Protein AF-0000000080325031 (afdb_homodimer)

InterPro domains:
  IPR023210 NADP-dependent oxidoreductase domain [PF00248] (18-319)
  IPR036812 NAD(P)-dependent oxidoreductase domain superfamily [G3DSA:3.20.20.100] (4-337)
  IPR036812 NAD(P)-dependent oxidoreductase domain superfamily [SSF51430] (6-321)
  IPR050523 Aldo/Keto Reductase Detoxification and Biosynthesis [PTHR43364] (4-326)

Nearest PDB structures (foldseek):
  8jwn-assembly1_A  TM=8.992E-01  e=7.021E-33  Streptomyces xinghaiensis
  8jwm-assembly1_D  TM=9.028E-01  e=1.289E-32  Streptomyces xinghaiensis
  8jwn-assembly1_G  TM=9.027E-01  e=7.124E-31  Streptomyces xinghaiensis
  8jwl-assembly1_A  TM=9.119E-01  e=9.654E-31  Streptomyces xinghaiensis
  1lqa-assembly1_A  TM=8.564E-01  e=5.334E-29  Escherichia coli

Organism: NCBI:txid1503925

Structure (mmCIF, N/CA/C/O backbone):
data_AF-0000000080325031-model_v1
#
loop_
_entity.id
_entity.type
_entity.pdbx_description
1 polymer 'Aldo/keto reductase'
#
loop_
_atom_site.group_PDB
_atom_site.id
_atom_site.type_symbol
_atom_site.label_atom_id
_atom_site.label_alt_id
_atom_site.label_comp_id
_atom_site.label_asym_id
_atom_site.label_entity_id
_atom_site.label_seq_id
_atom_site.pdbx_PDB_ins_code
_atom_site.Cartn_x
_atom_site.Cartn_y
_atom_site.Cartn_z
_atom_site.occupancy
_atom_site.B_iso_or_equiv
_atom_site.auth_seq_id
_atom_site.auth_comp_id
_atom_site.auth_asym_id
_atom_site.auth_atom_id
_atom_site.pdbx_PDB_model_num
ATOM 1 N N . MET A 1 1 ? -10.805 -31.062 3.629 1 90.38 1 MET A N 1
ATOM 2 C CA . MET A 1 1 ? -10.984 -30.5 2.295 1 90.38 1 MET A CA 1
ATOM 3 C C . MET A 1 1 ? -10.227 -31.312 1.253 1 90.38 1 MET A C 1
ATOM 5 O O . MET A 1 1 ? -9.242 -31.969 1.577 1 90.38 1 MET A O 1
ATOM 9 N N . ASP A 1 2 ? -10.711 -31.375 0.021 1 94.31 2 ASP A N 1
ATOM 10 C CA . ASP A 1 2 ? -10.062 -32.062 -1.091 1 94.31 2 ASP A CA 1
ATOM 11 C C . ASP A 1 2 ? -9.898 -31.125 -2.291 1 94.31 2 ASP A C 1
ATOM 13 O O . ASP A 1 2 ? -10.367 -29.984 -2.266 1 94.31 2 ASP A O 1
ATOM 17 N N . LEU A 1 3 ? -9.188 -31.562 -3.279 1 97.25 3 LEU A N 1
ATOM 18 C CA . LEU A 1 3 ? -8.93 -30.781 -4.48 1 97.25 3 LEU A CA 1
ATOM 19 C C . LEU A 1 3 ? -10.227 -30.438 -5.195 1 97.25 3 LEU A C 1
ATOM 21 O O . LEU A 1 3 ? -10.281 -29.469 -5.961 1 97.25 3 LEU A O 1
ATOM 25 N N . THR A 1 4 ? -11.289 -31.203 -4.914 1 97.88 4 THR A N 1
ATOM 26 C CA . THR A 1 4 ? -12.539 -31.031 -5.648 1 97.88 4 THR A CA 1
ATOM 27 C C . THR A 1 4 ? -13.445 -30.016 -4.945 1 97.88 4 THR A C 1
ATOM 29 O O . THR A 1 4 ? -14.562 -29.75 -5.402 1 97.88 4 THR A O 1
ATOM 32 N N . ASN A 1 5 ? -12.977 -29.453 -3.883 1 97.88 5 ASN A N 1
ATOM 33 C CA . ASN A 1 5 ? -13.711 -28.359 -3.26 1 97.88 5 ASN A CA 1
ATOM 34 C C . ASN A 1 5 ? -13.469 -27.031 -3.98 1 97.88 5 ASN A C 1
ATOM 36 O O . ASN A 1 5 ? -12.883 -26.109 -3.414 1 97.88 5 ASN A O 1
ATOM 40 N N . TYR A 1 6 ? -13.953 -27.031 -5.184 1 98.12 6 TYR A N 1
ATOM 41 C CA . TYR A 1 6 ? -13.711 -25.922 -6.098 1 98.12 6 TYR A CA 1
ATOM 42 C C . TYR A 1 6 ? -14.266 -24.625 -5.531 1 98.12 6 TYR A C 1
ATOM 44 O O . TYR A 1 6 ? -15.273 -24.625 -4.82 1 98.12 6 TYR A O 1
ATOM 52 N N . ARG A 1 7 ? -13.602 -23.562 -5.852 1 97.94 7 ARG A N 1
ATOM 53 C CA . ARG A 1 7 ? -13.953 -22.219 -5.41 1 97.94 7 ARG A CA 1
ATOM 54 C C . ARG A 1 7 ? -14.008 -21.25 -6.59 1 97.94 7 ARG A C 1
ATOM 56 O O . ARG A 1 7 ? -13.227 -21.359 -7.535 1 97.94 7 ARG A O 1
ATOM 63 N N . THR A 1 8 ? -14.883 -20.297 -6.52 1 98.12 8 THR A N 1
ATOM 64 C CA . THR A 1 8 ? -14.945 -19.266 -7.551 1 98.12 8 THR A CA 1
ATOM 65 C C . THR A 1 8 ? -13.797 -18.266 -7.395 1 98.12 8 THR A C 1
ATOM 67 O O . THR A 1 8 ? -13.469 -17.859 -6.277 1 98.12 8 THR A O 1
ATOM 70 N N . LEU A 1 9 ? -13.211 -17.953 -8.492 1 98.5 9 LEU A N 1
ATOM 71 C CA . LEU A 1 9 ? -12.117 -16.984 -8.469 1 98.5 9 LEU A CA 1
ATOM 72 C C . LEU A 1 9 ? -12.656 -15.562 -8.453 1 98.5 9 LEU A C 1
ATOM 74 O O . LEU A 1 9 ? -13.188 -15.078 -9.461 1 98.5 9 LEU A O 1
ATOM 78 N N . GLY A 1 10 ? -12.438 -14.922 -7.352 1 97.5 10 GLY A N 1
ATOM 79 C CA . GLY A 1 10 ? -12.961 -13.57 -7.219 1 97.5 10 GLY A CA 1
ATOM 80 C C . GLY A 1 10 ? -14.43 -13.461 -7.598 1 97.5 10 GLY A C 1
ATOM 81 O O . GLY A 1 10 ? -15.242 -14.305 -7.211 1 97.5 10 GLY A O 1
ATOM 82 N N . ARG A 1 11 ? -14.805 -12.375 -8.289 1 94.62 11 ARG A N 1
ATOM 83 C CA . ARG A 1 11 ? -16.172 -12.141 -8.734 1 94.62 11 ARG A CA 1
ATOM 84 C C . ARG A 1 11 ? -16.375 -12.641 -10.164 1 94.62 11 ARG A C 1
ATOM 86 O O . ARG A 1 11 ? -16.875 -11.906 -11.016 1 94.62 11 ARG A O 1
ATOM 93 N N . SER A 1 12 ? -15.859 -13.82 -10.344 1 97.56 12 SER A N 1
ATOM 94 C CA . SER A 1 12 ? -16.047 -14.453 -11.648 1 97.56 12 SER A CA 1
ATOM 95 C C . SER A 1 12 ? -16.766 -15.789 -11.516 1 97.56 12 SER A C 1
ATOM 97 O O . SER A 1 12 ? -16.984 -16.266 -10.398 1 97.56 12 SER A O 1
ATOM 99 N N . GLY A 1 13 ? -17.141 -16.281 -12.609 1 97.75 13 GLY A N 1
ATOM 100 C CA . GLY A 1 13 ? -17.781 -17.594 -12.625 1 97.75 13 GLY A CA 1
ATOM 101 C C . GLY A 1 13 ? -16.797 -18.734 -12.773 1 97.75 13 GLY A C 1
ATOM 102 O O . GLY A 1 13 ? -17.203 -19.891 -12.891 1 97.75 13 GLY A O 1
ATOM 103 N N . LEU A 1 14 ? -15.477 -18.438 -12.781 1 98.56 14 LEU A N 1
ATOM 104 C CA . LEU A 1 14 ? -14.461 -19.469 -12.953 1 98.56 14 LEU A CA 1
ATOM 105 C C . LEU A 1 14 ? -14.258 -20.266 -11.664 1 98.56 14 LEU A C 1
ATOM 107 O O . LEU A 1 14 ? -14 -19.672 -10.609 1 98.56 14 LEU A O 1
ATOM 111 N N . LYS A 1 15 ? -14.391 -21.547 -11.68 1 98.56 15 LYS A N 1
ATOM 112 C CA . LYS A 1 15 ? -14.234 -22.422 -10.523 1 98.56 15 LYS A CA 1
ATOM 113 C C . LYS A 1 15 ? -12.898 -23.156 -10.57 1 98.56 15 LYS A C 1
ATOM 115 O O . LYS A 1 15 ? -12.586 -23.828 -11.555 1 98.56 15 LYS A O 1
ATOM 120 N N . ILE A 1 16 ? -12.125 -23.047 -9.477 1 98.69 16 ILE A N 1
ATOM 121 C CA . ILE A 1 16 ? -10.805 -23.656 -9.484 1 98.69 16 ILE A CA 1
ATOM 122 C C . ILE A 1 16 ? -10.578 -24.422 -8.18 1 98.69 16 ILE A C 1
ATOM 124 O O . ILE A 1 16 ? -11.25 -24.156 -7.176 1 98.69 16 ILE A O 1
ATOM 128 N N . SER A 1 17 ? -9.672 -25.344 -8.219 1 98.75 17 SER A N 1
ATOM 129 C CA . SER A 1 17 ? -9.273 -26.109 -7.043 1 98.75 17 SER A CA 1
ATOM 130 C C . SER A 1 17 ? -8.625 -25.219 -5.988 1 98.75 17 SER A C 1
ATOM 132 O O . SER A 1 17 ? -8.062 -24.172 -6.309 1 98.75 17 SER A O 1
ATOM 134 N N . PRO A 1 18 ? -8.688 -25.625 -4.73 1 98.56 18 PRO A N 1
ATOM 135 C CA . PRO A 1 18 ? -8.109 -24.812 -3.654 1 98.56 18 PRO A CA 1
ATOM 136 C C . PRO A 1 18 ? -6.582 -24.797 -3.691 1 98.56 18 PRO A C 1
ATOM 138 O O . PRO A 1 18 ? -5.957 -23.953 -3.041 1 98.56 18 PRO A O 1
ATOM 141 N N . LEU A 1 19 ? -6 -25.75 -4.375 1 98.81 19 LEU A N 1
ATOM 142 C CA . LEU A 1 19 ? -4.566 -25.734 -4.66 1 98.81 19 LEU A CA 1
ATOM 143 C C . LEU A 1 19 ? -4.312 -25.703 -6.16 1 98.81 19 LEU A C 1
ATOM 145 O O . LEU A 1 19 ? -4.859 -26.516 -6.906 1 98.81 19 LEU A O 1
ATOM 149 N N . THR A 1 20 ? -3.537 -24.734 -6.574 1 98.88 20 THR A N 1
ATOM 150 C CA . THR A 1 20 ? -3.129 -24.594 -7.965 1 98.88 20 THR A CA 1
ATOM 151 C C . THR A 1 20 ? -1.768 -25.25 -8.203 1 98.88 20 THR A C 1
ATOM 153 O O . THR A 1 20 ? -0.825 -25.016 -7.438 1 98.88 20 THR A O 1
ATOM 156 N N . LEU A 1 21 ? -1.686 -26.062 -9.219 1 98.81 21 LEU A N 1
ATOM 157 C CA . LEU A 1 21 ? -0.39 -26.625 -9.57 1 98.81 21 LEU A CA 1
ATOM 158 C C . LEU A 1 21 ? 0.468 -25.609 -10.312 1 98.81 21 LEU A C 1
ATOM 160 O O . LEU A 1 21 ? 0.204 -25.297 -11.477 1 98.81 21 LEU A O 1
ATOM 164 N N . GLY A 1 22 ? 1.479 -25.125 -9.602 1 98.62 22 GLY A N 1
ATOM 165 C CA . GLY A 1 22 ? 2.434 -24.219 -10.227 1 98.62 22 GLY A CA 1
ATOM 166 C C . GLY A 1 22 ? 3.484 -24.938 -11.047 1 98.62 22 GLY A C 1
ATOM 167 O O . GLY A 1 22 ? 4.055 -25.938 -10.609 1 98.62 22 GLY A O 1
ATOM 168 N N . ALA A 1 23 ? 3.811 -24.391 -12.195 1 98.62 23 ALA A N 1
ATOM 169 C CA . ALA A 1 23 ? 4.648 -25.109 -13.141 1 98.62 23 ALA A CA 1
ATOM 170 C C . ALA A 1 23 ? 6.02 -24.469 -13.281 1 98.62 23 ALA A C 1
ATOM 172 O O . ALA A 1 23 ? 6.711 -24.672 -14.281 1 98.62 23 ALA A O 1
ATOM 173 N N . MET A 1 24 ? 6.375 -23.641 -12.281 1 97.25 24 MET A N 1
ATOM 174 C CA . MET A 1 24 ? 7.703 -23.031 -12.32 1 97.25 24 MET A CA 1
ATOM 175 C C . MET A 1 24 ? 8.789 -24.109 -12.258 1 97.25 24 MET A C 1
ATOM 177 O O . MET A 1 24 ? 9.898 -23.906 -12.75 1 97.25 24 MET A O 1
ATOM 181 N N . THR A 1 25 ? 8.5 -25.266 -11.719 1 95.81 25 THR A N 1
ATOM 182 C CA . THR A 1 25 ? 9.477 -26.328 -11.484 1 95.81 25 THR A CA 1
ATOM 183 C C . THR A 1 25 ? 9.562 -27.25 -12.695 1 95.81 25 THR A C 1
ATOM 185 O O . THR A 1 25 ? 10.344 -28.203 -12.695 1 95.81 25 THR A O 1
ATOM 188 N N . PHE A 1 26 ? 8.742 -27.062 -13.719 1 98.25 26 PHE A N 1
ATOM 189 C CA . PHE A 1 26 ? 8.719 -27.938 -14.883 1 98.25 26 PHE A CA 1
ATOM 190 C C . PHE A 1 26 ? 9.844 -27.594 -15.852 1 98.25 26 PHE A C 1
ATOM 192 O O . PHE A 1 26 ? 9.914 -26.453 -16.344 1 98.25 26 PHE A O 1
ATOM 199 N N . GLY A 1 27 ? 10.641 -28.547 -16.156 1 96.88 27 GLY A N 1
ATOM 200 C CA . GLY A 1 27 ? 11.773 -28.359 -17.047 1 96.88 27 GLY A CA 1
ATOM 201 C C . GLY A 1 27 ? 13.094 -28.219 -16.328 1 96.88 27 GLY A C 1
ATOM 202 O O . GLY A 1 27 ? 13.133 -27.797 -15.164 1 96.88 27 GLY A O 1
ATOM 203 N N . GLU A 1 28 ? 14.188 -28.453 -16.938 1 94.25 28 GLU A N 1
ATOM 204 C CA . GLU A 1 28 ? 15.492 -28.531 -16.281 1 94.25 28 GLU A CA 1
ATOM 205 C C . GLU A 1 28 ? 16.391 -27.375 -16.719 1 94.25 28 GLU A C 1
ATOM 207 O O . GLU A 1 28 ? 17.562 -27.312 -16.328 1 94.25 28 GLU A O 1
ATOM 212 N N . ASP A 1 29 ? 15.867 -26.469 -17.438 1 91.44 29 ASP A N 1
ATOM 213 C CA . ASP A 1 29 ? 16.641 -25.422 -18.094 1 91.44 29 ASP A CA 1
ATOM 214 C C . ASP A 1 29 ? 17.328 -24.516 -17.078 1 91.44 29 ASP A C 1
ATOM 216 O O . ASP A 1 29 ? 18.359 -23.906 -17.391 1 91.44 29 ASP A O 1
ATOM 220 N N . TRP A 1 30 ? 16.844 -24.359 -15.867 1 92.06 30 TRP A N 1
ATOM 221 C CA . TRP A 1 30 ? 17.422 -23.484 -14.844 1 92.06 30 TRP A CA 1
ATOM 222 C C . TRP A 1 30 ? 18.344 -24.281 -13.922 1 92.06 30 TRP A C 1
ATOM 224 O O . TRP A 1 30 ? 18.844 -23.75 -12.922 1 92.06 30 TRP A O 1
ATOM 234 N N . GLY A 1 31 ? 18.547 -25.453 -14.195 1 89.88 31 GLY A N 1
ATOM 235 C CA . GLY A 1 31 ? 19.484 -26.281 -13.445 1 89.88 31 GLY A CA 1
ATOM 236 C C . GLY A 1 31 ? 18.844 -26.984 -12.266 1 89.88 31 GLY A C 1
ATOM 237 O O . GLY A 1 31 ? 19.516 -27.734 -11.547 1 89.88 31 GLY A O 1
ATOM 238 N N . TRP A 1 32 ? 17.641 -26.531 -12.148 1 86.06 32 TRP A N 1
ATOM 239 C CA . TRP A 1 32 ? 16.844 -27.172 -11.117 1 86.06 32 TRP A CA 1
ATOM 240 C C . TRP A 1 32 ? 15.406 -27.391 -11.602 1 86.06 32 TRP A C 1
ATOM 242 O O . TRP A 1 32 ? 14.977 -26.781 -12.578 1 86.06 32 TRP A O 1
ATOM 252 N N . GLY A 1 33 ? 14.75 -28.5 -11.469 1 92.06 33 GLY A N 1
ATOM 253 C CA . GLY A 1 33 ? 13.391 -28.797 -11.883 1 92.06 33 GLY A CA 1
ATOM 254 C C . GLY A 1 33 ? 13.188 -30.25 -12.273 1 92.06 33 GLY A C 1
ATOM 255 O O . GLY A 1 33 ? 14.109 -31.062 -12.172 1 92.06 33 GLY A O 1
ATOM 256 N N . SER A 1 34 ? 11.984 -30.391 -12.734 1 96.69 34 SER A N 1
ATOM 257 C CA . SER A 1 34 ? 11.602 -31.75 -13.109 1 96.69 34 SER A CA 1
ATOM 258 C C . SER A 1 34 ? 11.891 -32.031 -14.578 1 96.69 34 SER A C 1
ATOM 260 O O . SER A 1 34 ? 11.812 -31.109 -15.406 1 96.69 34 SER A O 1
ATOM 262 N N . THR A 1 35 ? 12.18 -33.25 -14.852 1 97.44 35 THR A N 1
ATOM 263 C CA . THR A 1 35 ? 12.195 -33.656 -16.25 1 97.44 35 THR A CA 1
ATOM 264 C C . THR A 1 35 ? 10.797 -33.625 -16.844 1 97.44 35 THR A C 1
ATOM 266 O O . THR A 1 35 ? 9.805 -33.656 -16.109 1 97.44 35 THR A O 1
ATOM 269 N N . PRO A 1 36 ? 10.727 -33.5 -18.234 1 97.81 36 PRO A N 1
ATOM 270 C CA . PRO A 1 36 ? 9.406 -33.531 -18.859 1 97.81 36 PRO A CA 1
ATOM 271 C C . PRO A 1 36 ? 8.578 -34.75 -18.422 1 97.81 36 PRO A C 1
ATOM 273 O O . PRO A 1 36 ? 7.383 -34.625 -18.156 1 97.81 36 PRO A O 1
ATOM 276 N N . ALA A 1 37 ? 9.242 -35.906 -18.344 1 97.81 37 ALA A N 1
ATOM 277 C CA . ALA A 1 37 ? 8.547 -37.125 -17.953 1 97.81 37 ALA A CA 1
ATOM 278 C C . ALA A 1 37 ? 8 -37 -16.531 1 97.81 37 ALA A C 1
ATOM 280 O O . ALA A 1 37 ? 6.863 -37.406 -16.266 1 97.81 37 ALA A O 1
ATOM 281 N N . GLU A 1 38 ? 8.781 -36.5 -15.641 1 97.94 38 GLU A N 1
ATOM 282 C CA . GLU A 1 38 ? 8.352 -36.312 -14.258 1 97.94 38 GLU A CA 1
ATOM 283 C C . GLU A 1 38 ? 7.23 -35.281 -14.172 1 97.94 38 GLU A C 1
ATOM 285 O O . GLU A 1 38 ? 6.266 -35.469 -13.422 1 97.94 38 GLU A O 1
ATOM 290 N N . ALA A 1 39 ? 7.367 -34.188 -14.867 1 98.5 39 ALA A N 1
ATOM 291 C CA . ALA A 1 39 ? 6.34 -33.156 -14.898 1 98.5 39 ALA A CA 1
ATOM 292 C C . ALA A 1 39 ? 5.004 -33.719 -15.375 1 98.5 39 ALA A C 1
ATOM 294 O O . ALA A 1 39 ? 3.953 -33.406 -14.812 1 98.5 39 ALA A O 1
ATOM 295 N N . GLU A 1 40 ? 5.074 -34.562 -16.406 1 98.12 40 GLU A N 1
ATOM 296 C CA . GLU A 1 40 ? 3.869 -35.219 -16.938 1 98.12 40 GLU A CA 1
ATOM 297 C C . GLU A 1 40 ? 3.215 -36.094 -15.891 1 98.12 40 GLU A C 1
ATOM 299 O O . GLU A 1 40 ? 1.99 -36.094 -15.742 1 98.12 40 GLU A O 1
ATOM 304 N N . ALA A 1 41 ? 4.051 -36.812 -15.195 1 98.31 41 ALA A N 1
ATOM 305 C CA . ALA A 1 41 ? 3.537 -37.688 -14.133 1 98.31 41 ALA A CA 1
ATOM 306 C C . ALA A 1 41 ? 2.869 -36.875 -13.031 1 98.31 41 ALA A C 1
ATOM 308 O O . ALA A 1 41 ? 1.818 -37.25 -12.516 1 98.31 41 ALA A O 1
ATOM 309 N N . ILE A 1 42 ? 3.447 -35.75 -12.688 1 98.56 42 ILE A N 1
ATOM 310 C CA . ILE A 1 42 ? 2.93 -34.844 -11.656 1 98.56 42 ILE A CA 1
ATOM 311 C C . ILE A 1 42 ? 1.587 -34.281 -12.102 1 98.56 42 ILE A C 1
ATOM 313 O O . ILE A 1 42 ? 0.619 -34.281 -11.344 1 98.56 42 ILE A O 1
ATOM 317 N N . MET A 1 43 ? 1.507 -33.812 -13.336 1 98.5 43 MET A N 1
ATOM 318 C CA . MET A 1 43 ? 0.254 -33.281 -13.859 1 98.5 43 MET A CA 1
ATOM 319 C C . MET A 1 43 ? -0.841 -34.344 -13.844 1 98.5 43 MET A C 1
ATOM 321 O O . MET A 1 43 ? -1.963 -34.062 -13.406 1 98.5 43 MET A O 1
ATOM 325 N N . SER A 1 44 ? -0.48 -35.562 -14.273 1 98.31 44 SER A N 1
ATOM 326 C CA . SER A 1 44 ? -1.456 -36.656 -14.305 1 98.31 44 SER A CA 1
ATOM 327 C C . SER A 1 44 ? -1.994 -36.969 -12.914 1 98.31 44 SER A C 1
ATOM 329 O O . SER A 1 44 ? -3.207 -37.062 -12.719 1 98.31 44 SER A O 1
ATOM 331 N N . ALA A 1 45 ? -1.07 -37.031 -11.984 1 98.31 45 ALA A N 1
ATOM 332 C CA . ALA A 1 45 ? -1.472 -37.344 -10.617 1 98.31 45 ALA A CA 1
ATOM 333 C C . ALA A 1 45 ? -2.379 -36.25 -10.055 1 98.31 45 ALA A C 1
ATOM 335 O O . ALA A 1 45 ? -3.389 -36.562 -9.414 1 98.31 45 ALA A O 1
ATOM 336 N N . TYR A 1 46 ? -2.012 -35.062 -10.227 1 98.44 46 TYR A N 1
ATOM 337 C CA . TYR A 1 46 ? -2.795 -33.906 -9.766 1 98.44 46 TYR A CA 1
ATOM 338 C C . TYR A 1 46 ? -4.199 -33.938 -10.359 1 98.44 46 TYR A C 1
ATOM 340 O O . TYR A 1 46 ? -5.188 -33.812 -9.633 1 98.44 46 TYR A O 1
ATOM 348 N N . ILE A 1 47 ? -4.352 -34.125 -11.664 1 98.12 47 ILE A N 1
ATOM 349 C CA . ILE A 1 47 ? -5.621 -34.094 -12.375 1 98.12 47 ILE A CA 1
ATOM 350 C C . ILE A 1 47 ? -6.469 -35.281 -11.977 1 98.12 47 ILE A C 1
ATOM 352 O O . ILE A 1 47 ? -7.68 -35.188 -11.797 1 98.12 47 ILE A O 1
ATOM 356 N N . GLU A 1 48 ? -5.82 -36.438 -11.836 1 97.06 48 GLU A N 1
ATOM 357 C CA . GLU A 1 48 ? -6.523 -37.656 -11.438 1 97.06 48 GLU A CA 1
ATOM 358 C C . GLU A 1 48 ? -7.18 -37.469 -10.07 1 97.06 48 GLU A C 1
ATOM 360 O O . GLU A 1 48 ? -8.219 -38.094 -9.797 1 97.06 48 GLU A O 1
ATOM 365 N N . GLN A 1 49 ? -6.613 -36.625 -9.305 1 97.19 49 GLN A N 1
ATOM 366 C CA . GLN A 1 49 ? -7.137 -36.406 -7.961 1 97.19 49 GLN A CA 1
ATOM 367 C C . GLN A 1 49 ? -8.164 -35.281 -7.953 1 97.19 49 GLN A C 1
ATOM 369 O O . GLN A 1 49 ? -8.648 -34.875 -6.891 1 97.19 49 GLN A O 1
ATOM 374 N N . GLY A 1 50 ? -8.438 -34.719 -9.078 1 97.38 50 GLY A N 1
ATOM 375 C CA . GLY A 1 50 ? -9.523 -33.781 -9.219 1 97.38 50 GLY A CA 1
ATOM 376 C C . GLY A 1 50 ? -9.039 -32.344 -9.398 1 97.38 50 GLY A C 1
ATOM 377 O O . GLY A 1 50 ? -9.852 -31.422 -9.57 1 97.38 50 GLY A O 1
ATOM 378 N N . GLY A 1 51 ? -7.676 -32.125 -9.305 1 98.31 51 GLY A N 1
ATOM 379 C CA . GLY A 1 51 ? -7.16 -30.781 -9.586 1 98.31 51 GLY A CA 1
ATOM 380 C C . GLY A 1 51 ? -7.496 -30.297 -10.984 1 98.31 51 GLY A C 1
ATOM 381 O O . GLY A 1 51 ? -7.465 -31.062 -11.938 1 98.31 51 GLY A O 1
ATOM 382 N N . ASN A 1 52 ? -7.777 -28.922 -11.086 1 98.56 52 ASN A N 1
ATOM 383 C CA . ASN A 1 52 ? -8.266 -28.516 -12.398 1 98.56 52 ASN A CA 1
ATOM 384 C C . ASN A 1 52 ? -7.57 -27.25 -12.883 1 98.56 52 ASN A C 1
ATOM 386 O O . ASN A 1 52 ? -7.957 -26.672 -13.906 1 98.56 52 ASN A O 1
ATOM 390 N N . ILE A 1 53 ? -6.531 -26.781 -12.188 1 98.81 53 ILE A N 1
ATOM 391 C CA . ILE A 1 53 ? -5.879 -25.547 -12.617 1 98.81 53 ILE A CA 1
ATOM 392 C C . ILE A 1 53 ? -4.363 -25.719 -12.57 1 98.81 53 ILE A C 1
ATOM 394 O O . ILE A 1 53 ? -3.812 -26.141 -11.555 1 98.81 53 ILE A O 1
ATOM 398 N N . ILE A 1 54 ? -3.705 -25.391 -13.672 1 98.81 54 ILE A N 1
ATOM 399 C CA . ILE A 1 54 ? -2.252 -25.359 -13.812 1 98.81 54 ILE A CA 1
ATOM 400 C C . ILE A 1 54 ? -1.8 -23.938 -14.148 1 98.81 54 ILE A C 1
ATOM 402 O O . ILE A 1 54 ? -2.344 -23.312 -15.062 1 98.81 54 ILE A O 1
ATOM 406 N N . ASP A 1 55 ? -0.851 -23.422 -13.375 1 98.94 55 ASP A N 1
ATOM 407 C CA . ASP A 1 55 ? -0.358 -22.062 -13.555 1 98.94 55 ASP A CA 1
ATOM 408 C C . ASP A 1 55 ? 1.094 -22.062 -14.031 1 98.94 55 ASP A C 1
ATOM 410 O O . ASP A 1 55 ? 1.966 -22.641 -13.375 1 98.94 55 ASP A O 1
ATOM 414 N N . THR A 1 56 ? 1.345 -21.484 -15.117 1 98.81 56 THR A N 1
ATOM 415 C CA . THR A 1 56 ? 2.686 -21.328 -15.672 1 98.81 56 THR A CA 1
ATOM 416 C C . THR A 1 56 ? 2.939 -19.875 -16.062 1 98.81 56 THR A C 1
ATOM 418 O O . THR A 1 56 ? 2.27 -18.969 -15.57 1 98.81 56 THR A O 1
ATOM 421 N N . ALA A 1 57 ? 4.027 -19.578 -16.734 1 98.81 57 ALA A N 1
ATOM 422 C CA . ALA A 1 57 ? 4.398 -18.266 -17.25 1 98.81 57 ALA A CA 1
ATOM 423 C C . ALA A 1 57 ? 5.305 -18.391 -18.469 1 98.81 57 ALA A C 1
ATOM 425 O O . ALA A 1 57 ? 5.996 -19.391 -18.641 1 98.81 57 ALA A O 1
ATOM 426 N N . ASN A 1 58 ? 5.309 -17.375 -19.25 1 98.5 58 ASN A N 1
ATOM 427 C CA . ASN A 1 58 ? 6.141 -17.406 -20.453 1 98.5 58 ASN A CA 1
ATOM 428 C C . ASN A 1 58 ? 7.609 -17.641 -20.109 1 98.5 58 ASN A C 1
ATOM 430 O O . ASN A 1 58 ? 8.32 -18.328 -20.844 1 98.5 58 ASN A O 1
ATOM 434 N N . VAL A 1 59 ? 8 -17.172 -18.922 1 98.06 59 VAL A N 1
ATOM 435 C CA . VAL A 1 59 ? 9.422 -17.141 -18.594 1 98.06 59 VAL A CA 1
ATOM 436 C C . VAL A 1 59 ? 9.828 -18.469 -17.953 1 98.06 59 VAL A C 1
ATOM 438 O O . VAL A 1 59 ? 11.016 -18.781 -17.875 1 98.06 59 VAL A O 1
ATOM 441 N N . TYR A 1 60 ? 8.898 -19.25 -17.391 1 98.25 60 TYR A N 1
ATOM 442 C CA . TYR A 1 60 ? 9.273 -20.453 -16.656 1 98.25 60 TYR A CA 1
ATOM 443 C C . TYR A 1 60 ? 10.07 -21.422 -17.516 1 98.25 60 TYR A C 1
ATOM 445 O O . TYR A 1 60 ? 9.578 -21.875 -18.547 1 98.25 60 TYR A O 1
ATOM 453 N N . THR A 1 61 ? 11.305 -21.641 -17.031 1 96.81 61 THR A N 1
ATOM 454 C CA . THR A 1 61 ? 12.297 -22.438 -17.734 1 96.81 61 THR A CA 1
ATOM 455 C C . THR A 1 61 ? 12.43 -21.984 -19.188 1 96.81 61 THR A C 1
ATOM 457 O O . THR A 1 61 ? 12.516 -22.812 -20.094 1 96.81 61 THR A O 1
ATOM 460 N N . LYS A 1 62 ? 12.336 -20.703 -19.391 1 96.5 62 LYS A N 1
ATOM 461 C CA . LYS A 1 62 ? 12.547 -20 -20.672 1 96.5 62 LYS A CA 1
ATOM 462 C C . LYS A 1 62 ? 11.539 -20.453 -21.719 1 96.5 62 LYS A C 1
ATOM 464 O O . LYS A 1 62 ? 11.898 -20.641 -22.891 1 96.5 62 LYS A O 1
ATOM 469 N N . GLY A 1 63 ? 10.367 -20.75 -21.312 1 97.5 63 GLY A N 1
ATOM 470 C CA . GLY A 1 63 ? 9.297 -21.172 -22.203 1 97.5 63 GLY A CA 1
ATOM 471 C C . GLY A 1 63 ? 9.07 -22.672 -22.203 1 97.5 63 GLY A C 1
ATOM 472 O O . GLY A 1 63 ? 8.039 -23.156 -22.688 1 97.5 63 GLY A O 1
ATOM 473 N N . HIS A 1 64 ? 9.945 -23.422 -21.641 1 98.06 64 HIS A N 1
ATOM 474 C CA . HIS A 1 64 ? 9.891 -24.875 -21.688 1 98.06 64 HIS A CA 1
ATOM 475 C C . HIS A 1 64 ? 8.727 -25.406 -20.859 1 98.06 64 HIS A C 1
ATOM 477 O O . HIS A 1 64 ? 8.102 -26.406 -21.219 1 98.06 64 HIS A O 1
ATOM 483 N N . SER A 1 65 ? 8.43 -24.766 -19.719 1 98.62 65 SER A N 1
ATOM 484 C CA . SER A 1 65 ? 7.297 -25.188 -18.906 1 98.62 65 SER A CA 1
ATOM 485 C C . SER A 1 65 ? 6 -25.188 -19.703 1 98.62 65 SER A C 1
ATOM 487 O O . SER A 1 65 ? 5.25 -26.172 -19.672 1 98.62 65 SER A O 1
ATOM 489 N N . GLU A 1 66 ? 5.762 -24.094 -20.453 1 98.75 66 GLU A N 1
ATOM 490 C CA . GLU A 1 66 ? 4.59 -24.047 -21.328 1 98.75 66 GLU A CA 1
ATOM 491 C C . GLU A 1 66 ? 4.609 -25.172 -22.344 1 98.75 66 GLU A C 1
ATOM 493 O O . GLU A 1 66 ? 3.586 -25.812 -22.578 1 98.75 66 GLU A O 1
ATOM 498 N N . LYS A 1 67 ? 5.773 -25.438 -22.938 1 98.5 67 LYS A N 1
ATOM 499 C CA . LYS A 1 67 ? 5.898 -26.484 -23.938 1 98.5 67 LYS A CA 1
ATOM 500 C C . LYS A 1 67 ? 5.609 -27.859 -23.344 1 98.5 67 LYS A C 1
ATOM 502 O O . LYS A 1 67 ? 4.926 -28.688 -23.953 1 98.5 67 LYS A O 1
ATOM 507 N N . ILE A 1 68 ? 6.109 -28.078 -22.141 1 98.56 68 ILE A N 1
ATOM 508 C CA . ILE A 1 68 ? 5.879 -29.328 -21.453 1 98.56 68 ILE A CA 1
ATOM 509 C C . ILE A 1 68 ? 4.383 -29.531 -21.234 1 98.56 68 ILE A C 1
ATOM 511 O O . ILE A 1 68 ? 3.854 -30.625 -21.469 1 98.56 68 ILE A O 1
ATOM 515 N N . ILE A 1 69 ? 3.697 -28.531 -20.797 1 98.69 69 ILE A N 1
ATOM 516 C CA . ILE A 1 69 ? 2.262 -28.594 -20.562 1 98.69 69 ILE A CA 1
ATOM 517 C C . ILE A 1 69 ? 1.528 -28.844 -21.875 1 98.69 69 ILE A C 1
ATOM 519 O O . ILE A 1 69 ? 0.642 -29.703 -21.938 1 98.69 69 ILE A O 1
ATOM 523 N N . GLY A 1 70 ? 1.9 -28.094 -22.969 1 98.44 70 GLY A N 1
ATOM 524 C CA . GLY A 1 70 ? 1.296 -28.297 -24.266 1 98.44 70 GLY A CA 1
ATOM 525 C C . GLY A 1 70 ? 1.464 -29.703 -24.797 1 98.44 70 GLY A C 1
ATOM 526 O O . GLY A 1 70 ? 0.509 -30.312 -25.281 1 98.44 70 GLY A O 1
ATOM 527 N N . ASP A 1 71 ? 2.697 -30.234 -24.703 1 98.06 71 ASP A N 1
ATOM 528 C CA . ASP A 1 71 ? 2.982 -31.609 -25.125 1 98.06 71 ASP A CA 1
ATOM 529 C C . ASP A 1 71 ? 2.125 -32.625 -24.344 1 98.06 71 ASP A C 1
ATOM 531 O O . ASP A 1 71 ? 1.585 -33.562 -24.938 1 98.06 71 ASP A O 1
ATOM 535 N N . TYR A 1 72 ? 2.012 -32.406 -23.094 1 97.94 72 TYR A N 1
ATOM 536 C CA . TYR A 1 72 ? 1.203 -33.281 -22.234 1 97.94 72 TYR A CA 1
ATOM 537 C C . TYR A 1 72 ? -0.252 -33.281 -22.688 1 97.94 72 TYR A C 1
ATOM 539 O O . TYR A 1 72 ? -0.873 -34.344 -22.781 1 97.94 72 TYR A O 1
ATOM 547 N N . LEU A 1 73 ? -0.792 -32.125 -22.969 1 96.44 73 LEU A N 1
ATOM 548 C CA . LEU A 1 73 ? -2.189 -31.984 -23.375 1 96.44 73 LEU A CA 1
ATOM 549 C C . LEU A 1 73 ? -2.441 -32.719 -24.703 1 96.44 73 LEU A C 1
ATOM 551 O O . LEU A 1 73 ? -3.502 -33.312 -24.891 1 96.44 73 LEU A O 1
ATOM 555 N N . THR A 1 74 ? -1.46 -32.688 -25.578 1 96 74 THR A N 1
ATOM 556 C CA . THR A 1 74 ? -1.616 -33.312 -26.875 1 96 74 THR A CA 1
ATOM 557 C C . THR A 1 74 ? -1.491 -34.812 -26.781 1 96 74 THR A C 1
ATOM 559 O O . THR A 1 74 ? -2.057 -35.562 -27.594 1 96 74 THR A O 1
ATOM 562 N N . LYS A 1 75 ? -0.82 -35.25 -25.766 1 95.44 75 LYS A N 1
ATOM 563 C CA . LYS A 1 75 ? -0.54 -36.656 -25.609 1 95.44 75 LYS A CA 1
ATOM 564 C C . LYS A 1 75 ? -1.674 -37.375 -24.859 1 95.44 75 LYS A C 1
ATOM 566 O O . LYS A 1 75 ? -1.753 -38.594 -24.859 1 95.44 75 LYS A O 1
ATOM 571 N N . THR A 1 76 ? -2.475 -36.594 -24.297 1 94.62 76 THR A N 1
ATOM 572 C CA . THR A 1 76 ? -3.516 -37.188 -23.469 1 94.62 76 THR A CA 1
ATOM 573 C C . THR A 1 76 ? -4.891 -36.969 -24.078 1 94.62 76 THR A C 1
ATOM 575 O O . THR A 1 76 ? -5.039 -36.188 -25.031 1 94.62 76 THR A O 1
ATOM 578 N N . ASP A 1 77 ? -5.906 -37.719 -23.562 1 93.12 77 ASP A N 1
ATOM 579 C CA . ASP A 1 77 ? -7.285 -37.562 -24.031 1 93.12 77 ASP A CA 1
ATOM 580 C C . ASP A 1 77 ? -8.055 -36.562 -23.188 1 93.12 77 ASP A C 1
ATOM 582 O O . ASP A 1 77 ? -9.289 -36.531 -23.219 1 93.12 77 ASP A O 1
ATOM 586 N N . LEU A 1 78 ? -7.293 -35.75 -22.5 1 93.25 78 LEU A N 1
ATOM 587 C CA . LEU A 1 78 ? -7.922 -34.719 -21.672 1 93.25 78 LEU A CA 1
ATOM 588 C C . LEU A 1 78 ? -8.617 -33.688 -22.547 1 93.25 78 LEU A C 1
ATOM 590 O O . LEU A 1 78 ? -8.055 -33.219 -23.547 1 93.25 78 LEU A O 1
ATOM 594 N N . ARG A 1 79 ? -9.844 -33.406 -22.172 1 94 79 ARG A N 1
ATOM 595 C CA . ARG A 1 79 ? -10.492 -32.281 -22.844 1 94 79 ARG A CA 1
ATOM 596 C C . ARG A 1 79 ? -9.859 -30.969 -22.438 1 94 79 ARG A C 1
ATOM 598 O O . ARG A 1 79 ? -9.688 -30.688 -21.25 1 94 79 ARG A O 1
ATOM 605 N N . ARG A 1 80 ? -9.602 -30.203 -23.391 1 94.81 80 ARG A N 1
ATOM 606 C CA . ARG A 1 80 ? -8.945 -28.922 -23.125 1 94.81 80 ARG A CA 1
ATOM 607 C C . ARG A 1 80 ? -9.773 -28.062 -22.188 1 94.81 80 ARG A C 1
ATOM 609 O O . ARG A 1 80 ? -9.219 -27.375 -21.328 1 94.81 80 ARG A O 1
ATOM 616 N N . ASP A 1 81 ? -11.094 -28.062 -22.297 1 94 81 ASP A N 1
ATOM 617 C CA . ASP A 1 81 ? -11.953 -27.156 -21.547 1 94 81 ASP A CA 1
ATOM 618 C C . ASP A 1 81 ? -12.219 -27.688 -20.141 1 94 81 ASP A C 1
ATOM 620 O O . ASP A 1 81 ? -12.844 -27.016 -19.312 1 94 81 ASP A O 1
ATOM 624 N N . GLN A 1 82 ? -11.703 -28.844 -19.875 1 95 82 GLN A N 1
ATOM 625 C CA . GLN A 1 82 ? -11.82 -29.375 -18.516 1 95 82 GLN A CA 1
ATOM 626 C C . GLN A 1 82 ? -10.766 -28.766 -17.594 1 95 82 GLN A C 1
ATOM 628 O O . GLN A 1 82 ? -10.938 -28.75 -16.375 1 95 82 GLN A O 1
ATOM 633 N N . LEU A 1 83 ? -9.695 -28.25 -18.172 1 96.94 83 LEU A N 1
ATOM 634 C CA . LEU A 1 83 ? -8.594 -27.688 -17.406 1 96.94 83 LEU A CA 1
ATOM 635 C C . LEU A 1 83 ? -8.617 -26.156 -17.453 1 96.94 83 LEU A C 1
ATOM 637 O O . LEU A 1 83 ? -8.93 -25.578 -18.5 1 96.94 83 LEU A O 1
ATOM 641 N N . VAL A 1 84 ? -8.398 -25.594 -16.312 1 98.69 84 VAL A N 1
ATOM 642 C CA . VAL A 1 84 ? -8.086 -24.172 -16.281 1 98.69 84 VAL A CA 1
ATOM 643 C C . VAL A 1 84 ? -6.59 -23.953 -16.5 1 98.69 84 VAL A C 1
ATOM 645 O O . VAL A 1 84 ? -5.773 -24.312 -15.648 1 98.69 84 VAL A O 1
ATOM 648 N N . LEU A 1 85 ? -6.254 -23.438 -17.641 1 98.69 85 LEU A N 1
ATOM 649 C CA . LEU A 1 85 ? -4.859 -23.188 -18 1 98.69 85 LEU A CA 1
ATOM 650 C C . LEU A 1 85 ? -4.52 -21.719 -17.812 1 98.69 85 LEU A C 1
ATOM 652 O O . LEU A 1 85 ? -5.176 -20.844 -18.406 1 98.69 85 LEU A O 1
ATOM 656 N N . SER A 1 86 ? -3.521 -21.469 -16.969 1 98.5 86 SER A N 1
ATOM 657 C CA . SER A 1 86 ? -3.111 -20.125 -16.547 1 98.5 86 SER A CA 1
ATOM 658 C C . SER A 1 86 ? -1.665 -19.844 -16.953 1 98.5 86 SER A C 1
ATOM 660 O O . SER A 1 86 ? -0.778 -20.656 -16.703 1 98.5 86 SER A O 1
ATOM 662 N N . THR A 1 87 ? -1.416 -18.734 -17.656 1 98.88 87 THR A N 1
ATOM 663 C CA . THR A 1 87 ? -0.056 -18.312 -17.969 1 98.88 87 THR A CA 1
ATOM 664 C C . THR A 1 87 ? 0.089 -16.797 -17.797 1 98.88 87 THR A C 1
ATOM 666 O O . THR A 1 87 ? -0.843 -16.125 -17.359 1 98.88 87 THR A O 1
ATOM 669 N N . LYS A 1 88 ? 1.337 -16.281 -17.984 1 98.81 88 LYS A N 1
ATOM 670 C CA . LYS A 1 88 ? 1.624 -14.891 -17.672 1 98.81 88 LYS A CA 1
ATOM 671 C C . LYS A 1 88 ? 2.488 -14.242 -18.75 1 98.81 88 LYS A C 1
ATOM 673 O O . LYS A 1 88 ? 3.256 -14.93 -19.422 1 98.81 88 LYS A O 1
ATOM 678 N N . PHE A 1 89 ? 2.303 -12.992 -18.781 1 98.62 89 PHE A N 1
ATOM 679 C CA . PHE A 1 89 ? 3.182 -12.195 -19.625 1 98.62 89 PHE A CA 1
ATOM 680 C C . PHE A 1 89 ? 3.953 -11.172 -18.797 1 98.62 89 PHE A C 1
ATOM 682 O O . PHE A 1 89 ? 3.691 -11.008 -17.609 1 98.62 89 PHE A O 1
ATOM 689 N N . PHE A 1 90 ? 4.922 -10.422 -19.422 1 98.5 90 PHE A N 1
ATOM 690 C CA . PHE A 1 90 ? 5.727 -9.344 -18.875 1 98.5 90 PHE A CA 1
ATOM 691 C C . PHE A 1 90 ? 7.207 -9.578 -19.125 1 98.5 90 PHE A C 1
ATOM 693 O O . PHE A 1 90 ? 7.926 -8.656 -19.531 1 98.5 90 PHE A O 1
ATOM 700 N N . CYS A 1 91 ? 7.672 -10.852 -18.844 1 98.19 91 CYS A N 1
ATOM 701 C CA . CYS A 1 91 ? 9.094 -11.148 -18.922 1 98.19 91 CYS A CA 1
ATOM 702 C C . CYS A 1 91 ? 9.555 -11.219 -20.375 1 98.19 91 CYS A C 1
ATOM 704 O O . CYS A 1 91 ? 8.898 -11.844 -21.203 1 98.19 91 CYS A O 1
ATOM 706 N N . ASN A 1 92 ? 10.68 -10.602 -20.594 1 97.12 92 ASN A N 1
ATOM 707 C CA . ASN A 1 92 ? 11.25 -10.453 -21.938 1 97.12 92 ASN A CA 1
ATOM 708 C C . ASN A 1 92 ? 12.109 -11.656 -22.312 1 97.12 92 ASN A C 1
ATOM 710 O O . ASN A 1 92 ? 13.219 -11.812 -21.797 1 97.12 92 ASN A O 1
ATOM 714 N N . LEU A 1 93 ? 11.664 -12.453 -23.25 1 97.19 93 LEU A N 1
ATOM 715 C CA . LEU A 1 93 ? 12.398 -13.648 -23.656 1 97.19 93 LEU A CA 1
ATOM 716 C C . 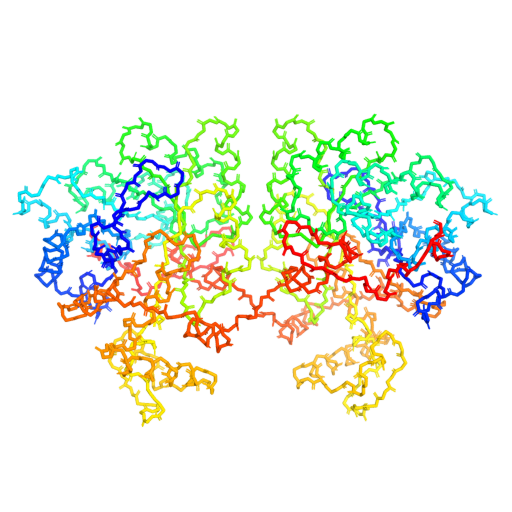LEU A 1 93 ? 13.352 -13.336 -24.797 1 97.19 93 LEU A C 1
ATOM 718 O O . LEU A 1 93 ? 14.031 -14.234 -25.312 1 97.19 93 LEU A O 1
ATOM 722 N N . TYR A 1 94 ? 13.383 -12.109 -25.25 1 95.44 94 TYR A N 1
ATOM 723 C CA . TYR A 1 94 ? 14.258 -11.648 -26.328 1 95.44 94 TYR A CA 1
ATOM 724 C C . TYR A 1 94 ? 15.164 -10.523 -25.844 1 95.44 94 TYR A C 1
ATOM 726 O O . TYR A 1 94 ? 14.945 -9.359 -26.188 1 95.44 94 TYR A O 1
ATOM 734 N N . PRO A 1 95 ? 16.25 -10.906 -25.203 1 92.81 95 PRO A N 1
ATOM 735 C CA . PRO A 1 95 ? 17.141 -9.898 -24.625 1 92.81 95 PRO A CA 1
ATOM 736 C C . PRO A 1 95 ? 17.578 -8.836 -25.625 1 92.81 95 PRO A C 1
ATOM 738 O O . PRO A 1 95 ? 17.891 -9.164 -26.781 1 92.81 95 PRO A O 1
ATOM 741 N N . GLY A 1 96 ? 17.516 -7.613 -25.172 1 91.31 96 GLY A N 1
ATOM 742 C CA . GLY A 1 96 ? 17.938 -6.488 -25.984 1 91.31 96 GLY A CA 1
ATOM 743 C C . GLY A 1 96 ? 16.797 -5.871 -26.781 1 91.31 96 GLY A C 1
ATOM 744 O O . GLY A 1 96 ? 16.922 -4.734 -27.25 1 91.31 96 GLY A O 1
ATOM 745 N N . ASP A 1 97 ? 15.742 -6.586 -27 1 94.81 97 ASP A N 1
ATOM 746 C CA . ASP A 1 97 ? 14.57 -6.051 -27.688 1 94.81 97 ASP A CA 1
ATOM 747 C C . ASP A 1 97 ? 13.656 -5.312 -26.703 1 94.81 97 ASP A C 1
ATOM 749 O O . ASP A 1 97 ? 12.969 -5.941 -25.891 1 94.81 97 ASP A O 1
ATOM 753 N N . PRO A 1 98 ? 13.578 -4.031 -26.734 1 94.75 98 PRO A N 1
ATOM 754 C CA . PRO A 1 98 ? 12.836 -3.262 -25.734 1 94.75 98 PRO A CA 1
ATOM 755 C C . PRO A 1 98 ? 11.328 -3.473 -25.812 1 94.75 98 PRO A C 1
ATOM 757 O O . PRO A 1 98 ? 10.594 -3.078 -24.906 1 94.75 98 PRO A O 1
ATOM 760 N N . ASN A 1 99 ? 10.891 -4.117 -26.906 1 96.75 99 ASN A N 1
ATOM 761 C CA . ASN A 1 99 ? 9.453 -4.258 -27.109 1 96.75 99 ASN A CA 1
ATOM 762 C C . ASN A 1 99 ? 8.992 -5.691 -26.859 1 96.75 99 ASN A C 1
ATOM 764 O O . ASN A 1 99 ? 7.832 -6.027 -27.109 1 96.75 99 ASN A O 1
ATOM 768 N N . ALA A 1 100 ? 9.828 -6.566 -26.359 1 96.56 100 ALA A N 1
ATOM 769 C CA . ALA A 1 100 ? 9.492 -7.98 -26.25 1 96.56 100 ALA A CA 1
ATOM 770 C C . ALA A 1 100 ? 9.039 -8.328 -24.844 1 96.56 100 ALA A C 1
ATOM 772 O O . ALA A 1 100 ? 8.625 -9.461 -24.562 1 96.56 100 ALA A O 1
ATOM 773 N N . GLY A 1 101 ? 9.125 -7.332 -23.953 1 97.19 101 GLY A N 1
ATOM 774 C CA . GLY A 1 101 ? 8.664 -7.5 -22.578 1 97.19 101 GLY A CA 1
ATOM 775 C C . GLY A 1 101 ? 7.805 -6.344 -22.094 1 97.19 101 GLY A C 1
ATOM 776 O O . GLY A 1 101 ? 7.543 -5.402 -22.844 1 97.19 101 GLY A O 1
ATOM 777 N N . GLY A 1 102 ? 7.344 -6.469 -20.922 1 97.56 102 GLY A N 1
ATOM 778 C CA . GLY A 1 102 ? 6.504 -5.434 -20.344 1 97.56 102 GLY A CA 1
ATOM 779 C C . GLY A 1 102 ? 5.027 -5.637 -20.609 1 97.56 102 GLY A C 1
ATOM 780 O O . GLY A 1 102 ? 4.582 -6.77 -20.828 1 97.56 102 GLY A O 1
ATOM 781 N N . SER A 1 103 ? 4.297 -4.535 -20.484 1 98.5 103 SER A N 1
ATOM 782 C CA . SER A 1 103 ? 2.842 -4.656 -20.516 1 98.5 103 SER A CA 1
ATOM 783 C C . SER A 1 103 ? 2.242 -3.758 -21.594 1 98.5 103 SER A C 1
ATOM 785 O O . SER A 1 103 ? 1.091 -3.33 -21.484 1 98.5 103 SER A O 1
ATOM 787 N N . SER A 1 104 ? 3.074 -3.395 -22.609 1 98.38 104 SER A N 1
ATOM 788 C CA . SER A 1 104 ? 2.539 -2.684 -23.766 1 98.38 104 SER A CA 1
ATOM 789 C C . SER A 1 104 ? 1.643 -3.586 -24.609 1 98.38 104 SER A C 1
ATOM 791 O O . SER A 1 104 ? 1.777 -4.812 -24.578 1 98.38 104 SER A O 1
ATOM 793 N N . ARG A 1 105 ? 0.788 -2.984 -25.359 1 98.62 105 ARG A N 1
ATOM 794 C CA . ARG A 1 105 ? -0.095 -3.73 -26.266 1 98.62 105 ARG A CA 1
ATOM 795 C C . ARG A 1 105 ? 0.703 -4.652 -27.172 1 98.62 105 ARG A C 1
ATOM 797 O O . ARG A 1 105 ? 0.353 -5.824 -27.344 1 98.62 105 ARG A O 1
ATOM 804 N N . LYS A 1 106 ? 1.775 -4.148 -27.703 1 98.44 106 LYS A N 1
ATOM 805 C CA . LYS A 1 106 ? 2.633 -4.922 -28.594 1 98.44 106 LYS A CA 1
ATOM 806 C C . LYS A 1 106 ? 3.199 -6.148 -27.875 1 98.44 106 LYS A C 1
ATOM 808 O O . LYS A 1 106 ? 3.117 -7.266 -28.406 1 98.44 106 LYS A O 1
ATOM 813 N N . ALA A 1 107 ? 3.736 -5.973 -26.734 1 98.38 107 ALA A N 1
ATOM 814 C CA . ALA A 1 107 ? 4.359 -7.055 -25.969 1 98.38 107 ALA A CA 1
ATOM 815 C C . ALA A 1 107 ? 3.318 -8.07 -25.516 1 98.38 107 ALA A C 1
ATOM 817 O O . ALA A 1 107 ? 3.557 -9.281 -25.578 1 98.38 107 ALA A O 1
ATOM 818 N N . ILE A 1 108 ? 2.176 -7.605 -25.062 1 98.81 108 ILE A N 1
ATOM 819 C CA . ILE A 1 108 ? 1.117 -8.469 -24.547 1 98.81 108 ILE A CA 1
ATOM 820 C C . ILE A 1 108 ? 0.664 -9.43 -25.641 1 98.81 108 ILE A C 1
ATOM 822 O O . ILE A 1 108 ? 0.589 -10.641 -25.422 1 98.81 108 ILE A O 1
ATOM 826 N N . ILE A 1 109 ? 0.406 -8.914 -26.828 1 98.56 109 ILE A N 1
ATOM 827 C CA . ILE A 1 109 ? -0.146 -9.703 -27.922 1 98.56 109 ILE A CA 1
ATOM 828 C C . ILE A 1 109 ? 0.899 -10.703 -28.422 1 98.56 109 ILE A C 1
ATOM 830 O O . ILE A 1 109 ? 0.606 -11.891 -28.578 1 98.56 109 ILE A O 1
ATOM 834 N N . SER A 1 110 ? 2.119 -10.242 -28.594 1 98.31 110 SER A N 1
ATOM 835 C CA . SER A 1 110 ? 3.18 -11.133 -29.062 1 98.31 110 SER A CA 1
ATOM 836 C C . SER A 1 110 ? 3.465 -12.234 -28.047 1 98.31 110 SER A C 1
ATOM 838 O O . SER A 1 110 ? 3.67 -13.391 -28.406 1 98.31 110 SER A O 1
ATOM 840 N N . SER A 1 111 ? 3.488 -11.883 -26.766 1 98.56 111 SER A N 1
ATOM 841 C CA . SER A 1 111 ? 3.715 -12.867 -25.719 1 98.56 111 SER A CA 1
ATOM 842 C C . SER A 1 111 ? 2.625 -13.938 -25.703 1 98.56 111 SER A C 1
ATOM 844 O O . SER A 1 111 ? 2.918 -15.125 -25.594 1 98.56 111 SER A O 1
ATOM 846 N N . LEU A 1 112 ? 1.385 -13.516 -25.891 1 98.88 112 LEU A N 1
ATOM 847 C CA . LEU A 1 112 ? 0.287 -14.477 -25.891 1 98.88 112 LEU A CA 1
ATOM 848 C C . LEU A 1 112 ? 0.406 -15.438 -27.062 1 98.88 112 LEU A C 1
ATOM 850 O O . LEU A 1 112 ? 0.236 -16.641 -26.906 1 98.88 112 LEU A O 1
ATOM 854 N N . GLU A 1 113 ? 0.669 -14.883 -28.266 1 98.56 113 GLU A N 1
ATOM 855 C CA . GLU A 1 113 ? 0.805 -15.727 -29.438 1 98.56 113 GLU A CA 1
ATOM 856 C C . GLU A 1 113 ? 1.887 -16.781 -29.25 1 98.56 113 GLU A C 1
ATOM 858 O O . GLU A 1 113 ? 1.691 -17.953 -29.594 1 98.56 113 GLU A O 1
ATOM 863 N N . ASN A 1 114 ? 2.969 -16.406 -28.672 1 98.56 114 ASN A N 1
ATOM 864 C CA . ASN A 1 114 ? 4.051 -17.344 -28.391 1 98.56 114 ASN A CA 1
ATOM 865 C C . ASN A 1 114 ? 3.639 -18.375 -27.344 1 98.56 114 ASN A C 1
ATOM 867 O O . ASN A 1 114 ? 3.961 -19.562 -27.469 1 98.56 114 ASN A O 1
ATOM 871 N N . SER A 1 115 ? 2.963 -17.906 -26.266 1 98.88 115 SER A N 1
ATOM 872 C CA . SER A 1 115 ? 2.492 -18.828 -25.234 1 98.88 115 SER A CA 1
ATOM 873 C C . SER A 1 115 ? 1.519 -19.859 -25.812 1 98.88 115 SER A C 1
ATOM 875 O O . SER A 1 115 ? 1.605 -21.047 -25.484 1 98.88 115 SER A O 1
ATOM 877 N N . LEU A 1 116 ? 0.562 -19.375 -26.656 1 98.81 116 LEU A N 1
ATOM 878 C CA . LEU A 1 116 ? -0.411 -20.281 -27.266 1 98.81 116 LEU A CA 1
ATOM 879 C C . LEU A 1 116 ? 0.283 -21.312 -28.141 1 98.81 116 LEU A C 1
ATOM 881 O O . LEU A 1 116 ? -0.112 -22.484 -28.156 1 98.81 116 LEU A O 1
ATOM 885 N N . ARG A 1 117 ? 1.286 -20.891 -28.859 1 98.56 117 ARG A N 1
ATOM 886 C CA . ARG A 1 117 ? 2.064 -21.812 -29.672 1 98.56 117 ARG A CA 1
ATOM 887 C C . ARG A 1 117 ? 2.73 -22.875 -28.797 1 98.56 117 ARG A C 1
ATOM 889 O O . ARG A 1 117 ? 2.635 -24.062 -29.094 1 98.56 117 ARG A O 1
ATOM 896 N N . ARG A 1 118 ? 3.404 -22.484 -27.734 1 98.56 118 ARG A N 1
ATOM 897 C CA . ARG A 1 118 ? 4.098 -23.422 -26.859 1 98.56 118 ARG A CA 1
ATOM 898 C C . ARG A 1 118 ? 3.111 -24.359 -26.156 1 98.56 118 ARG A C 1
ATOM 900 O O . ARG A 1 118 ? 3.365 -25.547 -26.031 1 98.56 118 ARG A O 1
ATOM 907 N N . LEU A 1 119 ? 1.979 -23.797 -25.734 1 98.69 119 LEU A N 1
ATOM 908 C CA . LEU A 1 119 ? 0.965 -24.531 -25 1 98.69 119 LEU A CA 1
ATOM 909 C C . LEU A 1 119 ? 0.141 -25.406 -25.938 1 98.69 119 LEU A C 1
ATOM 911 O O . LEU A 1 119 ? -0.595 -26.297 -25.484 1 98.69 119 LEU A O 1
ATOM 915 N N . GLN A 1 120 ? 0.249 -25.172 -27.25 1 98.12 120 GLN A N 1
ATOM 916 C CA . GLN A 1 120 ? -0.445 -25.938 -28.281 1 98.12 120 GLN A CA 1
ATOM 917 C C . GLN A 1 120 ? -1.956 -25.906 -28.062 1 98.12 120 GLN A C 1
ATOM 919 O O . GLN A 1 120 ? -2.613 -26.953 -28.078 1 98.12 120 GLN A O 1
ATOM 924 N N . THR A 1 121 ? -2.514 -24.719 -27.891 1 98 121 THR A N 1
ATOM 925 C CA . THR A 1 121 ? -3.938 -24.469 -27.719 1 98 121 THR A CA 1
ATOM 926 C C . THR A 1 121 ? -4.316 -23.109 -28.297 1 98 121 THR A C 1
ATOM 928 O O . THR A 1 121 ? -3.447 -22.281 -28.594 1 98 121 THR A O 1
ATOM 931 N N . ASP A 1 122 ? -5.621 -22.828 -28.5 1 97.62 122 ASP A N 1
ATOM 932 C CA . ASP A 1 122 ? -6.07 -21.625 -29.172 1 97.62 122 ASP A CA 1
ATOM 933 C C . ASP A 1 122 ? -6.461 -20.547 -28.172 1 97.62 122 ASP A C 1
ATOM 935 O O . ASP A 1 122 ? -6.695 -19.391 -28.531 1 97.62 122 ASP A O 1
ATOM 939 N N . TYR A 1 123 ? -6.551 -20.953 -26.891 1 98.56 123 TYR A N 1
ATOM 940 C CA . TYR A 1 123 ? -6.902 -19.984 -25.844 1 98.56 123 TYR A CA 1
ATOM 941 C C . TYR A 1 123 ? -6.301 -20.391 -24.5 1 98.56 123 TYR A C 1
ATOM 943 O O . TYR A 1 123 ? -5.879 -21.531 -24.328 1 98.56 123 TYR A O 1
ATOM 951 N N . VAL A 1 124 ? -6.199 -19.438 -23.625 1 98.81 124 VAL A N 1
ATOM 952 C CA . VAL A 1 124 ? -5.914 -19.703 -22.219 1 98.81 124 VAL A CA 1
ATOM 953 C C . VAL A 1 124 ? -7.074 -19.219 -21.359 1 98.81 124 VAL A C 1
ATOM 955 O O . VAL A 1 124 ? -7.828 -18.328 -21.75 1 98.81 124 VAL A O 1
ATOM 958 N N . ASP A 1 125 ? -7.219 -19.844 -20.188 1 98.88 125 ASP A N 1
ATOM 959 C CA . ASP A 1 125 ? -8.328 -19.516 -19.297 1 98.88 125 ASP A CA 1
ATOM 960 C C . ASP A 1 125 ? -8.016 -18.266 -18.484 1 98.88 125 ASP A C 1
ATOM 962 O O . ASP A 1 125 ? -8.898 -17.422 -18.266 1 98.88 125 ASP A O 1
ATOM 966 N N . VAL A 1 126 ? -6.805 -18.172 -17.984 1 98.94 126 VAL A N 1
ATOM 967 C CA . VAL A 1 126 ? -6.414 -16.984 -17.219 1 98.94 126 VAL A CA 1
ATOM 968 C C . VAL A 1 126 ? -5.082 -16.453 -17.734 1 98.94 126 VAL A C 1
ATOM 970 O O . VAL A 1 126 ? -4.105 -17.203 -17.859 1 98.94 126 VAL A O 1
ATOM 973 N N . TYR A 1 127 ? -5.055 -15.211 -18.125 1 98.94 127 TYR A N 1
ATOM 974 C CA . TYR A 1 127 ? -3.857 -14.523 -18.594 1 98.94 127 TYR A CA 1
ATOM 975 C C . TYR A 1 127 ? -3.441 -13.422 -17.641 1 98.94 127 TYR A C 1
ATOM 977 O O . TYR A 1 127 ? -4.195 -12.469 -17.406 1 98.94 127 TYR A O 1
ATOM 985 N N . TRP A 1 128 ? -2.219 -13.586 -17.062 1 98.88 128 TRP A N 1
ATOM 986 C CA . TRP A 1 128 ? -1.789 -12.75 -15.945 1 98.88 128 TRP A CA 1
ATOM 987 C C . TRP A 1 128 ? -0.807 -11.68 -16.422 1 98.88 128 TRP A C 1
ATOM 989 O O . TRP A 1 128 ? 0.134 -11.969 -17.156 1 98.88 128 TRP A O 1
ATOM 999 N N . MET A 1 129 ? -1.009 -10.414 -16 1 98.88 129 MET A N 1
ATOM 1000 C CA . MET A 1 129 ? 0.121 -9.492 -15.938 1 98.88 129 MET A CA 1
ATOM 1001 C C . MET A 1 129 ? 1.08 -9.883 -14.812 1 98.88 129 MET A C 1
ATOM 1003 O O . MET A 1 129 ? 0.735 -9.781 -13.633 1 98.88 129 MET A O 1
ATOM 1007 N N . HIS A 1 130 ? 2.264 -10.305 -15.164 1 98.81 130 HIS A N 1
ATOM 1008 C CA . HIS A 1 130 ? 3.197 -10.914 -14.219 1 98.81 130 HIS A CA 1
ATOM 1009 C C . HIS A 1 130 ? 3.746 -9.883 -13.242 1 98.81 130 HIS A C 1
ATOM 1011 O O . HIS A 1 130 ? 4.004 -10.195 -12.078 1 98.81 130 HIS A O 1
ATOM 1017 N N . ALA A 1 131 ? 3.922 -8.648 -13.719 1 98.5 131 ALA A N 1
ATOM 1018 C CA . ALA A 1 131 ? 4.434 -7.566 -12.875 1 98.5 131 ALA A CA 1
ATOM 1019 C C . ALA A 1 131 ? 4.039 -6.199 -13.438 1 98.5 131 ALA A C 1
ATOM 1021 O O . ALA A 1 131 ? 3.674 -6.086 -14.609 1 98.5 131 ALA A O 1
ATOM 1022 N N . PHE A 1 132 ? 4.23 -5.246 -12.57 1 97.75 132 PHE A N 1
ATOM 1023 C CA . PHE A 1 132 ? 3.902 -3.867 -12.914 1 97.75 132 PHE A CA 1
ATOM 1024 C C . PHE A 1 132 ? 4.953 -3.279 -13.852 1 97.75 132 PHE A C 1
ATOM 1026 O O . PHE A 1 132 ? 6.152 -3.457 -13.633 1 97.75 132 PHE A O 1
ATOM 1033 N N . ASP A 1 133 ? 4.488 -2.678 -14.961 1 96.38 133 ASP A N 1
ATOM 1034 C CA . ASP A 1 133 ? 5.316 -1.933 -15.906 1 96.38 133 ASP A CA 1
ATOM 1035 C C . ASP A 1 133 ? 5.086 -0.429 -15.773 1 96.38 133 ASP A C 1
ATOM 1037 O O . ASP A 1 133 ? 4.094 0.101 -16.281 1 96.38 133 ASP A O 1
ATOM 1041 N N . PRO A 1 134 ? 6.02 0.298 -15.141 1 93.94 134 PRO A N 1
ATOM 1042 C CA . PRO A 1 134 ? 5.785 1.722 -14.883 1 93.94 134 PRO A CA 1
ATOM 1043 C C . PRO A 1 134 ? 5.828 2.562 -16.156 1 93.94 134 PRO A C 1
ATOM 1045 O O . PRO A 1 134 ? 5.453 3.738 -16.141 1 93.94 134 PRO A O 1
ATOM 1048 N N . PHE A 1 135 ? 6.227 1.96 -17.25 1 94.81 135 PHE A N 1
ATOM 1049 C CA . PHE A 1 135 ? 6.434 2.744 -18.469 1 94.81 135 PHE A CA 1
ATOM 1050 C C . PHE A 1 135 ? 5.258 2.584 -19.422 1 94.81 135 PHE A C 1
ATOM 1052 O O . PHE A 1 135 ? 5.238 3.189 -20.5 1 94.81 135 PHE A O 1
ATOM 1059 N N . THR A 1 136 ? 4.316 1.797 -19.125 1 97.56 136 THR A N 1
ATOM 1060 C CA . THR A 1 136 ? 3.131 1.609 -19.953 1 97.56 136 THR A CA 1
ATOM 1061 C C . THR A 1 136 ? 1.888 2.139 -19.234 1 97.56 136 THR A C 1
ATOM 1063 O O . THR A 1 136 ? 1.572 1.711 -18.125 1 97.56 136 THR A O 1
ATOM 1066 N N . PRO A 1 137 ? 1.213 3.104 -19.891 1 97.81 137 PRO A N 1
ATOM 1067 C CA . PRO A 1 137 ? -0.048 3.521 -19.266 1 97.81 137 PRO A CA 1
ATOM 1068 C C . PRO A 1 137 ? -0.978 2.348 -18.969 1 97.81 137 PRO A C 1
ATOM 1070 O O . PRO A 1 137 ? -1.146 1.46 -19.812 1 97.81 137 PRO A O 1
ATOM 1073 N N . ILE A 1 138 ? -1.598 2.361 -17.797 1 98.38 138 ILE A N 1
ATOM 1074 C CA . ILE A 1 138 ? -2.406 1.226 -17.359 1 98.38 138 ILE A CA 1
ATOM 1075 C C . ILE A 1 138 ? -3.625 1.086 -18.266 1 98.38 138 ILE A C 1
ATOM 1077 O O . ILE A 1 138 ? -4.102 -0.025 -18.516 1 98.38 138 ILE A O 1
ATOM 1081 N N . GLU A 1 139 ? -4.094 2.17 -18.875 1 98.25 139 GLU A N 1
ATOM 1082 C CA . GLU A 1 139 ? -5.207 2.139 -19.812 1 98.25 139 GLU A CA 1
ATOM 1083 C C . GLU A 1 139 ? -4.867 1.308 -21.047 1 98.25 139 GLU A C 1
ATOM 1085 O O . GLU A 1 139 ? -5.719 0.579 -21.562 1 98.25 139 GLU A O 1
ATOM 1090 N N . GLU A 1 140 ? -3.627 1.454 -21.5 1 98.69 140 GLU A N 1
ATOM 1091 C CA . GLU A 1 140 ? -3.174 0.666 -22.641 1 98.69 140 GLU A CA 1
ATOM 1092 C C . GLU A 1 140 ? -3.174 -0.826 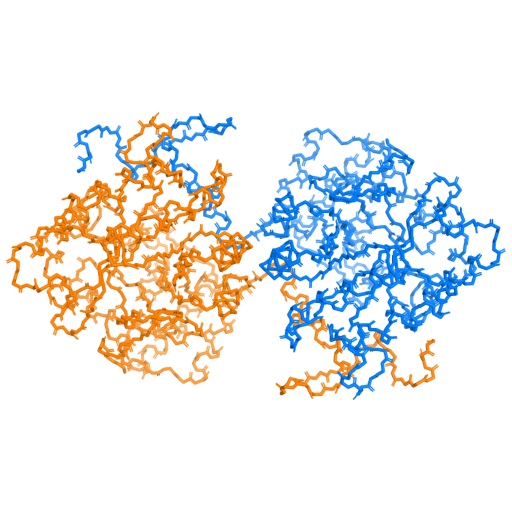-22.312 1 98.69 140 GLU A C 1
ATOM 1094 O O . GLU A 1 140 ? -3.674 -1.636 -23.094 1 98.69 140 GLU A O 1
ATOM 1099 N N . THR A 1 141 ? -2.664 -1.168 -21.172 1 98.88 141 THR A N 1
ATOM 1100 C CA . THR A 1 141 ? -2.594 -2.559 -20.734 1 98.88 141 THR A CA 1
ATOM 1101 C C . THR A 1 141 ? -3.992 -3.158 -20.609 1 98.88 141 THR A C 1
ATOM 1103 O O . THR A 1 141 ? -4.27 -4.219 -21.172 1 98.88 141 THR A O 1
ATOM 1106 N N . MET A 1 142 ? -4.883 -2.428 -19.969 1 98.88 142 MET A N 1
ATOM 1107 C CA . MET A 1 142 ? -6.227 -2.939 -19.703 1 98.88 142 MET A CA 1
ATOM 1108 C C . MET A 1 142 ? -7.023 -3.049 -21 1 98.88 142 MET A C 1
ATOM 1110 O O . MET A 1 142 ? -7.785 -4 -21.188 1 98.88 142 MET A O 1
ATOM 1114 N N . SER A 1 143 ? -6.832 -2.068 -21.875 1 98.75 143 SER A N 1
ATOM 1115 C CA . SER A 1 143 ? -7.52 -2.107 -23.172 1 98.75 143 SER A CA 1
ATOM 1116 C C . SER A 1 143 ? -7.066 -3.305 -24 1 98.75 143 SER A C 1
ATOM 1118 O O . SER A 1 143 ? -7.891 -3.996 -24.594 1 98.75 143 SER A O 1
ATOM 1120 N N . ALA A 1 144 ? -5.785 -3.578 -24 1 98.88 144 ALA A N 1
ATOM 1121 C CA . ALA A 1 144 ? -5.242 -4.715 -24.734 1 98.88 144 ALA A CA 1
ATOM 1122 C C . ALA A 1 144 ? -5.781 -6.031 -24.172 1 98.88 144 ALA A C 1
ATOM 1124 O O . ALA A 1 144 ? -6.18 -6.914 -24.938 1 98.88 144 ALA A O 1
ATOM 1125 N N . LEU A 1 145 ? -5.824 -6.152 -22.922 1 98.94 145 LEU A N 1
ATOM 1126 C CA . LEU A 1 145 ? -6.305 -7.367 -22.266 1 98.94 145 LEU A CA 1
ATOM 1127 C C . LEU A 1 145 ? -7.793 -7.574 -22.531 1 98.94 145 LEU A C 1
ATOM 1129 O O . LEU A 1 145 ? -8.234 -8.695 -22.781 1 98.94 145 LEU A O 1
ATOM 1133 N N . HIS A 1 146 ? -8.531 -6.473 -22.484 1 98.81 146 HIS A N 1
ATOM 1134 C CA . HIS A 1 146 ? -9.953 -6.547 -22.812 1 98.81 146 HIS A CA 1
ATOM 1135 C C . HIS A 1 146 ? -10.18 -7.059 -24.219 1 98.81 146 HIS A C 1
ATOM 1137 O O . HIS A 1 146 ? -11.047 -7.902 -24.453 1 98.81 146 HIS A O 1
ATOM 1143 N N . ASP A 1 147 ? -9.414 -6.531 -25.141 1 98.81 147 ASP A N 1
ATOM 1144 C CA . ASP A 1 147 ? -9.531 -6.945 -26.531 1 98.81 147 ASP A CA 1
ATOM 1145 C C . ASP A 1 147 ? -9.227 -8.43 -26.688 1 98.81 147 ASP A C 1
ATOM 1147 O O . ASP A 1 147 ? -9.844 -9.117 -27.516 1 98.81 147 ASP A O 1
ATOM 1151 N N . LEU A 1 148 ? -8.281 -8.93 -25.922 1 98.88 148 LEU A N 1
ATOM 1152 C CA . LEU A 1 148 ? -7.938 -10.344 -26 1 98.88 148 LEU A CA 1
ATOM 1153 C C . LEU A 1 148 ? -9.086 -11.211 -25.484 1 98.88 148 LEU A C 1
ATOM 1155 O O . LEU A 1 148 ? -9.312 -12.312 -25.984 1 98.88 148 LEU A O 1
ATOM 1159 N N . ILE A 1 149 ? -9.797 -10.766 -24.453 1 98.75 149 ILE A N 1
ATOM 1160 C CA . ILE A 1 149 ? -10.977 -11.469 -23.969 1 98.75 149 ILE A CA 1
ATOM 1161 C C . ILE A 1 149 ? -12.062 -11.469 -25.047 1 98.75 149 ILE A C 1
ATOM 1163 O O . ILE A 1 149 ? -12.641 -12.516 -25.344 1 98.75 149 ILE A O 1
ATOM 1167 N N . THR A 1 150 ? -12.273 -10.336 -25.703 1 98.38 150 THR A N 1
ATOM 1168 C CA . THR A 1 150 ? -13.328 -10.188 -26.688 1 98.38 150 THR A CA 1
ATOM 1169 C C . THR A 1 150 ? -13.016 -11.023 -27.938 1 98.38 150 THR A C 1
ATOM 1171 O O . THR A 1 150 ? -13.93 -11.539 -28.594 1 98.38 150 THR A O 1
ATOM 1174 N N . SER A 1 151 ? -11.75 -11.195 -28.188 1 98.19 151 SER A N 1
ATOM 1175 C CA . SER A 1 151 ? -11.344 -11.984 -29.344 1 98.19 151 SER A CA 1
ATOM 1176 C C . SER A 1 151 ? -11.492 -13.477 -29.078 1 98.19 151 SER A C 1
ATOM 1178 O O . SER A 1 151 ? -11.43 -14.281 -30.016 1 98.19 151 SER A O 1
ATOM 1180 N N . GLY A 1 152 ? -11.586 -13.875 -27.797 1 98.25 152 GLY A N 1
ATOM 1181 C CA . GLY A 1 152 ? -11.789 -15.273 -27.438 1 98.25 152 GLY A CA 1
ATOM 1182 C C . GLY A 1 152 ? -10.492 -16 -27.125 1 98.25 152 GLY A C 1
ATOM 1183 O O . GLY A 1 152 ? -10.516 -17.172 -26.75 1 98.25 152 GLY A O 1
ATOM 1184 N N . LYS A 1 153 ? -9.344 -15.344 -27.203 1 98.62 153 LYS A N 1
ATOM 1185 C CA . LYS A 1 153 ? -8.055 -15.984 -26.953 1 98.62 153 LYS A CA 1
ATOM 1186 C C . LYS A 1 153 ? -7.773 -16.109 -25.469 1 98.62 153 LYS A C 1
ATOM 1188 O O . LYS A 1 153 ? -6.914 -16.891 -25.062 1 98.62 153 LYS A O 1
ATOM 1193 N N . VAL A 1 154 ? -8.438 -15.312 -24.703 1 98.88 154 VAL A N 1
ATOM 1194 C CA . VAL A 1 154 ? -8.336 -15.312 -23.25 1 98.88 154 VAL A CA 1
ATOM 1195 C C . VAL A 1 154 ? -9.734 -15.328 -22.625 1 98.88 154 VAL A C 1
ATOM 1197 O O . VAL A 1 154 ? -10.633 -14.625 -23.094 1 98.88 154 VAL A O 1
ATOM 1200 N N . ARG A 1 155 ? -9.961 -16.109 -21.578 1 98.81 155 ARG A N 1
ATOM 1201 C CA . ARG A 1 155 ? -11.273 -16.141 -20.938 1 98.81 155 ARG A CA 1
ATOM 1202 C C . ARG A 1 155 ? -11.344 -15.133 -19.797 1 98.81 155 ARG A C 1
ATOM 1204 O O . ARG A 1 155 ? -12.32 -14.406 -19.656 1 98.81 155 ARG A O 1
ATOM 1211 N N . TYR A 1 156 ? -10.297 -15.094 -18.938 1 98.81 156 TYR A N 1
ATOM 1212 C CA . TYR A 1 156 ? -10.195 -14.195 -17.797 1 98.81 156 TYR A CA 1
ATOM 1213 C C . TYR A 1 156 ? -8.82 -13.555 -17.719 1 98.81 156 TYR A C 1
ATOM 1215 O O . TYR A 1 156 ? -7.836 -14.117 -18.203 1 98.81 156 TYR A O 1
ATOM 1223 N N . ILE A 1 157 ? -8.727 -12.375 -17.156 1 98.94 157 ILE A N 1
ATOM 1224 C CA . ILE A 1 157 ? -7.453 -11.703 -16.922 1 98.94 157 ILE A CA 1
ATOM 1225 C C . ILE A 1 157 ? -7.227 -11.539 -15.422 1 98.94 157 ILE A C 1
ATOM 1227 O O . ILE A 1 157 ? -8.18 -11.516 -14.648 1 98.94 157 ILE A O 1
ATOM 1231 N N . ALA A 1 158 ? -5.977 -11.484 -14.984 1 98.94 158 ALA A N 1
ATOM 1232 C CA . ALA A 1 158 ? -5.582 -11.359 -13.586 1 98.94 158 ALA A CA 1
ATOM 1233 C C . ALA A 1 158 ? -4.246 -10.633 -13.453 1 98.94 158 ALA A C 1
ATOM 1235 O O . ALA A 1 158 ? -3.629 -10.273 -14.461 1 98.94 158 ALA A O 1
ATOM 1236 N N . VAL A 1 159 ? -3.826 -10.32 -12.242 1 98.94 159 VAL A N 1
ATOM 1237 C CA . VAL A 1 159 ? -2.68 -9.438 -12.039 1 98.94 159 VAL A CA 1
ATOM 1238 C C . VAL A 1 159 ? -1.811 -9.969 -10.898 1 98.94 159 VAL A C 1
ATOM 1240 O O . VAL A 1 159 ? -2.318 -10.586 -9.961 1 98.94 159 VAL A O 1
ATOM 1243 N N . SER A 1 160 ? -0.485 -9.867 -11.086 1 98.69 160 SER A N 1
ATOM 1244 C CA . SER A 1 160 ? 0.497 -10.258 -10.078 1 98.69 160 SER A CA 1
ATOM 1245 C C . SER A 1 160 ? 1.487 -9.125 -9.805 1 98.69 160 SER A C 1
ATOM 1247 O O . SER A 1 160 ? 1.689 -8.258 -10.656 1 98.69 160 SER A O 1
ATOM 1249 N N . ASP A 1 161 ? 2.068 -9.055 -8.648 1 98.06 161 ASP A N 1
ATOM 1250 C CA . ASP A 1 161 ? 3.227 -8.234 -8.305 1 98.06 161 ASP A CA 1
ATOM 1251 C C . ASP A 1 161 ? 3.051 -6.797 -8.781 1 98.06 161 ASP A C 1
ATOM 1253 O O . ASP A 1 161 ? 3.881 -6.281 -9.531 1 98.06 161 ASP A O 1
ATOM 1257 N N . THR A 1 162 ? 2.004 -6.125 -8.359 1 98.75 162 THR A N 1
ATOM 1258 C CA . THR A 1 162 ? 1.614 -4.766 -8.711 1 98.75 162 THR A CA 1
ATOM 1259 C C . THR A 1 162 ? 1.169 -3.994 -7.473 1 98.75 162 THR A C 1
ATOM 1261 O O . THR A 1 162 ? 0.469 -4.535 -6.613 1 98.75 162 THR A O 1
ATOM 1264 N N . PRO A 1 163 ? 1.631 -2.715 -7.344 1 98.62 163 PRO A N 1
ATOM 1265 C CA . PRO A 1 163 ? 1.154 -1.932 -6.203 1 98.62 163 PRO A CA 1
ATOM 1266 C C . PRO A 1 163 ? -0.369 -1.902 -6.102 1 98.62 163 PRO A C 1
ATOM 1268 O O . PRO A 1 163 ? -1.058 -1.834 -7.121 1 98.62 163 PRO A O 1
ATOM 1271 N N . ALA A 1 164 ? -0.885 -1.896 -4.844 1 98.75 164 ALA A N 1
ATOM 1272 C CA . ALA A 1 164 ? -2.322 -1.981 -4.598 1 98.75 164 ALA A CA 1
ATOM 1273 C C . ALA A 1 164 ? -3.061 -0.818 -5.254 1 98.75 164 ALA A C 1
ATOM 1275 O O . ALA A 1 164 ? -4.137 -1.004 -5.832 1 98.75 164 ALA A O 1
ATOM 1276 N N . TRP A 1 165 ? -2.488 0.399 -5.207 1 98.75 165 TRP A N 1
ATOM 1277 C CA . TRP A 1 165 ? -3.158 1.579 -5.746 1 98.75 165 TRP A CA 1
ATOM 1278 C C . TRP A 1 165 ? -3.303 1.481 -7.258 1 98.75 165 TRP A C 1
ATOM 1280 O O . TRP A 1 165 ? -4.289 1.954 -7.828 1 98.75 165 TRP A O 1
ATOM 1290 N N . LYS A 1 166 ? -2.355 0.867 -7.953 1 98.81 166 LYS A N 1
ATOM 1291 C CA . LYS A 1 166 ? -2.436 0.732 -9.406 1 98.81 166 LYS A CA 1
ATOM 1292 C C . LYS A 1 166 ? -3.465 -0.322 -9.805 1 98.81 166 LYS A C 1
ATOM 1294 O O . LYS A 1 166 ? -4.152 -0.173 -10.812 1 98.81 166 LYS A O 1
ATOM 1299 N N . ILE A 1 167 ? -3.572 -1.379 -9.008 1 98.88 167 ILE A N 1
ATOM 1300 C CA . ILE A 1 167 ? -4.602 -2.381 -9.25 1 98.88 167 ILE A CA 1
ATOM 1301 C C . ILE A 1 167 ? -5.984 -1.758 -9.07 1 98.88 167 ILE A C 1
ATOM 1303 O O . ILE A 1 167 ? -6.879 -1.966 -9.891 1 98.88 167 ILE A O 1
ATOM 1307 N N . ALA A 1 168 ? -6.133 -0.97 -7.98 1 98.81 168 ALA A N 1
ATOM 1308 C CA . ALA A 1 168 ? -7.402 -0.275 -7.766 1 98.81 168 ALA A CA 1
ATOM 1309 C C . ALA A 1 168 ? -7.742 0.625 -8.953 1 98.81 168 ALA A C 1
ATOM 1311 O O . ALA A 1 168 ? -8.883 0.637 -9.422 1 98.81 168 ALA A O 1
ATOM 1312 N N . GLN A 1 169 ? -6.75 1.367 -9.422 1 98.5 169 GLN A N 1
ATOM 1313 C CA . GLN A 1 169 ? -6.934 2.199 -10.609 1 98.5 169 GLN A CA 1
ATOM 1314 C C . GLN A 1 169 ? -7.41 1.37 -11.797 1 98.5 169 GLN A C 1
ATOM 1316 O O . GLN A 1 169 ? -8.352 1.756 -12.492 1 98.5 169 GLN A O 1
ATOM 1321 N N . SER A 1 170 ? -6.781 0.213 -12.016 1 98.69 170 SER A N 1
ATOM 1322 C CA . SER A 1 170 ? -7.113 -0.664 -13.133 1 98.69 170 SER A CA 1
ATOM 1323 C C . SER A 1 170 ? -8.555 -1.147 -13.047 1 98.69 170 SER A C 1
ATOM 1325 O O . SER A 1 170 ? -9.281 -1.121 -14.039 1 98.69 170 SER A O 1
ATOM 1327 N N . GLN A 1 171 ? -8.961 -1.577 -11.844 1 98.62 171 GLN A N 1
ATOM 1328 C CA . GLN A 1 171 ? -10.305 -2.1 -11.625 1 98.62 171 GLN A CA 1
ATOM 1329 C C . GLN A 1 171 ? -11.359 -1.033 -11.898 1 98.62 171 GLN A C 1
ATOM 1331 O O . GLN A 1 171 ? -12.367 -1.307 -12.555 1 98.62 171 GLN A O 1
ATOM 1336 N N . LEU A 1 172 ? -11.109 0.172 -11.453 1 98.44 172 LEU A N 1
ATOM 1337 C CA . LEU A 1 172 ? -12.094 1.237 -11.609 1 98.44 172 LEU A CA 1
ATOM 1338 C C . LEU A 1 172 ? -12.18 1.688 -13.062 1 98.44 172 LEU A C 1
ATOM 1340 O O . LEU A 1 172 ? -13.273 1.918 -13.586 1 98.44 172 LEU A O 1
ATOM 1344 N N . ILE A 1 173 ? -11.047 1.797 -13.758 1 98.44 173 ILE A N 1
ATOM 1345 C CA . ILE A 1 173 ? -11.039 2.139 -15.18 1 98.44 173 ILE A CA 1
ATOM 1346 C C . ILE A 1 173 ? -11.852 1.111 -15.961 1 98.44 173 ILE A C 1
ATOM 1348 O O . ILE A 1 173 ? -12.711 1.475 -16.766 1 98.44 173 ILE A O 1
ATOM 1352 N N . ALA A 1 174 ? -11.562 -0.157 -15.688 1 98.5 174 ALA A N 1
ATOM 1353 C CA . ALA A 1 174 ? -12.266 -1.227 -16.391 1 98.5 174 ALA A CA 1
ATOM 1354 C C . ALA A 1 174 ? -13.773 -1.145 -16.141 1 98.5 174 ALA A C 1
ATOM 1356 O O . ALA A 1 174 ? -14.562 -1.199 -17.094 1 98.5 174 ALA A O 1
ATOM 1357 N N . ASN A 1 175 ? -14.195 -0.955 -14.891 1 97.44 175 ASN A N 1
ATOM 1358 C CA . ASN A 1 175 ? -15.602 -0.917 -14.516 1 97.44 175 ASN A CA 1
ATOM 1359 C C . ASN A 1 175 ? -16.328 0.26 -15.172 1 97.44 175 ASN A C 1
ATOM 1361 O O . ASN A 1 175 ? -17.391 0.092 -15.75 1 97.44 175 ASN A O 1
ATOM 1365 N N . PHE A 1 176 ? -15.742 1.419 -15.156 1 97.88 176 PHE A N 1
ATOM 1366 C CA . PHE A 1 176 ? -16.406 2.619 -15.648 1 97.88 176 PHE A CA 1
ATOM 1367 C C . PHE A 1 176 ? -16.422 2.641 -17.172 1 97.88 176 PHE A C 1
ATOM 1369 O O . PHE A 1 176 ? -17.312 3.227 -17.781 1 97.88 176 PHE A O 1
ATOM 1376 N N . ARG A 1 177 ? -15.5 1.908 -17.828 1 97.94 177 ARG A N 1
ATOM 1377 C CA . ARG A 1 177 ? -15.43 1.901 -19.281 1 97.94 177 ARG A CA 1
ATOM 1378 C C . ARG A 1 177 ? -16.141 0.687 -19.859 1 97.94 177 ARG A C 1
ATOM 1380 O O . ARG A 1 177 ? -16.25 0.541 -21.078 1 97.94 177 ARG A O 1
ATOM 1387 N N . GLY A 1 178 ? -16.578 -0.173 -18.969 1 98 178 GLY A N 1
ATOM 1388 C CA . GLY A 1 178 ? -17.219 -1.396 -19.422 1 98 178 GLY A CA 1
ATOM 1389 C C . GLY A 1 178 ? -16.25 -2.422 -19.953 1 98 178 GLY A C 1
ATOM 1390 O O . GLY A 1 178 ? -16.578 -3.174 -20.875 1 98 178 GLY A O 1
ATOM 1391 N N . TRP A 1 179 ? -14.945 -2.379 -19.531 1 98.5 179 TRP A N 1
ATOM 1392 C CA . TRP A 1 179 ? -13.93 -3.357 -19.906 1 98.5 179 TRP A CA 1
ATOM 1393 C C . TRP A 1 179 ? -13.898 -4.516 -18.922 1 98.5 179 TRP A C 1
ATOM 1395 O O . TRP A 1 179 ? -14.508 -4.441 -17.844 1 98.5 179 TRP A O 1
ATOM 1405 N N . SER A 1 180 ? -13.289 -5.605 -19.328 1 98.31 180 SER A N 1
ATOM 1406 C CA . SER A 1 180 ? -13.039 -6.711 -18.406 1 98.31 180 SER A CA 1
ATOM 1407 C C . SER A 1 180 ? -12.055 -6.312 -17.312 1 98.31 180 SER A C 1
ATOM 1409 O O . SER A 1 180 ? -11.062 -5.625 -17.594 1 98.31 180 SER A O 1
ATOM 1411 N N . ALA A 1 181 ? -12.359 -6.688 -16.047 1 98.31 181 ALA A N 1
ATOM 1412 C CA . ALA A 1 181 ? -11.492 -6.395 -14.914 1 98.31 181 ALA A CA 1
ATOM 1413 C C . ALA A 1 181 ? -10.727 -7.641 -14.477 1 98.31 181 ALA A C 1
ATOM 1415 O O . ALA A 1 181 ? -11.062 -8.758 -14.875 1 98.31 181 ALA A O 1
ATOM 1416 N N . PHE A 1 182 ? -9.648 -7.438 -13.719 1 98.88 182 PHE A N 1
ATOM 1417 C CA . PHE A 1 182 ? -8.891 -8.562 -13.18 1 98.88 182 PHE A CA 1
ATOM 1418 C C . PHE A 1 182 ? -9.766 -9.414 -12.266 1 98.88 182 PHE A C 1
ATOM 1420 O O . PHE A 1 182 ? -10.453 -8.891 -11.391 1 98.88 182 PHE A O 1
ATOM 1427 N N . ALA A 1 183 ? -9.656 -10.734 -12.398 1 98.69 183 ALA A N 1
ATOM 1428 C CA . ALA A 1 183 ? -10.43 -11.664 -11.578 1 98.69 183 ALA A CA 1
ATOM 1429 C C . ALA A 1 183 ? -9.609 -12.156 -10.383 1 98.69 183 ALA A C 1
ATOM 1431 O O . ALA A 1 183 ? -10.172 -12.586 -9.367 1 98.69 183 ALA A O 1
ATOM 1432 N N . GLY A 1 184 ? -8.305 -12.109 -10.531 1 98.81 184 GLY A N 1
ATOM 1433 C CA . GLY A 1 184 ? -7.453 -12.695 -9.508 1 98.81 184 GLY A CA 1
ATOM 1434 C C . GLY A 1 184 ? -6.215 -11.875 -9.219 1 98.81 184 GLY A C 1
ATOM 1435 O O . GLY A 1 184 ? -5.836 -11.008 -10.016 1 98.81 184 GLY A O 1
ATOM 1436 N N . LEU A 1 185 ? -5.613 -12.125 -8.055 1 98.94 185 LEU A N 1
ATOM 1437 C CA . LEU A 1 185 ? -4.391 -11.5 -7.578 1 98.94 185 LEU A CA 1
ATOM 1438 C C . LEU A 1 185 ? -3.4 -12.547 -7.078 1 98.94 185 LEU A C 1
ATOM 1440 O O . LEU A 1 185 ? -3.688 -13.273 -6.129 1 98.94 185 LEU A O 1
ATOM 1444 N N . GLN A 1 186 ? -2.25 -12.664 -7.766 1 98.94 186 GLN A N 1
ATOM 1445 C CA . GLN A 1 186 ? -1.165 -13.523 -7.297 1 98.94 186 GLN A CA 1
ATOM 1446 C C . GLN A 1 186 ? -0.125 -12.719 -6.523 1 98.94 186 GLN A C 1
ATOM 1448 O O . GLN A 1 186 ? 0.413 -11.734 -7.035 1 98.94 186 GLN A O 1
ATOM 1453 N N . ILE A 1 187 ? 0.145 -13.109 -5.285 1 98.62 187 ILE A N 1
ATOM 1454 C CA . ILE A 1 187 ? 1.084 -12.398 -4.426 1 98.62 187 ILE A CA 1
ATOM 1455 C C . ILE A 1 187 ? 1.934 -13.398 -3.646 1 98.62 187 ILE A C 1
ATOM 1457 O O . ILE A 1 187 ? 1.506 -14.531 -3.408 1 98.62 187 ILE A O 1
ATOM 1461 N N . GLU A 1 188 ? 3.184 -12.969 -3.314 1 98.44 188 GLU A N 1
ATOM 1462 C CA . GLU A 1 188 ? 3.918 -13.773 -2.344 1 98.44 188 GLU A CA 1
ATOM 1463 C C . GLU A 1 188 ? 3.252 -13.727 -0.972 1 98.44 188 GLU A C 1
ATOM 1465 O O . GLU A 1 188 ? 2.961 -12.648 -0.452 1 98.44 188 GLU A O 1
ATOM 1470 N N . TYR A 1 189 ? 2.916 -14.82 -0.376 1 98.56 189 TYR A N 1
ATOM 1471 C CA . TYR A 1 189 ? 2.244 -14.859 0.918 1 98.56 189 TYR A CA 1
ATOM 1472 C C . TYR A 1 189 ? 2.568 -16.141 1.662 1 98.56 189 TYR A C 1
ATOM 1474 O O . TYR A 1 189 ? 2.367 -17.25 1.134 1 98.56 189 TYR A O 1
ATOM 1482 N N . SER A 1 190 ? 3.158 -16.031 2.758 1 98.62 190 SER A N 1
ATOM 1483 C CA . SER A 1 190 ? 3.551 -17.109 3.66 1 98.62 190 SER A CA 1
ATOM 1484 C C . SER A 1 190 ? 3.689 -16.609 5.094 1 98.62 190 SER A C 1
ATOM 1486 O O . SER A 1 190 ? 3.582 -15.406 5.348 1 98.62 190 SER A O 1
ATOM 1488 N N . LEU A 1 191 ? 3.912 -17.594 5.988 1 98.75 191 LEU A N 1
ATOM 1489 C CA . LEU A 1 191 ? 4.156 -17.219 7.379 1 98.75 191 LEU A CA 1
ATOM 1490 C C . LEU A 1 191 ? 5.375 -16.312 7.496 1 98.75 191 LEU A C 1
ATOM 1492 O O . LEU A 1 191 ? 5.508 -15.57 8.469 1 98.75 191 LEU A O 1
ATOM 1496 N N . LEU A 1 192 ? 6.219 -16.297 6.453 1 98.12 192 LEU A N 1
ATOM 1497 C CA . LEU A 1 192 ? 7.438 -15.492 6.523 1 98.12 192 LEU A CA 1
ATOM 1498 C C . LEU A 1 192 ? 7.34 -14.266 5.621 1 98.12 192 LEU A C 1
ATOM 1500 O O . LEU A 1 192 ? 8.281 -13.477 5.527 1 98.12 192 LEU A O 1
ATOM 1504 N N . GLU A 1 193 ? 6.262 -14.094 4.91 1 98.12 193 GLU A N 1
ATOM 1505 C CA . GLU A 1 193 ? 5.961 -12.914 4.102 1 98.12 193 GLU A CA 1
ATOM 1506 C C . GLU A 1 193 ? 4.488 -12.531 4.211 1 98.12 193 GLU A C 1
ATOM 1508 O O . GLU A 1 193 ? 3.646 -13.055 3.477 1 98.12 193 GLU A O 1
ATOM 1513 N N . ARG A 1 194 ? 4.168 -11.586 5.094 1 98.19 194 ARG A N 1
ATOM 1514 C CA . ARG A 1 194 ? 2.783 -11.242 5.402 1 98.19 194 ARG A CA 1
ATOM 1515 C C . ARG A 1 194 ? 2.537 -9.75 5.215 1 98.19 194 ARG A C 1
ATOM 1517 O O . ARG A 1 194 ? 1.467 -9.25 5.562 1 98.19 194 ARG A O 1
ATOM 1524 N N . THR A 1 195 ? 3.543 -9.023 4.598 1 98.19 195 THR A N 1
ATOM 1525 C CA . THR A 1 195 ? 3.412 -7.574 4.461 1 98.19 195 THR A CA 1
ATOM 1526 C C . THR A 1 195 ? 2.258 -7.219 3.529 1 98.19 195 THR A C 1
ATOM 1528 O O . THR A 1 195 ? 1.717 -6.117 3.596 1 98.19 195 THR A O 1
ATOM 1531 N N . VAL A 1 196 ? 1.812 -8.164 2.713 1 98.38 196 VAL A N 1
ATOM 1532 C CA . VAL A 1 196 ? 0.719 -7.941 1.773 1 98.38 196 VAL A CA 1
ATOM 1533 C C . VAL A 1 196 ? -0.591 -7.762 2.537 1 98.38 196 VAL A C 1
ATOM 1535 O O . VAL A 1 196 ? -1.591 -7.312 1.972 1 98.38 196 VAL A O 1
ATOM 1538 N N . GLU A 1 197 ? -0.641 -8.086 3.807 1 98.12 197 GLU A N 1
ATOM 1539 C CA . GLU A 1 197 ? -1.824 -7.898 4.641 1 98.12 197 GLU A CA 1
ATOM 1540 C C . GLU A 1 197 ? -2.117 -6.418 4.859 1 98.12 197 GLU A C 1
ATOM 1542 O O . GLU A 1 197 ? -3.215 -6.055 5.285 1 98.12 197 GLU A O 1
ATOM 1547 N N . GLY A 1 198 ? -1.164 -5.551 4.52 1 97.19 198 GLY A N 1
ATOM 1548 C CA . GLY A 1 198 ? -1.332 -4.121 4.711 1 97.19 198 GLY A CA 1
ATOM 1549 C C . GLY A 1 198 ? -2.197 -3.473 3.646 1 97.19 198 GLY A C 1
ATOM 1550 O O . GLY A 1 198 ? -3.176 -2.791 3.963 1 97.19 198 GLY A O 1
ATOM 1551 N N . GLU A 1 199 ? -1.853 -3.689 2.367 1 97.81 199 GLU A N 1
ATOM 1552 C CA . GLU A 1 199 ? -2.514 -2.988 1.271 1 97.81 199 GLU A CA 1
ATOM 1553 C C . GLU A 1 199 ? -3.178 -3.969 0.309 1 97.81 199 GLU A C 1
ATOM 1555 O O . GLU A 1 199 ? -4.363 -3.838 0 1 97.81 199 GLU A O 1
ATOM 1560 N N . LEU A 1 200 ? -2.514 -5.023 -0.073 1 98.69 200 LEU A N 1
ATOM 1561 C CA . LEU A 1 200 ? -2.928 -5.84 -1.211 1 98.69 200 LEU A CA 1
ATOM 1562 C C . LEU A 1 200 ? -4.113 -6.727 -0.843 1 98.69 200 LEU A C 1
ATOM 1564 O O . LEU A 1 200 ? -5.082 -6.82 -1.601 1 98.69 200 LEU A O 1
ATOM 1568 N N . ILE A 1 201 ? -4.098 -7.363 0.316 1 98.56 201 ILE A N 1
ATOM 1569 C CA . ILE A 1 201 ? -5.16 -8.289 0.688 1 98.56 201 ILE A CA 1
ATOM 1570 C C . ILE A 1 201 ? -6.449 -7.516 0.958 1 98.56 201 ILE A C 1
ATOM 1572 O O . ILE A 1 201 ? -7.504 -7.844 0.413 1 98.56 201 ILE A O 1
ATOM 1576 N N . PRO A 1 202 ? -6.371 -6.367 1.788 1 97.94 202 PRO A N 1
ATOM 1577 C CA . PRO A 1 202 ? -7.609 -5.605 1.963 1 97.94 202 PRO A CA 1
ATOM 1578 C C . PRO A 1 202 ? -8.156 -5.055 0.647 1 97.94 202 PRO A C 1
ATOM 1580 O O . PRO A 1 202 ? -9.375 -5.059 0.429 1 97.94 202 PRO A O 1
ATOM 1583 N N . MET A 1 203 ? -7.309 -4.605 -0.231 1 98.5 203 MET A N 1
ATOM 1584 C CA . MET A 1 203 ? -7.719 -4.121 -1.547 1 98.5 203 MET A CA 1
ATOM 1585 C C . MET A 1 203 ? -8.422 -5.223 -2.336 1 98.5 203 MET A C 1
ATOM 1587 O O . MET A 1 203 ? -9.492 -5.004 -2.9 1 98.5 203 MET A O 1
ATOM 1591 N N . ALA A 1 204 ? -7.828 -6.418 -2.357 1 98.75 204 ALA A N 1
ATOM 1592 C CA . ALA A 1 204 ? -8.383 -7.543 -3.109 1 98.75 204 ALA A CA 1
ATOM 1593 C C . ALA A 1 204 ? -9.773 -7.914 -2.594 1 98.75 204 ALA A C 1
ATOM 1595 O O . ALA A 1 204 ? -10.688 -8.164 -3.383 1 98.75 204 ALA A O 1
ATOM 1596 N N . GLN A 1 205 ? -9.906 -7.938 -1.31 1 97.69 205 GLN A N 1
ATOM 1597 C CA . GLN A 1 205 ? -11.188 -8.273 -0.704 1 97.69 205 GLN A CA 1
ATOM 1598 C C . GLN A 1 205 ? -12.25 -7.219 -1.038 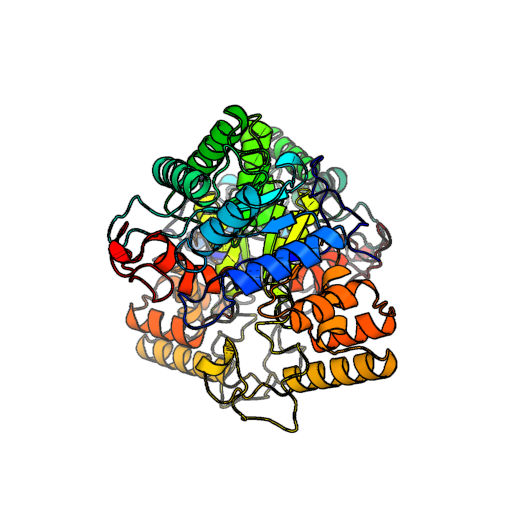1 97.69 205 GLN A C 1
ATOM 1600 O O . GLN A 1 205 ? -13.383 -7.559 -1.374 1 97.69 205 GLN A O 1
ATOM 1605 N N . ASP A 1 206 ? -11.867 -5.988 -0.981 1 97.44 206 ASP A N 1
ATOM 1606 C CA . ASP A 1 206 ? -12.797 -4.895 -1.247 1 97.44 206 ASP A CA 1
ATOM 1607 C C . ASP A 1 206 ? -13.234 -4.883 -2.711 1 97.44 206 ASP A C 1
ATOM 1609 O O . ASP A 1 206 ? -14.398 -4.637 -3.018 1 97.44 206 ASP A O 1
ATOM 1613 N N . LEU A 1 207 ? -12.281 -5.18 -3.604 1 97.81 207 LEU A N 1
ATOM 1614 C CA . LEU A 1 207 ? -12.539 -5.02 -5.031 1 97.81 207 LEU A CA 1
ATOM 1615 C C . LEU A 1 207 ? -12.953 -6.344 -5.66 1 97.81 207 LEU A C 1
ATOM 1617 O O . LEU A 1 207 ? -13.25 -6.402 -6.855 1 97.81 207 LEU A O 1
ATOM 1621 N N . GLY A 1 208 ? -12.953 -7.418 -4.891 1 97.5 208 GLY A N 1
ATOM 1622 C CA . GLY A 1 208 ? -13.516 -8.688 -5.328 1 97.5 208 GLY A CA 1
ATOM 1623 C C . GLY A 1 208 ? -12.547 -9.531 -6.125 1 97.5 208 GLY A C 1
ATOM 1624 O O . GLY A 1 208 ? -12.945 -10.242 -7.047 1 97.5 208 GLY A O 1
ATOM 1625 N N . LEU A 1 209 ? -11.25 -9.391 -5.914 1 98.75 209 LEU A N 1
ATOM 1626 C CA . LEU A 1 209 ? -10.258 -10.242 -6.562 1 98.75 209 LEU A CA 1
ATOM 1627 C C . LEU A 1 209 ? -10.008 -11.508 -5.754 1 98.75 209 LEU A C 1
ATOM 1629 O O . LEU A 1 209 ? -9.938 -11.461 -4.523 1 98.75 209 LEU A O 1
ATOM 1633 N N . GLY A 1 210 ? -9.953 -12.688 -6.398 1 98.75 210 GLY A N 1
ATOM 1634 C CA . GLY A 1 210 ? -9.492 -13.891 -5.727 1 98.75 210 GLY A CA 1
ATOM 1635 C C . GLY A 1 210 ? -7.996 -13.906 -5.477 1 98.75 210 GLY A C 1
ATOM 1636 O O . GLY A 1 210 ? -7.211 -13.555 -6.359 1 98.75 210 GLY A O 1
ATOM 1637 N N . ILE A 1 211 ? -7.594 -14.258 -4.32 1 98.88 211 ILE A N 1
ATOM 1638 C CA . ILE A 1 211 ? -6.18 -14.227 -3.957 1 98.88 211 ILE A CA 1
ATOM 1639 C C . ILE A 1 211 ? -5.562 -15.602 -4.172 1 98.88 211 ILE A C 1
ATOM 1641 O O . ILE A 1 211 ? -6.109 -16.609 -3.717 1 98.88 211 ILE A O 1
ATOM 1645 N N . MET A 1 212 ? -4.445 -15.633 -4.859 1 98.94 212 MET A N 1
ATOM 1646 C CA . MET A 1 212 ? -3.688 -16.859 -5.137 1 98.94 212 MET A CA 1
ATOM 1647 C C . MET A 1 212 ? -2.232 -16.703 -4.707 1 98.94 212 MET A C 1
ATOM 1649 O O . MET A 1 212 ? -1.396 -16.234 -5.484 1 98.94 212 MET A O 1
ATOM 1653 N N . PRO A 1 213 ? -1.895 -17.156 -3.508 1 98.88 213 PRO A N 1
ATOM 1654 C CA . PRO A 1 213 ? -0.538 -16.984 -2.98 1 98.88 213 PRO A CA 1
ATOM 1655 C C . PRO A 1 213 ? 0.489 -17.844 -3.719 1 98.88 213 PRO A C 1
ATOM 1657 O O . PRO A 1 213 ? 0.221 -19 -4.023 1 98.88 213 PRO A O 1
ATOM 1660 N N . TRP A 1 214 ? 1.636 -17.234 -4.043 1 98.44 214 TRP A N 1
ATOM 1661 C CA . TRP A 1 214 ? 2.793 -18.016 -4.484 1 98.44 214 TRP A CA 1
ATOM 1662 C C . TRP A 1 214 ? 3.895 -17.984 -3.43 1 98.44 214 TRP A C 1
ATOM 1664 O O . TRP A 1 214 ? 3.893 -17.141 -2.537 1 98.44 214 TRP A O 1
ATOM 1674 N N . SER A 1 215 ? 4.758 -19.016 -3.439 1 97.75 215 SER A N 1
ATOM 1675 C CA . SER A 1 215 ? 5.84 -19.234 -2.482 1 97.75 215 SER A CA 1
ATOM 1676 C C . SER A 1 215 ? 5.301 -19.359 -1.061 1 97.75 215 SER A C 1
ATOM 1678 O O . SER A 1 215 ? 5.805 -18.703 -0.146 1 97.75 215 SER A O 1
ATOM 1680 N N . PRO A 1 216 ? 4.316 -20.203 -0.906 1 98.25 216 PRO A N 1
ATOM 1681 C CA . PRO A 1 216 ? 3.707 -20.328 0.42 1 98.25 216 PRO A CA 1
ATOM 1682 C C . PRO A 1 216 ? 4.641 -20.984 1.438 1 98.25 216 PRO A C 1
ATOM 1684 O O . PRO A 1 216 ? 4.391 -20.922 2.645 1 98.25 216 PRO A O 1
ATOM 1687 N N . LEU A 1 217 ? 5.699 -21.625 0.995 1 97.06 217 LEU A N 1
ATOM 1688 C CA . LEU A 1 217 ? 6.668 -22.25 1.89 1 97.06 217 LEU A CA 1
ATOM 1689 C C . LEU A 1 217 ? 7.957 -21.438 1.945 1 97.06 217 LEU A C 1
ATOM 1691 O O . LEU A 1 217 ? 8.953 -21.891 2.523 1 97.06 217 LEU A O 1
ATOM 1695 N N . LYS A 1 218 ? 8.008 -20.328 1.384 1 96.31 218 LYS A N 1
ATOM 1696 C CA . LYS A 1 218 ? 9.141 -19.422 1.357 1 96.31 218 LYS A CA 1
ATOM 1697 C C . LYS A 1 218 ? 10.406 -20.109 0.877 1 96.31 218 LYS A C 1
ATOM 1699 O O . LYS A 1 218 ? 11.422 -20.125 1.578 1 96.31 218 LYS A O 1
ATOM 1704 N N . GLY A 1 219 ? 10.281 -20.688 -0.377 1 90.44 219 GLY A N 1
ATOM 1705 C CA . GLY A 1 219 ? 11.43 -21.344 -0.977 1 90.44 219 GLY A CA 1
ATOM 1706 C C . GLY A 1 219 ? 11.875 -22.578 -0.214 1 90.44 219 GLY A C 1
ATOM 1707 O O . GLY A 1 219 ? 13.062 -22.922 -0.233 1 90.44 219 GLY A O 1
ATOM 1708 N N . GLY A 1 220 ? 11.07 -23.078 0.604 1 91.69 220 GLY A N 1
ATOM 1709 C CA . GLY A 1 220 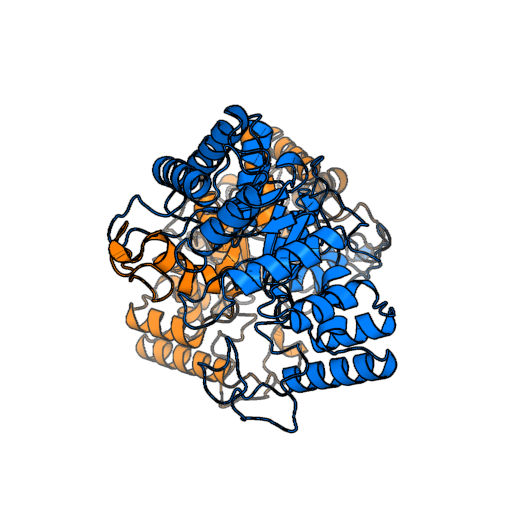? 11.383 -24.297 1.312 1 91.69 220 GLY A CA 1
ATOM 1710 C C . GLY A 1 220 ? 11.781 -24.078 2.76 1 91.69 220 GLY A C 1
ATOM 1711 O O . GLY A 1 220 ? 11.891 -25.031 3.537 1 91.69 220 GLY A O 1
ATOM 1712 N N . ILE A 1 221 ? 11.891 -22.828 3.201 1 93.38 221 ILE A N 1
ATOM 1713 C CA . ILE A 1 221 ? 12.297 -22.516 4.566 1 93.38 221 ILE A CA 1
ATOM 1714 C C . ILE A 1 221 ? 11.289 -23.094 5.555 1 93.38 221 ILE A C 1
ATOM 1716 O O . ILE A 1 221 ? 11.664 -23.547 6.641 1 93.38 221 ILE A O 1
ATOM 1720 N N . LEU A 1 222 ? 10 -23.203 5.16 1 96 222 LEU A N 1
ATOM 1721 C CA . LEU A 1 222 ? 8.93 -23.609 6.055 1 96 222 LEU A CA 1
ATOM 1722 C C . LEU A 1 222 ? 8.57 -25.078 5.828 1 96 222 LEU A C 1
ATOM 1724 O O . LEU A 1 222 ? 7.531 -25.547 6.297 1 96 222 LEU A O 1
ATOM 1728 N N . SER A 1 223 ? 9.438 -25.812 5.117 1 93.06 223 SER A N 1
ATOM 1729 C CA . SER A 1 223 ? 9.117 -27.172 4.684 1 93.06 223 SER A CA 1
ATOM 1730 C C . SER A 1 223 ? 9.406 -28.188 5.785 1 93.06 223 SER A C 1
ATOM 1732 O O . SER A 1 223 ? 8.969 -29.328 5.711 1 93.06 223 SER A O 1
ATOM 1734 N N . GLY A 1 224 ? 10.234 -27.797 6.793 1 92.25 224 GLY A N 1
ATOM 1735 C CA . GLY A 1 224 ? 10.711 -28.719 7.812 1 92.25 224 GLY A CA 1
ATOM 1736 C C . GLY A 1 224 ? 12.148 -29.141 7.605 1 92.25 224 GLY A C 1
ATOM 1737 O O . GLY A 1 224 ? 12.75 -29.766 8.484 1 92.25 224 GLY A O 1
ATOM 1738 N N . LYS A 1 225 ? 12.68 -28.703 6.477 1 88.38 225 LYS A N 1
ATOM 1739 C CA . LYS A 1 225 ? 14.047 -29.078 6.145 1 88.38 225 LYS A CA 1
ATOM 1740 C C . LYS A 1 225 ? 15.055 -28.281 6.965 1 88.38 225 LYS A C 1
ATOM 1742 O O . LYS A 1 225 ? 16.172 -28.734 7.211 1 88.38 225 LYS A O 1
ATOM 1747 N N . TYR A 1 226 ? 14.727 -27.125 7.371 1 88.38 226 TYR A N 1
ATOM 1748 C CA . TYR A 1 226 ? 15.602 -26.234 8.141 1 88.38 226 TYR A CA 1
ATOM 1749 C C . TYR A 1 226 ? 15.188 -26.219 9.609 1 88.38 226 TYR A C 1
ATOM 1751 O O . TYR A 1 226 ? 14.031 -25.969 9.938 1 88.38 226 TYR A O 1
ATOM 1759 N N . THR A 1 227 ? 16.125 -26.594 10.438 1 90.06 227 THR A N 1
ATOM 1760 C CA . THR A 1 227 ? 15.898 -26.609 11.883 1 90.06 227 THR A CA 1
ATOM 1761 C C . THR A 1 227 ? 17.078 -25.969 12.617 1 90.06 227 THR A C 1
ATOM 1763 O O . THR A 1 227 ? 18.109 -25.703 12.016 1 90.06 227 THR A O 1
ATOM 1766 N N . ARG A 1 228 ? 16.859 -25.766 13.969 1 88.25 228 ARG A N 1
ATOM 1767 C CA . ARG A 1 228 ? 17.953 -25.297 14.797 1 88.25 228 ARG A CA 1
ATOM 1768 C C . ARG A 1 228 ? 19.125 -26.266 14.781 1 88.25 228 ARG A C 1
ATOM 1770 O O . ARG A 1 228 ? 20.281 -25.859 14.82 1 88.25 228 ARG A O 1
ATOM 1777 N N . ALA A 1 229 ? 18.781 -27.453 14.633 1 87.69 229 ALA A N 1
ATOM 1778 C CA . ALA A 1 229 ? 19.781 -28.516 14.727 1 87.69 229 ALA A CA 1
ATOM 1779 C C . ALA A 1 229 ? 20.703 -28.516 13.508 1 87.69 229 ALA A C 1
ATOM 1781 O O . ALA A 1 229 ? 21.859 -28.922 13.602 1 87.69 229 ALA A O 1
ATOM 1782 N N . ASN A 1 230 ? 20.281 -28.109 12.406 1 83.94 230 ASN A N 1
ATOM 1783 C CA . ASN A 1 230 ? 21.109 -28.141 11.211 1 83.94 230 ASN A CA 1
ATOM 1784 C C . ASN A 1 230 ? 21.406 -26.734 10.695 1 83.94 230 ASN A C 1
ATOM 1786 O O . ASN A 1 230 ? 21.609 -26.547 9.492 1 83.94 230 ASN A O 1
ATOM 1790 N N . LYS A 1 231 ? 21.453 -25.906 11.664 1 79.69 231 LYS A N 1
ATOM 1791 C CA . LYS A 1 231 ? 21.75 -24.516 11.344 1 79.69 231 LYS A CA 1
ATOM 1792 C C . LYS A 1 231 ? 23.047 -24.406 10.547 1 79.69 231 LYS A C 1
ATOM 1794 O O . LYS A 1 231 ? 24.062 -25.016 10.906 1 79.69 231 LYS A O 1
ATOM 1799 N N . GLY A 1 232 ? 22.938 -23.75 9.414 1 74.12 232 GLY A N 1
ATOM 1800 C CA . GLY A 1 232 ? 24.141 -23.453 8.641 1 74.12 232 GLY A CA 1
ATOM 1801 C C . GLY A 1 232 ? 24.469 -24.516 7.621 1 74.12 232 GLY A C 1
ATOM 1802 O O . GLY A 1 232 ? 25.344 -24.344 6.777 1 74.12 232 GLY A O 1
ATOM 1803 N N . GLU A 1 233 ? 23.812 -25.625 7.707 1 73.69 233 GLU A N 1
ATOM 1804 C CA . GLU A 1 233 ? 24.078 -26.703 6.754 1 73.69 233 GLU A CA 1
ATOM 1805 C C . GLU A 1 233 ? 23.422 -26.406 5.406 1 73.69 233 GLU A C 1
ATOM 1807 O O . GLU A 1 233 ? 22.375 -25.766 5.348 1 73.69 233 GLU A O 1
ATOM 1812 N N . ILE A 1 234 ? 24.125 -26.672 4.34 1 65.81 234 ILE A N 1
ATOM 1813 C CA . ILE A 1 234 ? 23.625 -26.484 2.982 1 65.81 234 ILE A CA 1
ATOM 1814 C C . ILE A 1 234 ? 22.562 -27.531 2.678 1 65.81 234 ILE A C 1
ATOM 1816 O O . ILE A 1 234 ? 22.766 -28.734 2.875 1 65.81 234 ILE A O 1
ATOM 1820 N N . GLN A 1 235 ? 21.469 -27.062 2.539 1 63.72 235 GLN A N 1
ATOM 1821 C CA . GLN A 1 235 ? 20.391 -27.984 2.154 1 63.72 235 GLN A CA 1
ATOM 1822 C C . GLN A 1 235 ? 20.109 -27.906 0.656 1 63.72 235 GLN A C 1
ATOM 1824 O O . GLN A 1 235 ? 20.484 -26.922 0 1 63.72 235 GLN A O 1
ATOM 1829 N N . SER A 1 236 ? 19.656 -28.875 -0.068 1 56.72 236 SER A N 1
ATOM 1830 C CA . SER A 1 236 ? 19.391 -28.953 -1.5 1 56.72 236 SER A CA 1
ATOM 1831 C C . SER A 1 236 ? 18.203 -28.078 -1.878 1 56.72 236 SER A C 1
ATOM 1833 O O . SER A 1 236 ? 17.391 -27.703 -1.019 1 56.72 236 SER A O 1
ATOM 1835 N N . GLY A 1 237 ? 18.172 -27.438 -3.111 1 57.5 237 GLY A N 1
ATOM 1836 C CA . GLY A 1 237 ? 17 -26.766 -3.652 1 57.5 237 GLY A CA 1
ATOM 1837 C C . GLY A 1 237 ? 17.266 -25.312 -3.998 1 57.5 237 GLY A C 1
ATOM 1838 O O . GLY A 1 237 ? 18.406 -24.875 -4.094 1 57.5 237 GLY A O 1
ATOM 1839 N N . ARG A 1 238 ? 16.234 -24.562 -4.301 1 55.28 238 ARG A N 1
ATOM 1840 C CA . ARG A 1 238 ? 16.281 -23.188 -4.793 1 55.28 238 ARG A CA 1
ATOM 1841 C C . ARG A 1 238 ? 17.141 -22.312 -3.895 1 55.28 238 ARG A C 1
ATOM 1843 O O . ARG A 1 238 ? 17.812 -21.391 -4.375 1 55.28 238 ARG A O 1
ATOM 1850 N N . ASN A 1 239 ? 17.141 -22.562 -2.551 1 53.12 239 ASN A N 1
ATOM 1851 C CA . ASN A 1 239 ? 17.844 -21.734 -1.582 1 53.12 239 ASN A CA 1
ATOM 1852 C C . ASN A 1 239 ? 19.281 -22.203 -1.39 1 53.12 239 ASN A C 1
ATOM 1854 O O . ASN A 1 239 ? 20.047 -21.578 -0.638 1 53.12 239 ASN A O 1
ATOM 1858 N N . SER A 1 240 ? 19.641 -23.359 -1.894 1 52.66 240 SER A N 1
ATOM 1859 C CA . SER A 1 240 ? 20.969 -23.938 -1.749 1 52.66 240 SER A CA 1
ATOM 1860 C C . SER A 1 240 ? 22.031 -23.016 -2.352 1 52.66 240 SER A C 1
ATOM 1862 O O . SER A 1 240 ? 23.234 -23.172 -2.068 1 52.66 240 SER A O 1
ATOM 1864 N N . LEU A 1 241 ? 21.562 -22.281 -3.225 1 46.66 241 LEU A N 1
ATOM 1865 C CA . LEU A 1 241 ? 22.562 -21.484 -3.926 1 46.66 241 LEU A CA 1
ATOM 1866 C C . LEU A 1 241 ? 23.156 -20.422 -3.012 1 46.66 241 LEU A C 1
ATOM 1868 O O . LEU A 1 241 ? 24.219 -19.859 -3.301 1 46.66 241 LEU A O 1
ATOM 1872 N N . GLU A 1 242 ? 22.422 -20.016 -1.912 1 47.44 242 GLU A N 1
ATOM 1873 C CA . GLU A 1 242 ? 22.969 -18.891 -1.163 1 47.44 242 GLU A CA 1
ATOM 1874 C C . GLU A 1 242 ? 23.75 -19.375 0.062 1 47.44 242 GLU A C 1
ATOM 1876 O O . GLU A 1 242 ? 24.172 -18.562 0.89 1 47.44 242 GLU A O 1
ATOM 1881 N N . GLY A 1 243 ? 24.375 -20.531 0.034 1 49.88 243 GLY A N 1
ATOM 1882 C CA . GLY A 1 243 ? 25.188 -20.984 1.162 1 49.88 243 GLY A CA 1
ATOM 1883 C C . GLY A 1 243 ? 24.344 -21.344 2.379 1 49.88 243 GLY A C 1
ATOM 1884 O O . GLY A 1 243 ? 23.125 -21.297 2.33 1 49.88 243 GLY A O 1
ATOM 1885 N N . GLY A 1 244 ? 25 -21.844 3.438 1 57.19 244 GLY A N 1
ATOM 1886 C CA . GLY A 1 244 ? 24.375 -22.141 4.719 1 57.19 244 GLY A CA 1
ATOM 1887 C C . GLY A 1 244 ? 23.531 -20.984 5.25 1 57.19 244 GLY A C 1
ATOM 1888 O O . GLY A 1 244 ? 23.984 -19.844 5.297 1 57.19 244 GLY A O 1
ATOM 1889 N N . THR A 1 245 ? 22.203 -21.25 5.227 1 67.25 245 THR A N 1
ATOM 1890 C CA . THR A 1 245 ? 21.312 -20.125 5.566 1 67.25 245 THR A CA 1
ATOM 1891 C C . THR A 1 245 ? 21.094 -20.062 7.074 1 67.25 245 THR A C 1
ATOM 1893 O O . THR A 1 245 ? 20.719 -21.047 7.699 1 67.25 245 THR A O 1
ATOM 1896 N N . GLU A 1 246 ? 21.703 -19.156 7.797 1 82.44 246 GLU A N 1
ATOM 1897 C CA . GLU A 1 246 ? 21.344 -18.844 9.172 1 82.44 246 GLU A CA 1
ATOM 1898 C C . GLU A 1 246 ? 20.234 -17.781 9.227 1 82.44 246 GLU A C 1
ATOM 1900 O O . GLU A 1 246 ? 20.297 -16.781 8.516 1 82.44 246 GLU A O 1
ATOM 1905 N N . PHE A 1 247 ? 19.219 -18.359 10.023 1 91.12 247 PHE A N 1
ATOM 1906 C CA . PHE A 1 247 ? 18.062 -17.484 10.109 1 91.12 247 PHE A CA 1
ATOM 1907 C C . PHE A 1 247 ? 18.047 -16.703 11.414 1 91.12 247 PHE A C 1
ATOM 1909 O O . PHE A 1 247 ? 18.797 -17.047 12.344 1 91.12 247 PHE A O 1
ATOM 1916 N N . ALA A 1 248 ? 17.312 -15.625 11.5 1 91.06 248 ALA A N 1
ATOM 1917 C CA . ALA A 1 248 ? 17.062 -14.906 12.742 1 91.06 248 ALA A CA 1
ATOM 1918 C C . ALA A 1 248 ? 16.344 -15.789 13.758 1 91.06 248 ALA A C 1
ATOM 1920 O O . ALA A 1 248 ? 15.695 -16.766 13.383 1 91.06 248 ALA A O 1
ATOM 1921 N N . GLU A 1 249 ? 16.484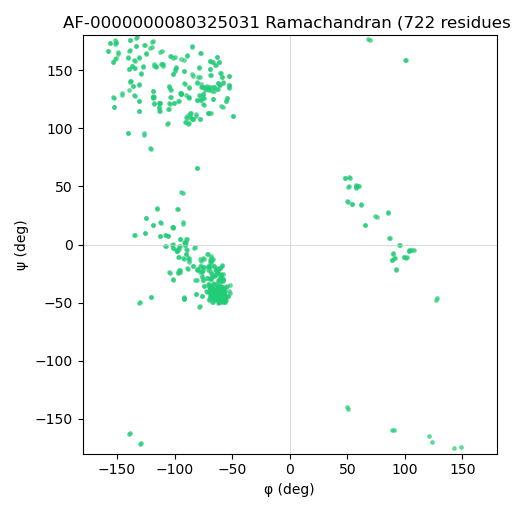 -15.43 14.992 1 94.56 249 GLU A N 1
ATOM 1922 C CA . GLU A 1 249 ? 15.883 -16.188 16.078 1 94.56 249 GLU A CA 1
ATOM 1923 C C . GLU A 1 249 ? 14.375 -16.312 15.914 1 94.56 249 GLU A C 1
ATOM 1925 O O . GLU A 1 249 ? 13.797 -17.359 16.172 1 94.56 249 GLU A O 1
ATOM 1930 N N . ALA A 1 250 ? 13.734 -15.312 15.484 1 94.94 250 ALA A N 1
ATOM 1931 C CA . ALA A 1 250 ? 12.289 -15.32 15.297 1 94.94 250 ALA A CA 1
ATOM 1932 C C . ALA A 1 250 ? 11.875 -16.375 14.281 1 94.94 250 ALA A C 1
ATOM 1934 O O . ALA A 1 250 ? 10.836 -17.031 14.445 1 94.94 250 ALA A O 1
ATOM 1935 N N . THR A 1 251 ? 12.648 -16.594 13.203 1 96.31 251 THR A N 1
ATOM 1936 C CA . THR A 1 251 ? 12.367 -17.594 12.188 1 96.31 251 THR A CA 1
ATOM 1937 C C . THR A 1 251 ? 12.484 -19 12.773 1 96.31 251 THR A C 1
ATOM 1939 O O . THR A 1 251 ? 11.641 -19.859 12.508 1 96.31 251 THR A O 1
ATOM 1942 N N . TYR A 1 252 ? 13.461 -19.172 13.633 1 95.88 252 TYR A N 1
ATOM 1943 C CA . TYR A 1 252 ? 13.617 -20.484 14.266 1 95.88 252 TYR A CA 1
ATOM 1944 C C . TYR A 1 252 ? 12.469 -20.766 15.219 1 95.88 252 TYR A C 1
ATOM 1946 O O . TYR A 1 252 ? 12.008 -21.906 15.32 1 95.88 252 TYR A O 1
ATOM 1954 N N . GLN A 1 253 ? 12.016 -19.719 15.914 1 97.62 253 GLN A N 1
ATOM 1955 C CA . GLN A 1 253 ? 10.867 -19.906 16.797 1 97.62 253 GLN A CA 1
ATOM 1956 C C . GLN A 1 253 ? 9.641 -20.344 15.992 1 97.62 253 GLN A C 1
ATOM 1958 O O . GLN A 1 253 ? 8.883 -21.219 16.438 1 97.62 253 GLN A O 1
ATOM 1963 N N . LEU A 1 254 ? 9.469 -19.812 14.844 1 98.19 254 LEU A N 1
ATOM 1964 C CA . LEU A 1 254 ? 8.359 -20.188 13.969 1 98.19 254 LEU A CA 1
ATOM 1965 C C . LEU A 1 254 ? 8.508 -21.609 13.469 1 98.19 254 LEU A C 1
ATOM 1967 O O . LEU A 1 254 ? 7.551 -22.391 13.492 1 98.19 254 LEU A O 1
ATOM 1971 N N . ILE A 1 255 ? 9.703 -21.938 13.062 1 97.06 255 ILE A N 1
ATOM 1972 C CA . ILE A 1 255 ? 10 -23.281 12.586 1 97.06 255 ILE A CA 1
ATOM 1973 C C . ILE A 1 255 ? 9.719 -24.297 13.695 1 97.06 255 ILE A C 1
ATOM 1975 O O . ILE A 1 255 ? 9.109 -25.344 13.445 1 97.06 255 ILE A O 1
ATOM 1979 N N . ASP A 1 256 ? 10.109 -23.953 14.93 1 97.62 256 ASP A N 1
ATOM 1980 C CA . ASP A 1 256 ? 9.852 -24.828 16.078 1 97.62 256 ASP A CA 1
ATOM 1981 C C . ASP A 1 256 ? 8.352 -25.016 16.297 1 97.62 256 ASP A C 1
ATOM 1983 O O . ASP A 1 256 ? 7.895 -26.125 16.562 1 97.62 256 ASP A O 1
ATOM 1987 N N . CYS A 1 257 ? 7.664 -23.953 16.188 1 98.38 257 CYS A N 1
ATOM 1988 C CA . CYS A 1 257 ? 6.215 -24.016 16.359 1 98.38 257 CYS A CA 1
ATOM 1989 C C . CYS A 1 257 ? 5.57 -24.875 15.289 1 98.38 257 CYS A C 1
ATOM 1991 O O . CYS A 1 257 ? 4.727 -25.719 15.594 1 98.38 257 CYS A O 1
ATOM 1993 N N . LEU A 1 258 ? 5.969 -24.734 14.062 1 98.44 258 LEU A N 1
ATOM 1994 C CA . LEU A 1 258 ? 5.465 -25.547 12.969 1 98.44 258 LEU A CA 1
ATOM 1995 C C . LEU A 1 258 ? 5.738 -27.031 13.219 1 98.44 258 LEU A C 1
ATOM 1997 O O . LEU A 1 258 ? 4.855 -27.875 13.023 1 98.44 258 LEU A O 1
ATOM 2001 N N . ALA A 1 259 ? 6.938 -27.328 13.672 1 97.81 259 ALA A N 1
ATOM 2002 C CA . ALA A 1 259 ? 7.324 -28.719 13.938 1 97.81 259 ALA A CA 1
ATOM 2003 C C . ALA A 1 259 ? 6.465 -29.328 15.039 1 97.81 259 ALA A C 1
ATOM 2005 O O . ALA A 1 259 ? 6.039 -30.484 14.938 1 97.81 259 ALA A O 1
ATOM 2006 N N . ARG A 1 260 ? 6.266 -28.547 16.047 1 98.12 260 ARG A N 1
ATOM 2007 C CA . ARG A 1 260 ? 5.449 -29.016 17.156 1 98.12 260 ARG A CA 1
ATOM 2008 C C . ARG A 1 260 ? 4.031 -29.328 16.703 1 98.12 260 ARG A C 1
ATOM 2010 O O . ARG A 1 260 ? 3.506 -30.406 16.984 1 98.12 260 ARG A O 1
ATOM 2017 N N . ILE A 1 261 ? 3.377 -28.406 15.977 1 98.44 261 ILE A N 1
ATOM 2018 C CA . ILE A 1 261 ? 2.016 -28.609 15.492 1 98.44 261 ILE A CA 1
ATOM 2019 C C . ILE A 1 261 ? 1.977 -29.812 14.555 1 98.44 261 ILE A C 1
ATOM 2021 O O . ILE A 1 261 ? 1.058 -30.641 14.625 1 98.44 261 ILE A O 1
ATOM 2025 N N . ALA A 1 262 ? 2.975 -29.922 13.664 1 98.06 262 ALA A N 1
ATOM 2026 C CA . ALA A 1 262 ? 3.057 -31.047 12.727 1 98.06 262 ALA A CA 1
ATOM 2027 C C . ALA A 1 262 ? 3.092 -32.375 13.461 1 98.06 262 ALA A C 1
ATOM 2029 O O . ALA A 1 262 ? 2.389 -33.312 13.086 1 98.06 262 ALA A O 1
ATOM 2030 N N . LYS A 1 263 ? 3.879 -32.438 14.5 1 97.69 263 LYS A N 1
ATOM 2031 C CA . LYS A 1 263 ? 3.982 -33.656 15.297 1 97.69 263 LYS A CA 1
ATOM 2032 C C . LYS A 1 263 ? 2.645 -34 15.945 1 97.69 263 LYS A C 1
ATOM 2034 O O . LYS A 1 263 ? 2.199 -35.156 15.883 1 97.69 263 LYS A O 1
ATOM 2039 N N . GLU A 1 264 ? 2.051 -33.062 16.469 1 97.62 264 GLU A N 1
ATOM 2040 C CA . GLU A 1 264 ? 0.774 -33.25 17.156 1 97.62 264 GLU A CA 1
ATOM 2041 C C . GLU A 1 264 ? -0.299 -33.75 16.188 1 97.62 264 GLU A C 1
ATOM 2043 O O . GLU A 1 264 ? -1.163 -34.531 16.547 1 97.62 264 GLU A O 1
ATOM 2048 N N . LYS A 1 265 ? -0.187 -33.344 14.984 1 96.88 265 LYS A N 1
ATOM 2049 C CA . LYS A 1 265 ? -1.214 -33.656 13.992 1 96.88 265 LYS A CA 1
ATOM 2050 C C . LYS A 1 265 ? -0.771 -34.812 13.086 1 96.88 265 LYS A C 1
ATOM 2052 O O . LYS A 1 265 ? -1.477 -35.188 12.141 1 96.88 265 LYS A O 1
ATOM 2057 N N . GLU A 1 266 ? 0.404 -35.312 13.344 1 96.38 266 GLU A N 1
ATOM 2058 C CA . GLU A 1 266 ? 0.968 -36.438 12.57 1 96.38 266 GLU A CA 1
ATOM 2059 C C . GLU A 1 266 ? 1.041 -36.094 11.086 1 96.38 266 GLU A C 1
ATOM 2061 O O . GLU A 1 266 ? 0.583 -36.844 10.242 1 96.38 266 GLU A O 1
ATOM 2066 N N . THR A 1 267 ? 1.559 -34.969 10.812 1 96.75 267 THR A N 1
ATOM 2067 C CA . THR A 1 267 ? 1.756 -34.469 9.453 1 96.75 267 THR A CA 1
ATOM 2068 C C . THR A 1 267 ? 3.111 -33.781 9.328 1 96.75 267 THR A C 1
ATOM 2070 O O . THR A 1 267 ? 4.027 -34.031 10.102 1 96.75 267 THR A O 1
ATOM 2073 N N . THR A 1 268 ? 3.328 -32.969 8.312 1 96.38 268 THR A N 1
ATOM 2074 C CA . THR A 1 268 ? 4.613 -32.344 8.086 1 96.38 268 THR A CA 1
ATOM 2075 C C . THR A 1 268 ? 4.516 -30.828 8.328 1 96.38 268 THR A C 1
ATOM 2077 O O . THR A 1 268 ? 3.434 -30.25 8.234 1 96.38 268 THR A O 1
ATOM 2080 N N . PRO A 1 269 ? 5.66 -30.203 8.664 1 97.06 269 PRO A N 1
ATOM 2081 C CA . PRO A 1 269 ? 5.652 -28.734 8.797 1 97.06 269 PRO A CA 1
ATOM 2082 C C . PRO A 1 269 ? 5.16 -28.031 7.531 1 97.06 269 PRO A C 1
ATOM 2084 O O . PRO A 1 269 ? 4.426 -27.047 7.613 1 97.06 269 PRO A O 1
ATOM 2087 N N . ALA A 1 270 ? 5.52 -28.578 6.418 1 97 270 ALA A N 1
ATOM 2088 C CA . ALA A 1 270 ? 5.07 -28.016 5.148 1 97 270 ALA A CA 1
ATOM 2089 C C . ALA A 1 270 ? 3.549 -28.016 5.055 1 97 270 ALA A C 1
ATOM 2091 O O . ALA A 1 270 ? 2.945 -27 4.668 1 97 270 ALA A O 1
ATOM 2092 N N . SER A 1 271 ? 2.961 -29.141 5.41 1 97.69 271 SER A N 1
ATOM 2093 C CA . SER A 1 271 ? 1.509 -29.25 5.348 1 97.69 271 SER A CA 1
ATOM 2094 C C . SER A 1 271 ? 0.835 -28.266 6.297 1 97.69 271 SER A C 1
ATOM 2096 O O . SER A 1 271 ? -0.194 -27.672 5.961 1 97.69 271 SER A O 1
ATOM 2098 N N . VAL A 1 272 ? 1.427 -28.047 7.461 1 98.38 272 VAL A N 1
ATOM 2099 C CA . VAL A 1 272 ? 0.884 -27.109 8.438 1 98.38 272 VAL A CA 1
ATOM 2100 C C . VAL A 1 272 ? 0.976 -25.688 7.895 1 98.38 272 VAL A C 1
ATOM 2102 O O . VAL A 1 272 ? 0.004 -24.922 7.949 1 98.38 272 VAL A O 1
ATOM 2105 N N . ALA A 1 273 ? 2.137 -25.328 7.348 1 98.56 273 ALA A N 1
ATOM 2106 C CA . ALA A 1 273 ? 2.33 -24 6.773 1 98.56 273 ALA A CA 1
ATOM 2107 C C . ALA A 1 273 ? 1.345 -23.75 5.637 1 98.56 273 ALA A C 1
ATOM 2109 O O . ALA A 1 273 ? 0.743 -22.672 5.559 1 98.56 273 ALA A O 1
ATOM 2110 N N . LEU A 1 274 ? 1.157 -24.703 4.816 1 98.62 274 LEU A N 1
ATOM 2111 C CA . LEU A 1 274 ? 0.234 -24.578 3.693 1 98.62 274 LEU A CA 1
ATOM 2112 C C . LEU A 1 274 ? -1.205 -24.453 4.184 1 98.62 274 LEU A C 1
ATOM 2114 O O . LEU A 1 274 ? -1.975 -23.641 3.662 1 98.62 274 LEU A O 1
ATOM 2118 N N . ALA A 1 275 ? -1.573 -25.25 5.141 1 98.56 275 ALA A N 1
ATOM 2119 C CA . ALA A 1 275 ? -2.924 -25.203 5.695 1 98.56 275 ALA A CA 1
ATOM 2120 C C . ALA A 1 275 ? -3.236 -23.812 6.234 1 98.56 275 ALA A C 1
ATOM 2122 O O . ALA A 1 275 ? -4.355 -23.312 6.082 1 98.56 275 ALA A O 1
ATOM 2123 N N . TRP A 1 276 ? -2.229 -23.234 6.879 1 98.75 276 TRP A N 1
ATOM 2124 C CA . TRP A 1 276 ? -2.398 -21.875 7.371 1 98.75 276 TRP A CA 1
ATOM 2125 C C . TRP A 1 276 ? -2.699 -20.906 6.227 1 98.75 276 TRP A C 1
ATOM 2127 O O . TRP A 1 276 ? -3.668 -20.156 6.281 1 98.75 276 TRP A O 1
ATOM 2137 N N . VAL A 1 277 ? -1.951 -20.969 5.156 1 98.75 277 VAL A N 1
ATOM 2138 C CA . VAL A 1 277 ? -2.119 -20.078 4.012 1 98.75 277 VAL A CA 1
ATOM 2139 C C . VAL A 1 277 ? -3.492 -20.297 3.385 1 98.75 277 VAL A C 1
ATOM 2141 O O . VAL A 1 277 ? -4.207 -19.328 3.092 1 98.75 277 VAL A O 1
ATOM 2144 N N . ILE A 1 278 ? -3.912 -21.547 3.227 1 98.12 278 ILE A N 1
ATOM 2145 C CA . ILE A 1 278 ? -5.168 -21.938 2.596 1 98.12 278 ILE A CA 1
ATOM 2146 C C . ILE A 1 278 ? -6.34 -21.344 3.379 1 98.12 278 ILE A C 1
ATOM 2148 O O . ILE A 1 278 ? -7.355 -20.969 2.793 1 98.12 278 ILE A O 1
ATOM 2152 N N . SER A 1 279 ? -6.137 -21.156 4.641 1 96.81 279 SER A N 1
ATOM 2153 C CA . SER A 1 279 ? -7.238 -20.766 5.512 1 96.81 279 SER A CA 1
ATOM 2154 C C . SER A 1 279 ? -7.375 -19.25 5.598 1 96.81 279 SER A C 1
ATOM 2156 O O . SER A 1 279 ? -8.336 -18.75 6.176 1 96.81 279 SER A O 1
ATOM 2158 N N . ARG A 1 280 ? -6.453 -18.547 5.059 1 97.06 280 ARG A N 1
ATOM 2159 C CA . ARG A 1 280 ? -6.449 -17.094 5.234 1 97.06 280 ARG A CA 1
ATOM 2160 C C . ARG A 1 280 ? -7.609 -16.453 4.477 1 97.06 280 ARG A C 1
ATOM 2162 O O . ARG A 1 280 ? -7.98 -16.906 3.395 1 97.06 280 ARG A O 1
ATOM 2169 N N . PRO A 1 281 ? -8.07 -15.312 5.02 1 93.31 281 PRO A N 1
ATOM 2170 C CA . PRO A 1 281 ? -9.195 -14.641 4.359 1 93.31 281 PRO A CA 1
ATOM 2171 C C . PRO A 1 281 ? -8.859 -14.172 2.947 1 93.31 281 PRO A C 1
ATOM 2173 O O . PRO A 1 281 ? -7.785 -13.617 2.717 1 93.31 281 PRO A O 1
ATOM 2176 N N . GLY A 1 282 ? -9.82 -14.484 2.051 1 95.62 282 GLY A N 1
ATOM 2177 C CA . GLY A 1 282 ? -9.68 -14 0.688 1 95.62 282 GLY A CA 1
ATOM 2178 C C . GLY A 1 282 ? -8.906 -14.953 -0.209 1 95.62 282 GLY A C 1
ATOM 2179 O O . GLY A 1 282 ? -8.953 -14.828 -1.435 1 95.62 282 GLY A O 1
ATOM 2180 N N . VAL A 1 283 ? -8.219 -15.961 0.379 1 98.38 283 VAL A N 1
ATOM 2181 C CA . VAL A 1 283 ? -7.434 -16.891 -0.415 1 98.38 283 VAL A CA 1
ATOM 2182 C C . VAL A 1 283 ? -8.359 -17.875 -1.123 1 98.38 283 VAL A C 1
ATOM 2184 O O . VAL A 1 283 ? -9.148 -18.578 -0.478 1 98.38 283 VAL A O 1
ATOM 2187 N N . THR A 1 284 ? -8.266 -17.859 -2.443 1 98.62 284 THR A N 1
ATOM 2188 C CA . THR A 1 284 ? -9.078 -18.75 -3.264 1 98.62 284 THR A CA 1
ATOM 2189 C C . THR A 1 284 ? -8.328 -20.047 -3.551 1 98.62 284 THR A C 1
ATOM 2191 O O . THR A 1 284 ? -8.883 -21.141 -3.412 1 98.62 284 THR A O 1
ATOM 2194 N N . SER A 1 285 ? -7.113 -19.922 -3.932 1 98.81 285 SER A N 1
ATOM 2195 C CA . SER A 1 285 ? -6.309 -21.062 -4.352 1 98.81 285 SER A CA 1
ATOM 2196 C C . SER A 1 285 ? -4.824 -20.812 -4.121 1 98.81 285 SER A C 1
ATOM 2198 O O . SER A 1 285 ? -4.281 -19.812 -4.586 1 98.81 285 SER A O 1
ATOM 2200 N N . THR A 1 286 ? -4.156 -21.688 -3.426 1 98.88 286 THR A N 1
ATOM 2201 C CA . THR A 1 286 ? -2.74 -21.531 -3.121 1 98.88 286 THR A CA 1
ATOM 2202 C C . THR A 1 286 ? -1.883 -22.266 -4.156 1 98.88 286 THR A C 1
ATOM 2204 O O . THR A 1 286 ? -2.139 -23.422 -4.48 1 98.88 286 THR A O 1
ATOM 2207 N N . LEU A 1 287 ? -0.866 -21.547 -4.723 1 98.75 287 LEU A N 1
ATOM 2208 C CA . LEU A 1 287 ? 0.045 -22.172 -5.68 1 98.75 287 LEU A CA 1
ATOM 2209 C C . LEU A 1 287 ? 1.032 -23.094 -4.977 1 98.75 287 LEU A C 1
ATOM 2211 O O . LEU A 1 287 ? 1.688 -22.688 -4.012 1 98.75 287 LEU A O 1
ATOM 2215 N N . ILE A 1 288 ? 1.051 -24.281 -5.445 1 98 288 ILE A N 1
ATOM 2216 C CA . ILE A 1 288 ? 2.025 -25.234 -4.926 1 98 288 ILE A CA 1
ATOM 2217 C C . ILE A 1 288 ? 2.947 -25.688 -6.055 1 98 288 ILE A C 1
ATOM 2219 O O . ILE A 1 288 ? 2.496 -25.938 -7.176 1 98 288 ILE A O 1
ATOM 2223 N N . GLY A 1 289 ? 4.223 -25.672 -5.793 1 95.44 289 GLY A N 1
ATOM 2224 C CA . GLY A 1 289 ? 5.207 -26.25 -6.695 1 95.44 289 GLY A CA 1
ATOM 2225 C C . GLY A 1 289 ? 5.695 -27.609 -6.258 1 95.44 289 GLY A C 1
ATOM 2226 O O . GLY A 1 289 ? 5.746 -27.906 -5.062 1 95.44 289 GLY A O 1
ATOM 2227 N N . ALA A 1 290 ? 6.008 -28.469 -7.203 1 95 290 ALA A N 1
ATOM 2228 C CA . ALA A 1 290 ? 6.539 -29.797 -6.918 1 95 290 ALA A CA 1
ATOM 2229 C C . ALA A 1 290 ? 7.539 -30.234 -7.984 1 95 290 ALA A C 1
ATOM 2231 O O . ALA A 1 290 ? 7.25 -30.156 -9.18 1 95 290 ALA A O 1
ATOM 2232 N N . ARG A 1 291 ? 8.641 -30.672 -7.516 1 94.06 291 ARG A N 1
ATOM 2233 C CA . ARG A 1 291 ? 9.641 -31.219 -8.43 1 94.06 291 ARG A CA 1
ATOM 2234 C C . ARG A 1 291 ? 9.531 -32.75 -8.492 1 94.06 291 ARG A C 1
ATOM 2236 O O . ARG A 1 291 ? 10.039 -33.344 -9.43 1 94.06 291 ARG A O 1
ATOM 2243 N N . THR A 1 292 ? 8.977 -33.25 -7.43 1 95 292 THR A N 1
ATOM 2244 C CA . THR A 1 292 ? 8.844 -34.719 -7.32 1 95 292 THR A CA 1
ATOM 2245 C C . THR A 1 292 ? 7.426 -35.094 -6.922 1 95 292 THR A C 1
ATOM 2247 O O . THR A 1 292 ? 6.676 -34.25 -6.402 1 95 292 THR A O 1
ATOM 2250 N N . MET A 1 293 ? 7.152 -36.406 -7.203 1 96.88 293 MET A N 1
ATOM 2251 C CA . MET A 1 293 ? 5.844 -36.938 -6.816 1 96.88 293 MET A CA 1
ATOM 2252 C C . MET A 1 293 ? 5.645 -36.844 -5.309 1 96.88 293 MET A C 1
ATOM 2254 O O . MET A 1 293 ? 4.543 -36.531 -4.84 1 96.88 293 MET A O 1
ATOM 2258 N N . ASP A 1 294 ? 6.684 -37.062 -4.578 1 94.69 294 ASP A N 1
ATOM 2259 C CA . ASP A 1 294 ? 6.617 -37 -3.121 1 94.69 294 ASP A CA 1
ATOM 2260 C C . ASP A 1 294 ? 6.238 -35.594 -2.654 1 94.69 294 ASP A C 1
ATOM 2262 O O . ASP A 1 294 ? 5.398 -35.438 -1.768 1 94.69 294 ASP A O 1
ATOM 2266 N N . GLN A 1 295 ? 6.855 -34.594 -3.232 1 94.06 295 GLN A N 1
ATOM 2267 C CA . GLN A 1 295 ? 6.531 -33.219 -2.895 1 94.06 295 GLN A CA 1
ATOM 2268 C C . GLN A 1 295 ? 5.074 -32.906 -3.215 1 94.06 295 GLN A C 1
ATOM 2270 O O . GLN A 1 295 ? 4.387 -32.25 -2.428 1 94.06 295 GLN A O 1
ATOM 2275 N N . LEU A 1 296 ? 4.602 -33.344 -4.402 1 97.25 296 LEU A N 1
ATOM 2276 C CA . LEU A 1 296 ? 3.201 -33.125 -4.754 1 97.25 296 LEU A CA 1
ATOM 2277 C C . LEU A 1 296 ? 2.279 -33.719 -3.689 1 97.25 296 LEU A C 1
ATOM 2279 O O . LEU A 1 296 ? 1.382 -33.031 -3.195 1 97.25 296 LEU A O 1
ATOM 2283 N N . ASN A 1 297 ? 2.584 -34.969 -3.342 1 95.31 297 ASN A N 1
ATOM 2284 C CA . ASN A 1 297 ? 1.738 -35.656 -2.371 1 95.31 297 ASN A CA 1
ATOM 2285 C C . ASN A 1 297 ? 1.752 -34.938 -1.017 1 95.31 297 ASN A C 1
ATOM 2287 O O . ASN A 1 297 ? 0.708 -34.781 -0.378 1 95.31 297 ASN A O 1
ATOM 2291 N N . GLN A 1 298 ? 2.85 -34.531 -0.646 1 92.25 298 GLN A N 1
ATOM 2292 C CA . GLN A 1 298 ? 2.975 -33.812 0.61 1 92.25 298 GLN A CA 1
ATOM 2293 C C . GLN A 1 298 ? 2.168 -32.5 0.575 1 92.25 298 GLN A C 1
ATOM 2295 O O . GLN A 1 298 ? 1.473 -32.188 1.536 1 92.25 298 GLN A O 1
ATOM 2300 N N . ASN A 1 299 ? 2.324 -31.781 -0.488 1 96.19 299 ASN A N 1
ATOM 2301 C CA . ASN A 1 299 ? 1.575 -30.531 -0.643 1 96.19 299 ASN A CA 1
ATOM 2302 C C . ASN A 1 299 ? 0.069 -30.781 -0.585 1 96.19 299 ASN A C 1
ATOM 2304 O O . ASN A 1 299 ? -0.657 -30.047 0.09 1 96.19 299 ASN A O 1
ATOM 2308 N N . LEU A 1 300 ? -0.381 -31.812 -1.235 1 97.5 300 LEU A N 1
ATOM 2309 C CA . LEU A 1 300 ? -1.81 -32.094 -1.314 1 97.5 300 LEU A CA 1
ATOM 2310 C C . LEU A 1 300 ? -2.359 -32.5 0.049 1 97.5 300 LEU A C 1
ATOM 2312 O O . LEU A 1 300 ? -3.523 -32.25 0.357 1 97.5 300 LEU A O 1
ATOM 2316 N N . ASN A 1 301 ? -1.498 -33.094 0.873 1 95.56 301 ASN A N 1
ATOM 2317 C CA . ASN A 1 301 ? -1.894 -33.531 2.215 1 95.56 301 ASN A CA 1
ATOM 2318 C C . ASN A 1 301 ? -2.307 -32.312 3.072 1 95.56 301 ASN A C 1
ATOM 2320 O O . ASN A 1 301 ? -3.031 -32.469 4.055 1 95.56 301 ASN A O 1
ATOM 2324 N N . ALA A 1 302 ? -1.867 -31.188 2.723 1 97.56 302 ALA A N 1
ATOM 2325 C CA . ALA A 1 302 ? -2.191 -29.969 3.459 1 97.56 302 ALA A CA 1
ATOM 2326 C C . ALA A 1 302 ? -3.701 -29.75 3.514 1 97.56 302 ALA A C 1
ATOM 2328 O O . ALA A 1 302 ? -4.215 -29.172 4.469 1 97.56 302 ALA A O 1
ATOM 2329 N N . LEU A 1 303 ? -4.457 -30.172 2.523 1 97.75 303 LEU A N 1
ATOM 2330 C CA . LEU A 1 303 ? -5.898 -29.953 2.422 1 97.75 303 LEU A CA 1
ATOM 2331 C C . LEU A 1 303 ? -6.637 -30.688 3.541 1 97.75 303 LEU A C 1
ATOM 2333 O O . LEU A 1 303 ? -7.73 -30.281 3.938 1 97.75 303 LEU A O 1
ATOM 2337 N N . ALA A 1 304 ? -5.988 -31.688 4.082 1 96.56 304 ALA A N 1
ATOM 2338 C CA . ALA A 1 304 ? -6.629 -32.5 5.117 1 96.56 304 ALA A CA 1
ATOM 2339 C C . ALA A 1 304 ? -6.312 -31.953 6.508 1 96.56 304 ALA A C 1
ATOM 2341 O O . ALA A 1 304 ? -6.922 -32.375 7.496 1 96.56 304 ALA A O 1
ATOM 2342 N N . VAL A 1 305 ? -5.375 -31.062 6.578 1 97.56 305 VAL A N 1
ATOM 2343 C CA . VAL A 1 305 ? -4.934 -30.531 7.867 1 97.56 305 VAL A CA 1
ATOM 2344 C C . VAL A 1 305 ? -5.941 -29.5 8.375 1 97.56 305 VAL A C 1
ATOM 2346 O O . VAL A 1 305 ? -6.285 -28.547 7.664 1 97.56 305 VAL A O 1
ATOM 2349 N N . GLN A 1 306 ? -6.395 -29.656 9.57 1 96.56 306 GLN A N 1
ATOM 2350 C CA . GLN A 1 306 ? -7.27 -28.703 10.234 1 96.56 306 GLN A CA 1
ATOM 2351 C C . GLN A 1 306 ? -6.562 -28.031 11.414 1 96.56 306 GLN A C 1
ATOM 2353 O O . GLN A 1 306 ? -6.223 -28.703 12.391 1 96.56 306 GLN A O 1
ATOM 2358 N N . LEU A 1 307 ? -6.375 -26.781 11.289 1 98 307 LEU A N 1
ATOM 2359 C CA . LEU A 1 307 ? -5.742 -26.031 12.367 1 98 307 LEU A CA 1
ATOM 2360 C C . LEU A 1 307 ? -6.785 -25.484 13.328 1 98 307 LEU A C 1
ATOM 2362 O O . LEU A 1 307 ? -7.84 -25 12.898 1 98 307 LEU A O 1
ATOM 2366 N N . THR A 1 308 ? -6.508 -25.562 14.602 1 98.12 308 THR A N 1
ATOM 2367 C CA . THR A 1 308 ? -7.383 -24.953 15.609 1 98.12 308 THR A CA 1
ATOM 2368 C C . THR A 1 308 ? -7.176 -23.453 15.672 1 98.12 308 THR A C 1
ATOM 2370 O O . THR A 1 308 ? -6.176 -22.938 15.172 1 98.12 308 THR A O 1
ATOM 2373 N N . ALA A 1 309 ? -8.125 -22.812 16.312 1 97.75 309 ALA A N 1
ATOM 2374 C CA . ALA A 1 309 ? -8.016 -21.359 16.484 1 97.75 309 ALA A CA 1
ATOM 2375 C C . ALA A 1 309 ? -6.762 -21 17.281 1 97.75 309 ALA A C 1
ATOM 2377 O O . ALA A 1 309 ? -6.102 -20 16.969 1 97.75 309 ALA A O 1
ATOM 2378 N N . ASP A 1 310 ? -6.418 -21.812 18.219 1 98.12 310 ASP A N 1
ATOM 2379 C CA . ASP A 1 310 ? -5.246 -21.562 19.047 1 98.12 310 ASP A CA 1
ATOM 2380 C C . ASP A 1 310 ? -3.955 -21.734 18.25 1 98.12 310 ASP A C 1
ATOM 2382 O O . ASP A 1 310 ? -3.008 -20.953 18.422 1 98.12 310 ASP A O 1
ATOM 2386 N N . GLU A 1 311 ? -3.938 -22.766 17.422 1 98.44 311 GLU A N 1
ATOM 2387 C CA . GLU A 1 311 ? -2.771 -22.984 16.578 1 98.44 311 GLU A CA 1
ATOM 2388 C C . GLU A 1 311 ? -2.572 -21.828 15.609 1 98.44 311 GLU A C 1
ATOM 2390 O O . GLU A 1 311 ? -1.457 -21.328 15.453 1 98.44 311 GLU A O 1
ATOM 2395 N N . ILE A 1 312 ? -3.646 -21.391 15.031 1 98.44 312 ILE A N 1
ATOM 2396 C CA . ILE A 1 312 ? -3.598 -20.266 14.109 1 98.44 312 ILE A CA 1
ATOM 2397 C C . ILE A 1 312 ? -3.115 -19.016 14.844 1 98.44 312 ILE A C 1
ATOM 2399 O O . ILE A 1 312 ? -2.246 -18.297 14.352 1 98.44 312 ILE A O 1
ATOM 2403 N N . ALA A 1 313 ? -3.607 -18.812 16.031 1 98.19 313 ALA A N 1
ATOM 2404 C CA . ALA A 1 313 ? -3.227 -17.656 16.812 1 98.19 313 ALA A CA 1
ATOM 2405 C C . ALA A 1 313 ? -1.737 -17.672 17.156 1 98.19 313 ALA A C 1
ATOM 2407 O O . ALA A 1 313 ? -1.069 -16.641 17.109 1 98.19 313 ALA A O 1
ATOM 2408 N N . SER A 1 314 ? -1.23 -18.828 17.469 1 98.25 314 SER A N 1
ATOM 2409 C CA . SER A 1 314 ? 0.186 -18.969 17.797 1 98.25 314 SER A CA 1
ATOM 2410 C C . SER A 1 314 ? 1.058 -18.672 16.578 1 98.25 314 SER A C 1
ATOM 2412 O O . SER A 1 314 ? 2.047 -17.938 16.688 1 98.25 314 SER A O 1
ATOM 2414 N N . LEU A 1 315 ? 0.65 -19.203 15.422 1 98.75 315 LEU A N 1
ATOM 2415 C CA . LEU A 1 315 ? 1.385 -18.953 14.188 1 98.75 315 LEU A CA 1
ATOM 2416 C C . LEU A 1 315 ? 1.306 -17.469 13.797 1 98.75 315 LEU A C 1
ATOM 2418 O O . LEU A 1 315 ? 2.305 -16.875 13.383 1 98.75 315 LEU A O 1
ATOM 2422 N N . ASP A 1 316 ? 0.115 -16.906 14.016 1 98.38 316 ASP A N 1
ATOM 2423 C CA . ASP A 1 316 ? -0.079 -15.492 13.719 1 98.38 316 ASP A CA 1
ATOM 2424 C C . ASP A 1 316 ? 0.832 -14.617 14.578 1 98.38 316 ASP A C 1
ATOM 2426 O O . ASP A 1 316 ? 1.458 -13.688 14.078 1 98.38 316 ASP A O 1
ATOM 2430 N N . LYS A 1 317 ? 0.926 -14.898 15.812 1 98.31 317 LYS A N 1
ATOM 2431 C CA . LYS A 1 317 ? 1.717 -14.102 16.75 1 98.31 317 LYS A CA 1
ATOM 2432 C C . LYS A 1 317 ? 3.205 -14.18 16.422 1 98.31 317 LYS A C 1
ATOM 2434 O O . LYS A 1 317 ? 3.891 -13.164 16.375 1 98.31 317 LYS A O 1
ATOM 2439 N N . LEU A 1 318 ? 3.699 -15.352 16.078 1 98.31 318 LEU A N 1
ATOM 2440 C CA . LEU A 1 318 ? 5.117 -15.586 15.836 1 98.31 318 LEU A CA 1
ATOM 2441 C C . LEU A 1 318 ? 5.543 -14.992 14.492 1 98.31 318 LEU A C 1
ATOM 2443 O O . LEU A 1 318 ? 6.734 -14.805 14.242 1 98.31 318 LEU A O 1
ATOM 2447 N N . SER A 1 319 ? 4.555 -14.734 13.594 1 98.38 319 SER A N 1
ATOM 2448 C CA . SER A 1 319 ? 4.875 -14.289 12.242 1 98.38 319 SER A CA 1
ATOM 2449 C C . SER A 1 319 ? 4.293 -12.906 11.969 1 98.38 319 SER A C 1
ATOM 2451 O O . SER A 1 319 ? 4.156 -12.508 10.805 1 98.38 319 SER A O 1
ATOM 2453 N N . GLU A 1 320 ? 3.912 -12.188 12.992 1 97.38 320 GLU A N 1
ATOM 2454 C CA . GLU A 1 320 ? 3.283 -10.883 12.812 1 97.38 320 GLU A CA 1
ATOM 2455 C C . GLU A 1 320 ? 4.164 -9.953 11.977 1 97.38 320 GLU A C 1
ATOM 2457 O O . GLU A 1 320 ? 5.332 -9.734 12.312 1 97.38 320 GLU A O 1
ATOM 2462 N N . PRO A 1 321 ? 3.639 -9.43 10.859 1 96.56 321 PRO A N 1
ATOM 2463 C CA . PRO A 1 321 ? 4.457 -8.57 10 1 96.56 321 PRO A CA 1
ATOM 2464 C C . PRO A 1 321 ? 4.586 -7.145 10.539 1 96.56 321 PRO A C 1
ATOM 2466 O O . PRO A 1 321 ? 3.721 -6.684 11.289 1 96.56 321 PRO A O 1
ATOM 2469 N N . VAL A 1 322 ? 5.664 -6.504 10.211 1 95 322 VAL A N 1
ATOM 2470 C CA . VAL A 1 322 ? 5.766 -5.059 10.383 1 95 322 VAL A CA 1
ATOM 2471 C C . VAL A 1 322 ? 5.195 -4.348 9.164 1 95 322 VAL A C 1
ATOM 2473 O O . VAL A 1 322 ? 5.75 -4.441 8.062 1 95 322 VAL A O 1
ATOM 2476 N N . LEU A 1 323 ? 4.09 -3.66 9.391 1 96.94 323 LEU A N 1
ATOM 2477 C CA . LEU A 1 323 ? 3.402 -2.99 8.289 1 96.94 323 LEU A CA 1
ATOM 2478 C C . LEU A 1 323 ? 3.766 -1.51 8.242 1 96.94 323 LEU A C 1
ATOM 2480 O O . LEU A 1 323 ? 4.113 -0.919 9.273 1 96.94 323 LEU A O 1
ATOM 2484 N N . GLY A 1 324 ? 3.711 -0.914 7.074 1 96.06 324 GLY A N 1
ATOM 2485 C CA . GLY A 1 324 ? 4.047 0.49 6.902 1 96.06 324 GLY A CA 1
ATOM 2486 C C . GLY A 1 324 ? 2.883 1.421 7.184 1 96.06 324 GLY A C 1
ATOM 2487 O O . GLY A 1 324 ? 1.739 0.976 7.297 1 96.06 324 GLY A O 1
ATOM 2488 N N . PHE A 1 325 ? 3.234 2.719 7.238 1 97.12 325 PHE A N 1
ATOM 2489 C CA . PHE A 1 325 ? 2.205 3.748 7.336 1 97.12 325 PHE A CA 1
ATOM 2490 C C . PHE A 1 325 ? 1.296 3.723 6.113 1 97.12 325 PHE A C 1
ATOM 2492 O O . PHE A 1 325 ? 1.762 3.518 4.988 1 97.12 325 PHE A O 1
ATOM 2499 N N . PRO A 1 326 ? -0.05 3.902 6.406 1 97.69 326 PRO A N 1
ATOM 2500 C CA . PRO A 1 326 ? -0.727 4.32 7.633 1 97.69 326 PRO A CA 1
ATOM 2501 C C . PRO A 1 326 ? -1.338 3.152 8.398 1 97.69 326 PRO A C 1
ATOM 2503 O O . PRO A 1 326 ? -2.115 3.361 9.336 1 97.69 326 PRO A O 1
ATOM 2506 N N . ILE A 1 327 ? -0.98 1.908 8.109 1 97.12 327 ILE A N 1
ATOM 2507 C CA . ILE A 1 327 ? -1.744 0.75 8.555 1 97.12 327 ILE A CA 1
ATOM 2508 C C . ILE A 1 327 ? -1.653 0.631 10.078 1 97.12 327 ILE A C 1
ATOM 2510 O O . ILE A 1 327 ? -2.674 0.529 10.758 1 97.12 327 ILE A O 1
ATOM 2514 N N . PRO A 1 328 ? -0.446 0.69 10.68 1 94.75 328 PRO A N 1
ATOM 2515 C CA . PRO A 1 328 ? -0.398 0.616 12.141 1 94.75 328 PRO A CA 1
ATOM 2516 C C . PRO A 1 328 ? -1.189 1.734 12.812 1 94.75 328 PRO A C 1
ATOM 2518 O O . PRO A 1 328 ? -1.827 1.509 13.844 1 94.75 328 PRO A O 1
ATOM 2521 N N . PHE A 1 329 ? -1.155 2.945 12.203 1 94.56 329 PHE A N 1
ATOM 2522 C CA . PHE A 1 329 ? -1.889 4.098 12.719 1 94.56 329 PHE A CA 1
ATOM 2523 C C . PHE A 1 329 ? -3.389 3.83 12.711 1 94.56 329 PHE A C 1
ATOM 2525 O O . PHE A 1 329 ? -4.078 4.105 13.695 1 94.56 329 PHE A O 1
ATOM 2532 N N . LEU A 1 330 ? -3.891 3.258 11.68 1 95.12 330 LEU A N 1
ATOM 2533 C CA . LEU A 1 330 ? -5.312 2.98 11.516 1 95.12 330 LEU A CA 1
ATOM 2534 C C . LEU A 1 330 ? -5.777 1.917 12.5 1 95.12 330 LEU A C 1
ATOM 2536 O O . LEU A 1 330 ? -6.859 2.031 13.086 1 95.12 330 LEU A O 1
ATOM 2540 N N . ARG A 1 331 ? -4.977 0.919 12.711 1 88.44 331 ARG A N 1
ATOM 2541 C CA . ARG A 1 331 ? -5.34 -0.216 13.547 1 88.44 331 ARG A CA 1
ATOM 2542 C C . ARG A 1 331 ? -5.273 0.153 15.031 1 88.44 331 ARG A C 1
ATOM 2544 O O . ARG A 1 331 ? -6.102 -0.297 15.82 1 88.44 331 ARG A O 1
ATOM 2551 N N . ASN A 1 332 ? -4.406 1.046 15.398 1 86.69 332 ASN A N 1
ATOM 2552 C CA . ASN A 1 332 ? -4.125 1.28 16.812 1 86.69 332 ASN A CA 1
ATOM 2553 C C . ASN A 1 332 ? -4.77 2.57 17.297 1 86.69 332 ASN A C 1
ATOM 2555 O O . ASN A 1 332 ? -5.066 2.705 18.484 1 86.69 332 ASN A O 1
ATOM 2559 N N . ARG A 1 333 ? -5.035 3.502 16.359 1 87.38 333 ARG A N 1
ATOM 2560 C CA . ARG A 1 333 ? -5.387 4.828 16.859 1 87.38 333 ARG A CA 1
ATOM 2561 C C . ARG A 1 333 ? -6.66 5.344 16.188 1 87.38 333 ARG A C 1
ATOM 2563 O O . ARG A 1 333 ? -7.637 5.668 16.875 1 87.38 333 ARG A O 1
ATOM 2570 N N . ALA A 1 334 ? -6.699 5.301 14.977 1 92.75 334 ALA A N 1
ATOM 2571 C CA . ALA A 1 334 ? -7.746 6 14.234 1 92.75 334 ALA A CA 1
ATOM 2572 C C . ALA A 1 334 ? -9.125 5.465 14.602 1 92.75 334 ALA A C 1
ATOM 2574 O O . ALA A 1 334 ? -10.078 6.238 14.75 1 92.75 334 ALA A O 1
ATOM 2575 N N . ALA A 1 335 ? -9.266 4.207 14.812 1 90.81 335 ALA A N 1
ATOM 2576 C CA . ALA A 1 335 ? -10.562 3.615 15.133 1 90.81 335 ALA A CA 1
ATOM 2577 C C . ALA A 1 335 ? -11.109 4.164 16.453 1 90.81 335 ALA A C 1
ATOM 2579 O O . ALA A 1 335 ? -12.297 4.492 16.547 1 90.81 335 ALA A O 1
ATOM 2580 N N . HIS A 1 336 ? -10.25 4.305 17.422 1 95.44 336 HIS A N 1
ATOM 2581 C CA . HIS A 1 336 ? -10.664 4.84 18.719 1 95.44 336 HIS A CA 1
ATOM 2582 C C . HIS A 1 336 ? -11.023 6.316 18.609 1 95.44 336 HIS A C 1
ATOM 2584 O O . HIS A 1 336 ? -11.961 6.777 19.266 1 95.44 336 HIS A O 1
ATOM 2590 N N . MET A 1 337 ? -10.297 7.035 17.781 1 96.25 337 MET A N 1
ATOM 2591 C CA . MET A 1 337 ? -10.531 8.469 17.609 1 96.25 337 MET A CA 1
ATOM 2592 C C . MET A 1 337 ? -11.859 8.719 16.906 1 96.25 337 MET A C 1
ATOM 2594 O O . MET A 1 337 ? -12.555 9.695 17.203 1 96.25 337 MET A O 1
ATOM 2598 N N . GLY A 1 338 ? -12.211 7.855 15.93 1 96.56 338 GLY A N 1
ATOM 2599 C CA . GLY A 1 338 ? -13.43 8.016 15.156 1 96.56 338 GLY A CA 1
ATOM 2600 C C . GLY A 1 338 ? -14.672 7.516 15.875 1 96.56 338 GLY A C 1
ATOM 2601 O O . GLY A 1 338 ? -15.75 8.086 15.727 1 96.56 338 GLY A O 1
ATOM 2602 N N . GLN A 1 339 ? -14.531 6.488 16.75 1 95.12 339 GLN A N 1
ATOM 2603 C CA . GLN A 1 339 ? -15.672 5.855 17.391 1 95.12 339 GLN A CA 1
ATOM 2604 C C . GLN A 1 339 ? -15.852 6.352 18.828 1 95.12 339 GLN A C 1
ATOM 2606 O O . GLN A 1 339 ? -16.953 6.348 19.359 1 95.12 339 GLN A O 1
ATOM 2611 N N . ALA A 1 340 ? -14.758 6.699 19.438 1 95.69 340 ALA A N 1
ATOM 2612 C CA . ALA A 1 340 ? -14.727 7.367 20.734 1 95.69 340 ALA A CA 1
ATOM 2613 C C . ALA A 1 340 ? -15.578 6.625 21.75 1 95.69 340 ALA A C 1
ATOM 2615 O O . ALA A 1 340 ? -16.438 7.219 22.406 1 95.69 340 ALA A O 1
ATOM 2616 N N . GLY A 1 341 ? -15.414 5.332 21.891 1 94 341 GLY A N 1
ATOM 2617 C CA . GLY A 1 341 ? -16.062 4.562 22.938 1 94 341 GLY A CA 1
ATOM 2618 C C . GLY A 1 341 ? -17.312 3.838 22.453 1 94 341 GLY A C 1
ATOM 2619 O O . GLY A 1 341 ? -17.844 2.973 23.141 1 94 341 GLY A O 1
ATOM 2620 N N . ALA A 1 342 ? -17.781 4.129 21.281 1 94.19 342 ALA A N 1
ATOM 2621 C CA . ALA A 1 342 ? -18.938 3.436 20.719 1 94.19 342 ALA A CA 1
ATOM 2622 C C . ALA A 1 342 ? -18.547 2.07 20.172 1 94.19 342 ALA A C 1
ATOM 2624 O O . ALA A 1 342 ? -17.406 1.876 19.734 1 94.19 342 ALA A O 1
ATOM 2625 N N . ASN A 1 343 ? -19.422 1.108 20.312 1 93.75 343 ASN A N 1
ATOM 2626 C CA . ASN A 1 343 ? -19.297 -0.169 19.609 1 93.75 343 ASN A CA 1
ATOM 2627 C C . ASN A 1 343 ? -20 -0.137 18.266 1 93.75 343 ASN A C 1
ATOM 2629 O O . ASN A 1 343 ? -21.234 -0.02 18.188 1 93.75 343 ASN A O 1
ATOM 2633 N N . VAL A 1 344 ? -19.219 -0.154 17.25 1 92.94 344 VAL A N 1
ATOM 2634 C CA . VAL A 1 344 ? -19.766 -0.05 15.891 1 92.94 344 VAL A CA 1
ATOM 2635 C C . VAL A 1 344 ? -19.438 -1.319 15.109 1 92.94 344 VAL A C 1
ATOM 2637 O O . VAL A 1 344 ? -18.266 -1.674 14.945 1 92.94 344 VAL A O 1
ATOM 2640 N N . ASN A 1 345 ? -20.422 -2.016 14.609 1 93.69 345 ASN A N 1
ATOM 2641 C CA . ASN A 1 345 ? -20.281 -3.236 13.82 1 93.69 345 ASN A CA 1
ATOM 2642 C C . ASN A 1 345 ? -19.438 -4.277 14.547 1 93.69 345 ASN A C 1
ATOM 2644 O O . ASN A 1 345 ? -18.594 -4.941 13.93 1 93.69 345 ASN A O 1
ATOM 2648 N N . GLY A 1 346 ? -19.547 -4.32 15.797 1 92.06 346 GLY A N 1
ATOM 2649 C CA . GLY A 1 346 ? -18.859 -5.324 16.609 1 92.06 346 GLY A CA 1
ATOM 2650 C C . GLY A 1 346 ? -17.453 -4.914 17 1 92.06 346 GLY A C 1
ATOM 2651 O O . GLY A 1 346 ? -16.734 -5.691 17.625 1 92.06 346 GLY A O 1
ATOM 2652 N N . ILE A 1 347 ? -17.109 -3.752 16.688 1 91.69 347 ILE A N 1
ATOM 2653 C CA . ILE A 1 347 ? -15.773 -3.262 17.047 1 91.69 347 ILE A CA 1
ATOM 2654 C C . ILE A 1 347 ? -15.883 -2.283 18.219 1 91.69 347 ILE A C 1
ATOM 2656 O O . ILE A 1 347 ? -16.453 -1.199 18.078 1 91.69 347 ILE A O 1
ATOM 2660 N N . THR A 1 348 ? -15.281 -2.705 19.266 1 93.75 348 THR A N 1
ATOM 2661 C CA . THR A 1 348 ? -15.305 -1.885 20.484 1 93.75 348 THR A CA 1
ATOM 2662 C C . THR A 1 348 ? -14.188 -0.844 20.438 1 93.75 348 THR A C 1
ATOM 2664 O O . THR A 1 348 ? -13.125 -1.08 19.859 1 93.75 348 THR A O 1
ATOM 2667 N N . SER A 1 349 ? -14.484 0.286 21.016 1 95 349 SER A N 1
ATOM 2668 C CA . SER A 1 349 ? -13.508 1.363 21.109 1 95 349 SER A CA 1
ATOM 2669 C C . SER A 1 349 ? -13.57 2.057 22.453 1 95 349 SER A C 1
ATOM 2671 O O . SER A 1 349 ? -14.469 1.784 23.266 1 95 349 SER A O 1
ATOM 2673 N N . PHE A 1 350 ? -12.609 2.816 22.734 1 94.81 350 PHE A N 1
ATOM 2674 C CA . PHE A 1 350 ? -12.594 3.697 23.891 1 94.81 350 PHE A CA 1
ATOM 2675 C C . PHE A 1 350 ? -12.328 5.141 23.484 1 94.81 350 PHE A C 1
ATOM 2677 O O . PHE A 1 350 ? -11.977 5.402 22.328 1 94.81 350 PHE A O 1
ATOM 2684 N N . ALA A 1 351 ? -12.609 6.051 24.375 1 94.75 351 ALA A N 1
ATOM 2685 C CA . ALA A 1 351 ? -12.297 7.457 24.141 1 94.75 351 ALA A CA 1
ATOM 2686 C C . ALA A 1 351 ? -10.898 7.805 24.641 1 94.75 351 ALA A C 1
ATOM 2688 O O . ALA A 1 351 ? -10.68 7.961 25.844 1 94.75 351 ALA A O 1
ATOM 2689 N N . PRO A 1 352 ? -9.969 7.965 23.719 1 94.75 352 PRO A N 1
ATOM 2690 C CA . PRO A 1 352 ? -8.633 8.336 24.188 1 94.75 352 PRO A CA 1
ATOM 2691 C C . PRO A 1 352 ? -8.602 9.695 24.875 1 94.75 352 PRO A C 1
ATOM 2693 O O . PRO A 1 352 ? -9.484 10.523 24.641 1 94.75 352 PRO A O 1
ATOM 2696 N N . PRO A 1 353 ? -7.539 9.914 25.641 1 91.56 353 PRO A N 1
ATOM 2697 C CA . PRO A 1 353 ? -7.453 11.164 26.391 1 91.56 353 PRO A CA 1
ATOM 2698 C C . PRO A 1 353 ? -7.406 12.398 25.5 1 91.56 353 PRO A C 1
ATOM 2700 O O . PRO A 1 353 ? -7.727 13.5 25.938 1 91.56 353 PRO A O 1
ATOM 2703 N N . LEU A 1 354 ? -7.055 12.273 24.297 1 93 354 LEU A N 1
ATOM 2704 C CA . LEU A 1 354 ? -6.973 13.383 23.359 1 93 354 LEU A CA 1
ATOM 2705 C C . LEU A 1 354 ? -8.359 13.883 22.984 1 93 354 LEU A C 1
ATOM 2707 O O . LEU A 1 354 ? -8.508 14.992 22.469 1 93 354 LEU A O 1
ATOM 2711 N N . LEU A 1 355 ? -9.367 13.055 23.203 1 95.75 355 LEU A N 1
ATOM 2712 C CA . LEU A 1 355 ? -10.75 13.422 22.938 1 95.75 355 LEU A CA 1
ATOM 2713 C C . LEU A 1 355 ? -11.414 14.008 24.172 1 95.75 355 LEU A C 1
ATOM 2715 O O . LEU A 1 355 ? -10.938 13.805 25.297 1 95.75 355 LEU A O 1
ATOM 2719 N N . PRO A 1 356 ? -12.531 14.789 23.922 1 95.44 356 PRO A N 1
ATOM 2720 C CA . PRO A 1 356 ? -13.32 15.18 25.078 1 95.44 356 PRO A CA 1
ATOM 2721 C C . PRO A 1 356 ? -13.836 13.977 25.875 1 95.44 356 PRO A C 1
ATOM 2723 O O . PRO A 1 356 ? -14.219 12.961 25.297 1 95.44 356 PRO A O 1
ATOM 2726 N N . GLN A 1 357 ? -13.758 14.188 27.203 1 91.75 357 GLN A N 1
ATOM 2727 C CA . GLN A 1 357 ? -14.234 13.102 28.047 1 91.75 357 GLN A CA 1
ATOM 2728 C C . GLN A 1 357 ? -15.68 13.336 28.469 1 91.75 357 GLN A C 1
ATOM 2730 O O . GLN A 1 357 ? -16.344 12.414 28.953 1 91.75 357 GLN A O 1
ATOM 2735 N N . ASN A 1 358 ? -16.094 14.562 28.422 1 87.19 358 ASN A N 1
ATOM 2736 C CA . ASN A 1 358 ? -17.469 14.961 28.688 1 87.19 358 ASN A CA 1
ATOM 2737 C C . ASN A 1 358 ? -17.844 16.219 27.922 1 87.19 358 ASN A C 1
ATOM 2739 O O . ASN A 1 358 ? -17 16.828 27.266 1 87.19 358 ASN A O 1
ATOM 2743 N N . ILE A 1 359 ? -19.109 16.625 27.984 1 88.81 359 ILE A N 1
ATOM 2744 C CA . ILE A 1 359 ? -19.688 17.672 27.156 1 88.81 359 ILE A CA 1
ATOM 2745 C C . ILE A 1 359 ? -19.062 19.016 27.531 1 88.81 359 ILE A C 1
ATOM 2747 O O . ILE A 1 359 ? -18.969 19.922 26.688 1 88.81 359 ILE A O 1
ATOM 2751 N N . SER A 1 360 ? -18.578 19.188 28.688 1 90.69 360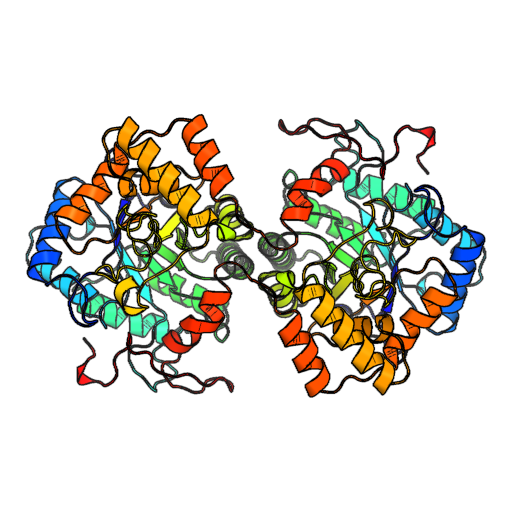 SER A N 1
ATOM 2752 C CA . SER A 1 360 ? -18.031 20.453 29.156 1 90.69 360 SER A CA 1
ATOM 2753 C C . SER A 1 360 ? -16.656 20.719 28.531 1 90.69 360 SER A C 1
ATOM 2755 O O . SER A 1 360 ? -16.156 21.844 28.578 1 90.69 360 SER A O 1
ATOM 2757 N N . GLU A 1 361 ? -16.094 19.703 27.922 1 92.06 361 GLU A N 1
ATOM 2758 C CA . GLU A 1 361 ? -14.773 19.844 27.312 1 92.06 361 GLU A CA 1
ATOM 2759 C C . GLU A 1 361 ? -14.875 20.172 25.828 1 92.06 361 GLU A C 1
ATOM 2761 O O . GLU A 1 361 ? -13.859 20.375 25.156 1 92.06 361 GLU A O 1
ATOM 2766 N N . ILE A 1 362 ? -16.062 20.219 25.438 1 88.81 362 ILE A N 1
ATOM 2767 C CA . ILE A 1 362 ? -16.281 20.438 24.016 1 88.81 362 ILE A CA 1
ATOM 2768 C C . ILE A 1 362 ? -16.344 21.938 23.703 1 88.81 362 ILE A C 1
ATOM 2770 O O . ILE A 1 362 ? -17.062 22.672 24.375 1 88.81 362 ILE A O 1
ATOM 2774 N N . TYR A 1 363 ? -15.562 22.344 22.797 1 88.88 363 TYR A N 1
ATOM 2775 C CA . TYR A 1 363 ? -15.57 23.734 22.391 1 88.88 363 TYR A CA 1
ATOM 2776 C C . TYR A 1 363 ? -16.656 24 21.359 1 88.88 363 TYR A C 1
ATOM 2778 O O . TYR A 1 363 ? -16.938 23.156 20.5 1 88.88 363 TYR A O 1
ATOM 2786 N N . MET B 1 1 ? 15.297 29.5 -0.442 1 90.31 1 MET B N 1
ATOM 2787 C CA . MET B 1 1 ? 13.836 29.531 -0.568 1 90.31 1 MET B CA 1
ATOM 2788 C C . MET B 1 1 ? 13.211 30.297 0.595 1 90.31 1 MET B C 1
ATOM 2790 O O . MET B 1 1 ? 13.789 30.375 1.678 1 90.31 1 MET B O 1
ATOM 2794 N N . ASP B 1 2 ? 12.094 30.969 0.378 1 94.25 2 ASP B N 1
ATOM 2795 C CA . ASP B 1 2 ? 11.352 31.688 1.406 1 94.25 2 ASP B CA 1
ATOM 2796 C C . ASP B 1 2 ? 9.898 31.234 1.456 1 94.25 2 ASP B C 1
ATOM 2798 O O . ASP B 1 2 ? 9.469 30.406 0.641 1 94.25 2 ASP B O 1
ATOM 2802 N N . LEU B 1 3 ? 9.18 31.672 2.441 1 97.25 3 LEU B N 1
ATOM 2803 C CA . LEU B 1 3 ? 7.777 31.312 2.631 1 97.25 3 LEU B CA 1
ATOM 2804 C C . LEU B 1 3 ? 6.938 31.766 1.438 1 97.25 3 LEU B C 1
ATOM 2806 O O . LEU B 1 3 ? 5.859 31.219 1.194 1 97.25 3 LEU B O 1
ATOM 2810 N N . THR B 1 4 ? 7.449 32.719 0.667 1 97.88 4 THR B N 1
ATOM 2811 C CA . THR B 1 4 ? 6.66 33.312 -0.412 1 97.88 4 THR B CA 1
ATOM 2812 C C . THR B 1 4 ? 6.891 32.562 -1.719 1 97.88 4 THR B C 1
ATOM 2814 O O . THR B 1 4 ? 6.332 32.906 -2.756 1 97.88 4 THR B O 1
ATOM 2817 N N . ASN B 1 5 ? 7.672 31.531 -1.676 1 97.88 5 ASN B N 1
ATOM 2818 C CA . ASN B 1 5 ? 7.801 30.656 -2.844 1 97.88 5 ASN B CA 1
ATOM 2819 C C . ASN B 1 5 ? 6.641 29.672 -2.945 1 97.88 5 ASN B C 1
ATOM 2821 O O . ASN B 1 5 ? 6.832 28.469 -2.82 1 97.88 5 ASN B O 1
ATOM 2825 N N . TYR B 1 6 ? 5.512 30.281 -3.17 1 98.12 6 TYR B N 1
ATOM 2826 C CA . TYR B 1 6 ? 4.254 29.547 -3.166 1 98.12 6 TYR B CA 1
ATOM 2827 C C . TYR B 1 6 ? 4.258 28.453 -4.223 1 98.12 6 TYR B C 1
ATOM 2829 O O . TYR B 1 6 ? 4.883 28.594 -5.273 1 98.12 6 TYR B O 1
ATOM 2837 N N . ARG B 1 7 ? 3.57 27.375 -3.914 1 97.88 7 ARG B N 1
ATOM 2838 C CA . ARG B 1 7 ? 3.453 26.203 -4.773 1 97.88 7 ARG B CA 1
ATOM 2839 C C . ARG B 1 7 ? 1.992 25.812 -4.953 1 97.88 7 ARG B C 1
ATOM 2841 O O . ARG B 1 7 ? 1.188 25.938 -4.027 1 97.88 7 ARG B O 1
ATOM 2848 N N . THR B 1 8 ? 1.665 25.281 -6.105 1 98.19 8 THR B N 1
ATOM 2849 C CA . THR B 1 8 ? 0.317 24.781 -6.34 1 98.19 8 THR B CA 1
ATOM 2850 C C . THR B 1 8 ? 0.118 23.438 -5.645 1 98.19 8 THR B C 1
ATOM 2852 O O . THR B 1 8 ? 0.998 22.578 -5.684 1 98.19 8 THR B O 1
ATOM 2855 N N . LEU B 1 9 ? -0.998 23.328 -5.02 1 98.56 9 LEU B N 1
ATOM 2856 C CA . LEU B 1 9 ? -1.312 22.078 -4.348 1 98.56 9 LEU B CA 1
ATOM 2857 C C . LEU B 1 9 ? -1.861 21.047 -5.34 1 98.56 9 LEU B C 1
ATOM 2859 O O . LEU B 1 9 ? -2.996 21.188 -5.805 1 98.56 9 LEU B O 1
ATOM 2863 N N . GLY B 1 10 ? -1.072 20.062 -5.562 1 97.5 10 GLY B N 1
ATOM 2864 C CA . GLY B 1 10 ? -1.481 19.047 -6.535 1 97.5 10 GLY B CA 1
ATOM 2865 C C . GLY B 1 10 ? -1.924 19.656 -7.859 1 97.5 10 GLY B C 1
ATOM 2866 O O . GLY B 1 10 ? -1.281 20.562 -8.375 1 97.5 10 GLY B O 1
ATOM 2867 N N . ARG B 1 11 ? -2.982 19.062 -8.445 1 95.12 11 ARG B N 1
ATOM 2868 C CA . ARG B 1 11 ? -3.529 19.531 -9.711 1 95.12 11 ARG B CA 1
ATOM 2869 C C . ARG B 1 11 ? -4.668 20.531 -9.477 1 95.12 11 ARG B C 1
ATOM 2871 O O . ARG B 1 11 ? -5.746 20.391 -10.062 1 95.12 11 ARG B O 1
ATOM 2878 N N . SER B 1 12 ? -4.383 21.406 -8.547 1 97.5 12 SER B N 1
ATOM 2879 C CA . SER B 1 12 ? -5.352 22.469 -8.273 1 97.5 12 SER B CA 1
ATOM 2880 C C . SER B 1 12 ? -4.746 23.844 -8.516 1 97.5 12 SER B C 1
ATOM 2882 O O . SER B 1 12 ? -3.547 23.969 -8.758 1 97.5 12 SER B O 1
ATOM 2884 N N . GLY B 1 13 ? -5.586 24.812 -8.492 1 97.69 13 GLY B N 1
ATOM 2885 C CA . GLY B 1 13 ? -5.125 26.172 -8.633 1 97.69 13 GLY B CA 1
ATOM 2886 C C . GLY B 1 13 ? -4.785 26.828 -7.312 1 97.69 13 GLY B C 1
ATOM 2887 O O . GLY B 1 13 ? -4.461 28.016 -7.266 1 97.69 13 GLY B O 1
ATOM 2888 N N . LEU B 1 14 ? -4.852 26.062 -6.184 1 98.56 14 LEU B N 1
ATOM 2889 C CA . LEU B 1 14 ? -4.582 26.625 -4.863 1 98.56 14 LEU B CA 1
ATOM 2890 C C . LEU B 1 14 ? -3.084 26.781 -4.633 1 98.56 14 LEU B C 1
ATOM 2892 O O . LEU B 1 14 ? -2.328 25.812 -4.789 1 98.56 14 LEU B O 1
ATOM 2896 N N . LYS B 1 15 ? -2.613 27.953 -4.316 1 98.56 15 LYS B N 1
ATOM 2897 C CA . LYS B 1 15 ? -1.203 28.25 -4.074 1 98.56 15 LYS B CA 1
ATOM 2898 C C . LYS B 1 15 ? -0.918 28.375 -2.58 1 98.56 15 LYS B C 1
ATOM 2900 O O . LYS B 1 15 ? -1.563 29.172 -1.891 1 98.56 15 LYS B O 1
ATOM 2905 N N . ILE B 1 16 ? 0.069 27.625 -2.094 1 98.69 16 ILE B N 1
ATOM 2906 C CA . ILE B 1 16 ? 0.346 27.641 -0.661 1 98.69 16 ILE B CA 1
ATOM 2907 C C . ILE B 1 16 ? 1.851 27.75 -0.428 1 98.69 16 ILE B C 1
ATOM 2909 O O . ILE B 1 16 ? 2.648 27.438 -1.315 1 98.69 16 ILE B O 1
ATOM 2913 N N . SER B 1 17 ? 2.199 28.203 0.739 1 98.75 17 SER B N 1
ATOM 2914 C CA . SER B 1 17 ? 3.592 28.312 1.161 1 98.75 17 SER B CA 1
ATOM 2915 C C . SER B 1 17 ? 4.25 26.938 1.267 1 98.75 17 SER B C 1
ATOM 2917 O O . SER B 1 17 ? 3.57 25.938 1.482 1 98.75 17 SER B O 1
ATOM 2919 N N . PRO B 1 18 ? 5.562 26.875 1.123 1 98.56 18 PRO B N 1
ATOM 2920 C CA . PRO B 1 18 ? 6.266 25.594 1.192 1 98.56 18 PRO B CA 1
ATOM 2921 C C . PRO B 1 18 ? 6.273 25 2.6 1 98.56 18 PRO B C 1
ATOM 2923 O O . PRO B 1 18 ? 6.57 23.812 2.771 1 98.56 18 PRO B O 1
ATOM 2926 N N . LEU B 1 19 ? 6.031 25.844 3.578 1 98.81 19 LEU B N 1
ATOM 2927 C CA . LEU B 1 19 ? 5.816 25.375 4.945 1 98.81 19 LEU B CA 1
ATOM 2928 C C . LEU B 1 19 ? 4.426 25.766 5.434 1 98.81 19 LEU B C 1
ATOM 2930 O O . LEU B 1 19 ? 4.031 26.938 5.34 1 98.81 19 LEU B O 1
ATOM 2934 N N . THR B 1 20 ? 3.707 24.781 5.895 1 98.88 20 THR B N 1
ATOM 2935 C CA . THR B 1 20 ? 2.381 24.969 6.473 1 98.88 20 THR B CA 1
ATOM 2936 C C . THR B 1 20 ? 2.465 25.094 7.992 1 98.88 20 THR B C 1
ATOM 2938 O O . THR B 1 20 ? 3.117 24.281 8.648 1 98.88 20 THR B O 1
ATOM 2941 N N . LEU B 1 21 ? 1.833 26.109 8.523 1 98.81 21 LEU B N 1
ATOM 2942 C CA . LEU B 1 21 ? 1.77 26.219 9.977 1 98.81 21 LEU B CA 1
ATOM 2943 C C . LEU B 1 21 ? 0.725 25.281 10.547 1 98.81 21 LEU B C 1
ATOM 2945 O O . LEU B 1 21 ? -0.478 25.5 10.406 1 98.81 21 LEU B O 1
ATOM 2949 N N . GLY B 1 22 ? 1.226 24.219 11.195 1 98.62 22 GLY B N 1
ATOM 2950 C CA . GLY B 1 22 ? 0.337 23.297 11.875 1 98.62 22 GLY B CA 1
ATOM 2951 C C . GLY B 1 22 ? -0.111 23.797 13.242 1 98.62 22 GLY B C 1
ATOM 2952 O O . GLY B 1 22 ? 0.702 24.281 14.031 1 98.62 22 GLY B O 1
ATOM 2953 N N . ALA B 1 23 ? -1.362 23.578 13.555 1 98.62 23 ALA B N 1
ATOM 2954 C CA . ALA B 1 23 ? -1.929 24.203 14.742 1 98.62 23 ALA B CA 1
ATOM 2955 C C . ALA B 1 23 ? -2.258 23.172 15.805 1 98.62 23 ALA B C 1
ATOM 2957 O O . ALA B 1 23 ? -3.074 23.422 16.703 1 98.62 23 ALA B O 1
ATOM 2958 N N . MET B 1 24 ? -1.636 21.984 15.695 1 97.19 24 MET B N 1
ATOM 2959 C CA . MET B 1 24 ? -1.852 20.969 16.719 1 97.19 24 MET B CA 1
ATOM 2960 C C . MET B 1 24 ? -1.34 21.453 18.078 1 97.19 24 MET B C 1
ATOM 2962 O O . MET B 1 24 ? -1.833 21.016 19.109 1 97.19 24 MET B O 1
ATOM 2966 N N . THR B 1 25 ? -0.407 22.375 18.094 1 95.69 25 THR B N 1
ATOM 2967 C CA . THR B 1 25 ? 0.248 22.828 19.312 1 95.69 25 THR B CA 1
ATOM 2968 C C . THR B 1 25 ? -0.513 24 19.938 1 95.69 25 THR B C 1
ATOM 2970 O O . THR B 1 25 ? -0.124 24.516 20.984 1 95.69 25 THR B O 1
ATOM 2973 N N . PHE B 1 26 ? -1.562 24.5 19.297 1 98.25 26 PHE B N 1
ATOM 2974 C CA . PHE B 1 26 ? -2.305 25.656 19.781 1 98.25 26 PHE B CA 1
ATOM 2975 C C . PHE B 1 26 ? -3.289 25.25 20.875 1 98.25 26 PHE B C 1
ATOM 2977 O O . PHE B 1 26 ? -4.16 24.406 20.641 1 98.25 26 PHE B O 1
ATOM 2984 N N . GLY B 1 27 ? -3.184 25.875 21.984 1 96.81 27 GLY B N 1
ATOM 2985 C CA . GLY B 1 27 ? -4.039 25.578 23.125 1 96.81 27 GLY B CA 1
ATOM 2986 C C . GLY B 1 27 ? -3.365 24.703 24.172 1 96.81 27 GLY B C 1
ATOM 2987 O O . GLY B 1 27 ? -2.467 23.922 23.844 1 96.81 27 GLY B O 1
ATOM 2988 N N . GLU B 1 28 ? -3.809 24.703 25.359 1 94.25 28 GLU B N 1
ATOM 2989 C CA . GLU B 1 28 ? -3.139 24.031 26.469 1 94.25 28 GLU B CA 1
ATOM 2990 C C . GLU B 1 28 ? -3.955 22.844 26.984 1 94.25 28 GLU B C 1
ATOM 2992 O O . GLU B 1 28 ? -3.59 22.219 27.969 1 94.25 28 GLU B O 1
ATOM 2997 N N . ASP B 1 29 ? -4.977 22.516 26.328 1 91.38 29 ASP B N 1
ATOM 2998 C CA . ASP B 1 29 ? -5.973 21.562 26.797 1 91.38 29 ASP B CA 1
ATOM 2999 C C . ASP B 1 29 ? -5.363 20.156 26.938 1 91.38 29 ASP B C 1
ATOM 3001 O O . ASP B 1 29 ? -5.84 19.359 27.734 1 91.38 29 ASP B O 1
ATOM 3005 N N . TRP B 1 30 ? -4.328 19.797 26.219 1 92.12 30 TRP B N 1
ATOM 3006 C CA . TRP B 1 30 ? -3.705 18.469 26.266 1 92.12 30 TRP B CA 1
ATOM 3007 C C . TRP B 1 30 ? -2.523 18.469 27.234 1 92.12 30 TRP B C 1
ATOM 3009 O O . TRP B 1 30 ? -1.785 17.484 27.312 1 92.12 30 TRP B O 1
ATOM 3019 N N . GLY B 1 31 ? -2.318 19.5 27.891 1 89.75 31 GLY B N 1
ATOM 3020 C CA . GLY B 1 31 ? -1.276 19.578 28.891 1 89.75 31 GLY B CA 1
A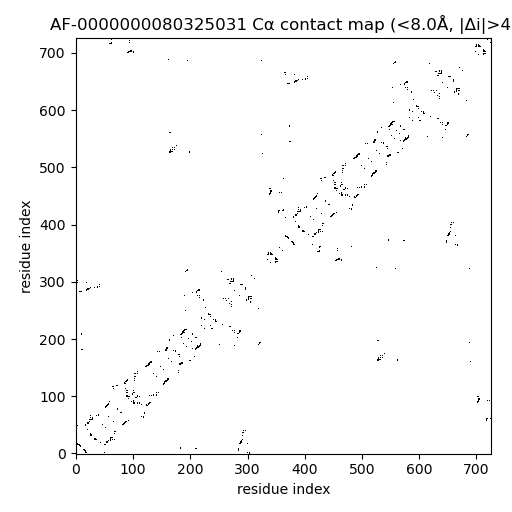TOM 3021 C C . GLY B 1 31 ? 0.056 20.047 28.344 1 89.75 31 GLY B C 1
ATOM 3022 O O . GLY B 1 31 ? 1.029 20.188 29.094 1 89.75 31 GLY B O 1
ATOM 3023 N N . TRP B 1 32 ? -0.041 20.094 27.078 1 86.19 32 TRP B N 1
ATOM 3024 C CA . TRP B 1 32 ? 1.116 20.625 26.359 1 86.19 32 TRP B CA 1
ATOM 3025 C C . TRP B 1 32 ? 0.682 21.547 25.219 1 86.19 32 TRP B C 1
ATOM 3027 O O . TRP B 1 32 ? -0.475 21.5 24.797 1 86.19 32 TRP B O 1
ATOM 3037 N N . GLY B 1 33 ? 1.292 22.656 24.922 1 92.19 33 GLY B N 1
ATOM 3038 C CA . GLY B 1 33 ? 0.967 23.562 23.844 1 92.19 33 GLY B CA 1
ATOM 3039 C C . GLY B 1 33 ? 1.147 25.031 24.219 1 92.19 33 GLY B C 1
ATOM 3040 O O . GLY B 1 33 ? 1.585 25.328 25.328 1 92.19 33 GLY B O 1
ATOM 3041 N N . SER B 1 34 ? 0.729 25.797 23.234 1 96.69 34 SER B N 1
ATOM 3042 C CA . SER B 1 34 ? 0.886 27.234 23.406 1 96.69 34 SER B CA 1
ATOM 3043 C C . SER B 1 34 ? -0.357 27.859 24.031 1 96.69 34 SER B C 1
ATOM 3045 O O . SER B 1 34 ? -1.475 27.391 23.812 1 96.69 34 SER B O 1
ATOM 3047 N N . THR B 1 35 ? -0.126 28.906 24.781 1 97.44 35 THR B N 1
ATOM 3048 C CA . THR B 1 35 ? -1.259 29.719 25.188 1 97.44 35 THR B CA 1
ATOM 3049 C C . THR B 1 35 ? -1.881 30.422 23.984 1 97.44 35 THR B C 1
ATOM 3051 O O . THR B 1 35 ? -1.229 30.578 22.938 1 97.44 35 THR B O 1
ATOM 3054 N N . PRO B 1 36 ? -3.195 30.812 24.125 1 97.88 36 PRO B N 1
ATOM 3055 C CA . PRO B 1 36 ? -3.805 31.562 23.016 1 97.88 36 PRO B CA 1
ATOM 3056 C C . PRO B 1 36 ? -2.975 32.781 22.609 1 97.88 36 PRO B C 1
ATOM 3058 O O . PRO B 1 36 ? -2.814 33.031 21.406 1 97.88 36 PRO B O 1
ATOM 3061 N N . ALA B 1 37 ? -2.434 33.469 23.594 1 97.81 37 ALA B N 1
ATOM 3062 C CA . ALA B 1 37 ? -1.628 34.656 23.297 1 97.81 37 ALA B CA 1
ATOM 3063 C C . ALA B 1 37 ? -0.375 34.281 22.516 1 97.81 37 ALA B C 1
ATOM 3065 O O . ALA B 1 37 ? -0.016 34.969 21.547 1 97.81 37 ALA B O 1
ATOM 3066 N N . GLU B 1 38 ? 0.27 33.219 22.891 1 97.81 38 GLU B N 1
ATOM 3067 C CA . GLU B 1 38 ? 1.455 32.75 22.188 1 97.81 38 GLU B CA 1
ATOM 3068 C C . GLU B 1 38 ? 1.103 32.281 20.781 1 97.81 38 GLU B C 1
ATOM 3070 O O . GLU B 1 38 ? 1.831 32.562 19.828 1 97.81 38 GLU B O 1
ATOM 3075 N N . ALA B 1 39 ? 0.049 31.531 20.656 1 98.5 39 ALA B N 1
ATOM 3076 C CA . ALA B 1 39 ? -0.415 31.062 19.359 1 98.5 39 ALA B CA 1
ATOM 3077 C C . ALA B 1 39 ? -0.684 32.219 18.406 1 98.5 39 ALA B C 1
ATOM 3079 O O . ALA B 1 39 ? -0.319 32.156 17.234 1 98.5 39 ALA B O 1
ATOM 3080 N N . GLU B 1 40 ? -1.312 33.281 18.953 1 98.12 40 GLU B N 1
ATOM 3081 C CA . GLU B 1 40 ? -1.594 34.469 18.156 1 98.12 40 GLU B CA 1
ATOM 3082 C C . GLU B 1 40 ? -0.305 35.125 17.672 1 98.12 40 GLU B C 1
ATOM 3084 O O . GLU B 1 40 ? -0.214 35.531 16.516 1 98.12 40 GLU B O 1
ATOM 3089 N N . ALA B 1 41 ? 0.64 35.188 18.547 1 98.31 41 ALA B N 1
ATOM 3090 C CA . ALA B 1 41 ? 1.933 35.75 18.188 1 98.31 41 ALA B CA 1
ATOM 3091 C C . ALA B 1 41 ? 2.607 34.938 17.094 1 98.31 41 ALA B C 1
ATOM 3093 O O . ALA B 1 41 ? 3.199 35.469 16.172 1 98.31 41 ALA B O 1
ATOM 3094 N N . ILE B 1 42 ? 2.518 33.625 17.188 1 98.56 42 ILE B N 1
ATOM 3095 C CA . ILE B 1 42 ? 3.105 32.719 16.234 1 98.56 42 ILE B CA 1
ATOM 3096 C C . ILE B 1 42 ? 2.43 32.875 14.867 1 98.56 42 ILE B C 1
ATOM 3098 O O . ILE B 1 42 ? 3.105 33 13.844 1 98.56 42 ILE B O 1
ATOM 3102 N N . MET B 1 43 ? 1.113 32.938 14.852 1 98.5 43 MET B N 1
ATOM 3103 C CA . MET B 1 43 ? 0.381 33.125 13.602 1 98.5 43 MET B CA 1
ATOM 3104 C C . MET B 1 43 ? 0.767 34.469 12.953 1 98.5 43 MET B C 1
ATOM 3106 O O . MET B 1 43 ? 1.026 34.5 11.75 1 98.5 43 MET B O 1
ATOM 3110 N N . SER B 1 44 ? 0.848 35.531 13.789 1 98.31 44 SER B N 1
ATOM 3111 C CA . SER B 1 44 ? 1.196 36.844 13.266 1 98.31 44 SER B CA 1
ATOM 3112 C C . SER B 1 44 ? 2.58 36.844 12.625 1 98.31 44 SER B C 1
ATOM 3114 O O . SER B 1 44 ? 2.758 37.344 11.516 1 98.31 44 SER B O 1
ATOM 3116 N N . ALA B 1 45 ? 3.504 36.25 13.336 1 98.31 45 ALA B N 1
ATOM 3117 C CA . ALA B 1 45 ? 4.871 36.188 12.828 1 98.31 45 ALA B CA 1
ATOM 3118 C C . ALA B 1 45 ? 4.941 35.406 11.516 1 98.31 45 ALA B C 1
ATOM 3120 O O . ALA B 1 45 ? 5.613 35.844 10.57 1 98.31 45 ALA B O 1
ATOM 3121 N N . TYR B 1 46 ? 4.332 34.281 11.469 1 98.44 46 TYR B N 1
ATOM 3122 C CA . TYR B 1 46 ? 4.289 33.438 10.273 1 98.44 46 TYR B CA 1
ATOM 3123 C C . TYR B 1 46 ? 3.703 34.219 9.094 1 98.44 46 TYR B C 1
ATOM 3125 O O . TYR B 1 46 ? 4.285 34.219 8.008 1 98.44 46 TYR B O 1
ATOM 3133 N N . ILE B 1 47 ? 2.566 34.875 9.258 1 98.12 47 ILE B N 1
ATOM 3134 C CA . ILE B 1 47 ? 1.847 35.562 8.203 1 98.12 47 ILE B CA 1
ATOM 3135 C C . ILE B 1 47 ? 2.65 36.781 7.762 1 98.12 47 ILE B C 1
ATOM 3137 O O . ILE B 1 47 ? 2.732 37.094 6.57 1 98.12 47 ILE B O 1
ATOM 3141 N N . GLU B 1 48 ? 3.229 37.469 8.719 1 97.12 48 GLU B N 1
ATOM 3142 C CA . GLU B 1 48 ? 4.039 38.656 8.414 1 97.12 48 GLU B CA 1
ATOM 3143 C C . GLU B 1 48 ? 5.215 38.312 7.508 1 97.12 48 GLU B C 1
ATOM 3145 O O . GLU B 1 48 ? 5.66 39.125 6.707 1 97.12 48 GLU B O 1
ATOM 3150 N N . GLN B 1 49 ? 5.617 37.094 7.602 1 97.25 49 GLN B N 1
ATOM 3151 C CA . GLN B 1 49 ? 6.75 36.625 6.801 1 97.25 49 GLN B CA 1
ATOM 3152 C C . GLN B 1 49 ? 6.289 36.062 5.469 1 97.25 49 GLN B C 1
ATOM 3154 O O . GLN B 1 49 ? 7.098 35.531 4.695 1 97.25 49 GLN B O 1
ATOM 3159 N N . GLY B 1 50 ? 5.031 36.094 5.223 1 97.38 50 GLY B N 1
ATOM 3160 C CA . GLY B 1 50 ? 4.496 35.719 3.918 1 97.38 50 GLY B CA 1
ATOM 3161 C C . GLY B 1 50 ? 3.807 34.375 3.906 1 97.38 50 GLY B C 1
ATOM 3162 O O . GLY B 1 50 ? 3.271 33.969 2.877 1 97.38 50 GLY B O 1
ATOM 3163 N N . GLY B 1 51 ? 3.852 33.625 5.07 1 98.31 51 GLY B N 1
ATOM 3164 C CA . GLY B 1 51 ? 3.102 32.375 5.141 1 98.31 51 GLY B CA 1
ATOM 3165 C C . GLY B 1 51 ? 1.614 32.562 4.91 1 98.31 51 GLY B C 1
ATOM 3166 O O . GLY B 1 51 ? 1.026 33.562 5.375 1 98.31 51 GLY B O 1
ATOM 3167 N N . ASN B 1 52 ? 0.992 31.531 4.211 1 98.56 52 ASN B N 1
ATOM 3168 C CA . ASN B 1 52 ? -0.395 31.828 3.863 1 98.56 52 ASN B CA 1
ATOM 3169 C C . ASN B 1 52 ? -1.304 30.641 4.152 1 98.56 52 ASN B C 1
ATOM 3171 O O . ASN B 1 52 ? -2.479 30.641 3.781 1 98.56 52 ASN B O 1
ATOM 3175 N N . ILE B 1 53 ? -0.809 29.594 4.809 1 98.81 53 ILE B N 1
ATOM 3176 C CA . ILE B 1 53 ? -1.655 28.438 5.07 1 98.81 53 ILE B CA 1
ATOM 3177 C C . ILE B 1 53 ? -1.491 27.984 6.52 1 98.81 53 ILE B C 1
ATOM 3179 O O . ILE B 1 53 ? -0.369 27.797 6.992 1 98.81 53 ILE B O 1
ATOM 3183 N N . ILE B 1 54 ? -2.604 27.844 7.219 1 98.81 54 ILE B N 1
ATOM 3184 C CA . ILE B 1 54 ? -2.693 27.297 8.57 1 98.81 54 ILE B CA 1
ATOM 3185 C C . ILE B 1 54 ? -3.535 26.031 8.57 1 98.81 54 ILE B C 1
ATOM 3187 O O . ILE B 1 54 ? -4.637 26 8.008 1 98.81 54 ILE B O 1
ATOM 3191 N N . ASP B 1 55 ? -2.979 24.953 9.125 1 98.94 55 ASP B N 1
ATOM 3192 C CA . ASP B 1 55 ? -3.652 23.656 9.148 1 98.94 55 ASP B CA 1
ATOM 3193 C C . ASP B 1 55 ? -4.035 23.266 10.57 1 98.94 55 ASP B C 1
ATOM 3195 O O . ASP B 1 55 ? -3.182 23.203 11.453 1 98.94 55 ASP B O 1
ATOM 3199 N N . THR B 1 56 ? -5.258 23.047 10.797 1 98.81 56 THR B N 1
ATOM 3200 C CA . THR B 1 56 ? -5.781 22.578 12.078 1 98.81 56 THR B CA 1
ATOM 3201 C C . THR B 1 56 ? -6.691 21.375 11.891 1 98.81 56 THR B C 1
ATOM 3203 O O . THR B 1 56 ? -6.605 20.672 10.875 1 98.81 56 THR B O 1
ATOM 3206 N N . ALA B 1 57 ? -7.387 20.938 12.906 1 98.81 57 ALA B N 1
ATOM 3207 C CA . ALA B 1 57 ? -8.352 19.828 12.891 1 98.81 57 ALA B CA 1
ATOM 3208 C C . ALA B 1 57 ? -9.398 20.016 13.992 1 98.81 57 ALA B C 1
ATOM 3210 O O . ALA B 1 57 ? -9.141 20.672 15 1 98.81 57 ALA B O 1
ATOM 3211 N N . ASN B 1 58 ? -10.508 19.406 13.789 1 98.5 58 ASN B N 1
ATOM 3212 C CA . ASN B 1 58 ? -11.57 19.531 14.773 1 98.5 58 ASN B CA 1
ATOM 3213 C C . ASN B 1 58 ? -11.117 19.047 16.156 1 98.5 58 ASN B C 1
ATOM 3215 O O . ASN B 1 58 ? -11.5 19.609 17.172 1 98.5 58 ASN B O 1
ATOM 3219 N N . VAL B 1 59 ? -10.188 18.094 16.141 1 98.12 59 VAL B N 1
ATOM 3220 C CA . VAL B 1 59 ? -9.844 17.406 17.391 1 98.12 59 VAL B CA 1
ATOM 3221 C C . VAL B 1 59 ? -8.734 18.156 18.109 1 98.12 59 VAL B C 1
ATOM 3223 O O . VAL B 1 59 ? -8.508 17.953 19.297 1 98.12 59 VAL B O 1
ATOM 3226 N N . TYR B 1 60 ? -7.957 19 17.422 1 98.19 60 TYR B N 1
ATOM 3227 C CA . TYR B 1 60 ? -6.801 19.625 18.047 1 98.19 60 TYR B CA 1
ATOM 3228 C C . TYR B 1 60 ? -7.211 20.453 19.25 1 98.19 60 TYR B C 1
ATOM 3230 O O . TYR B 1 60 ? -8.008 21.391 19.141 1 98.19 60 TYR B O 1
ATOM 3238 N N . THR B 1 61 ? -6.633 20 20.391 1 96.81 61 THR B N 1
ATOM 3239 C CA . THR B 1 61 ? -6.945 20.547 21.703 1 96.81 61 THR B CA 1
ATOM 3240 C C . THR B 1 61 ? -8.453 20.594 21.922 1 96.81 61 THR B C 1
ATOM 3242 O O . THR B 1 61 ? -8.977 21.578 22.438 1 96.81 61 THR B O 1
ATOM 3245 N N . LYS B 1 62 ? -9.156 19.609 21.422 1 96.56 62 LYS B N 1
ATOM 3246 C CA . LYS B 1 62 ? -10.586 19.359 21.594 1 96.56 62 LYS B CA 1
ATOM 3247 C C . LYS B 1 62 ? -11.414 20.5 21.016 1 96.56 62 LYS B C 1
ATOM 3249 O O . LYS B 1 62 ? -12.414 20.922 21.594 1 96.56 62 LYS B O 1
ATOM 3254 N N . GLY B 1 63 ? -10.969 21.078 19.969 1 97.56 63 GLY B N 1
ATOM 3255 C CA . GLY B 1 63 ? -11.664 22.156 19.281 1 97.56 63 GLY B CA 1
ATOM 3256 C C . GLY B 1 63 ? -11.086 23.531 19.594 1 97.56 63 GLY B C 1
ATOM 3257 O O . GLY B 1 63 ? -11.383 24.5 18.891 1 97.56 63 GLY B O 1
ATOM 3258 N N . HIS B 1 64 ? -10.242 23.625 20.547 1 98.12 64 HIS B N 1
ATOM 3259 C CA . HIS B 1 64 ? -9.727 24.906 21 1 98.12 64 HIS B CA 1
ATOM 3260 C C . HIS B 1 64 ? -8.805 25.531 19.969 1 98.12 64 HIS B C 1
ATOM 3262 O O . HIS B 1 64 ? -8.773 26.75 19.797 1 98.12 64 HIS B O 1
ATOM 3268 N N . SER B 1 65 ? -8.016 24.703 19.281 1 98.62 65 SER B N 1
ATOM 3269 C CA . SER B 1 65 ? -7.129 25.203 18.234 1 98.62 65 SER B CA 1
ATOM 3270 C C . SER B 1 65 ? -7.91 25.984 17.188 1 98.62 65 SER B C 1
ATOM 3272 O O . SER B 1 65 ? -7.531 27.109 16.812 1 98.62 65 SER B O 1
ATOM 3274 N N . GLU B 1 66 ? -9.039 25.406 16.719 1 98.75 66 GLU B N 1
ATOM 3275 C CA . GLU B 1 66 ? -9.898 26.109 15.773 1 98.75 66 GLU B CA 1
ATOM 3276 C C . GLU B 1 66 ? -10.414 27.422 16.359 1 98.75 66 GLU B C 1
ATOM 3278 O O . GLU B 1 66 ? -10.414 28.453 15.68 1 98.75 66 GLU B O 1
ATOM 3283 N N . LYS B 1 67 ? -10.812 27.406 17.625 1 98.56 67 LYS B N 1
ATOM 3284 C CA . LYS B 1 67 ? -11.328 28.594 18.281 1 98.56 67 LYS B CA 1
ATOM 3285 C C . LYS B 1 67 ? -10.258 29.672 18.375 1 98.56 67 LYS B C 1
ATOM 3287 O O . LYS B 1 67 ? -10.531 30.859 18.125 1 98.56 67 LYS B O 1
ATOM 3292 N N . ILE B 1 68 ? -9.047 29.25 18.703 1 98.62 68 ILE B N 1
ATOM 3293 C CA . ILE B 1 68 ? -7.934 30.188 18.797 1 98.62 68 ILE B CA 1
ATOM 3294 C C . ILE B 1 68 ? -7.707 30.859 17.438 1 98.62 68 ILE B C 1
ATOM 3296 O O . ILE B 1 68 ? -7.531 32.094 17.375 1 98.62 68 ILE B O 1
ATOM 3300 N N . ILE B 1 69 ? -7.73 30.109 16.391 1 98.69 69 ILE B N 1
ATOM 3301 C CA . ILE B 1 69 ? -7.531 30.641 15.039 1 98.69 69 ILE B CA 1
ATOM 3302 C C . ILE B 1 69 ? -8.672 31.594 14.688 1 98.69 69 ILE B C 1
ATOM 3304 O O . ILE B 1 69 ? -8.438 32.688 14.172 1 98.69 69 ILE B O 1
ATOM 3308 N N . GLY B 1 70 ? -9.953 31.172 14.969 1 98.5 70 GLY B N 1
ATOM 3309 C CA . GLY B 1 70 ? -11.102 32.031 14.711 1 98.5 70 GLY B CA 1
ATOM 3310 C C . GLY B 1 70 ? -11.031 33.344 15.438 1 98.5 70 GLY B C 1
ATOM 3311 O O . GLY B 1 70 ? -11.281 34.406 14.852 1 98.5 70 GLY B O 1
ATOM 3312 N N . ASP B 1 71 ? -10.688 33.312 16.734 1 98.12 71 ASP B N 1
ATOM 3313 C CA . ASP B 1 71 ? -10.539 34.5 17.531 1 98.12 71 ASP B CA 1
ATOM 3314 C C . ASP B 1 71 ? -9.477 35.438 16.953 1 98.12 71 ASP B C 1
ATOM 3316 O O . ASP B 1 71 ? -9.672 36.656 16.875 1 98.12 71 ASP B O 1
ATOM 3320 N N . TYR B 1 72 ? -8.391 34.875 16.578 1 98 72 TYR B N 1
ATOM 3321 C CA . TYR B 1 72 ? -7.297 35.625 15.969 1 98 72 TYR B CA 1
ATOM 3322 C C . TYR B 1 72 ? -7.766 36.375 14.711 1 98 72 TYR B C 1
ATOM 3324 O O . TYR B 1 72 ? -7.469 37.531 14.516 1 98 72 TYR B O 1
ATOM 3332 N N . LEU B 1 73 ? -8.508 35.656 13.859 1 96.5 73 LEU B N 1
ATOM 3333 C CA . LEU B 1 73 ? -8.977 36.219 12.602 1 96.5 73 LEU B CA 1
ATOM 3334 C C . LEU B 1 73 ? -9.93 37.375 12.844 1 96.5 73 LEU B C 1
ATOM 3336 O O . LEU B 1 73 ? -9.914 38.375 12.102 1 96.5 73 LEU B O 1
ATOM 3340 N N . THR B 1 74 ? -10.703 37.281 13.906 1 96.06 74 THR B N 1
ATOM 3341 C CA . THR B 1 74 ? -11.68 38.344 14.203 1 96.06 74 THR B CA 1
ATOM 3342 C C . THR B 1 74 ? -11 39.562 14.82 1 96.06 74 THR B C 1
ATOM 3344 O O . THR B 1 74 ? -11.492 40.688 14.688 1 96.06 74 THR B O 1
ATOM 3347 N N . LYS B 1 75 ? -9.883 39.312 15.398 1 95.5 75 LYS B N 1
ATOM 3348 C CA . LYS B 1 75 ? -9.18 40.375 16.125 1 95.5 75 LYS B CA 1
ATOM 3349 C C . LYS B 1 75 ? -8.266 41.156 15.18 1 95.5 75 LYS B C 1
ATOM 3351 O O . LYS B 1 75 ? -7.805 42.25 15.523 1 95.5 75 LYS B O 1
ATOM 3356 N N . THR B 1 76 ? -8.055 40.594 14.094 1 94.69 76 THR B N 1
ATOM 3357 C CA . THR B 1 76 ? -7.09 41.219 13.188 1 94.69 76 THR B CA 1
ATOM 3358 C C . THR B 1 76 ? -7.793 41.781 11.953 1 94.69 76 THR B C 1
ATOM 3360 O O . THR B 1 76 ? -8.969 41.5 11.719 1 94.69 76 THR B O 1
ATOM 3363 N N . ASP B 1 77 ? -7.074 42.625 11.172 1 93.19 77 ASP B N 1
ATOM 3364 C CA . ASP B 1 77 ? -7.602 43.188 9.938 1 93.19 77 ASP B CA 1
ATOM 3365 C C . ASP B 1 77 ? -7.25 42.344 8.734 1 93.19 77 ASP B C 1
ATOM 3367 O O . ASP B 1 77 ? -7.328 42.781 7.59 1 93.19 77 ASP B O 1
ATOM 3371 N N . LEU B 1 78 ? -6.883 41.125 9.039 1 93.19 78 LEU B N 1
ATOM 3372 C CA . LEU B 1 78 ? -6.547 40.188 7.961 1 93.19 78 LEU B CA 1
ATOM 3373 C C . LEU B 1 78 ? -7.777 39.875 7.117 1 93.19 78 LEU B C 1
ATOM 3375 O O . LEU B 1 78 ? -8.852 39.625 7.66 1 93.19 78 LEU B O 1
ATOM 3379 N N . ARG B 1 79 ? -7.582 39.969 5.824 1 94.06 79 ARG B N 1
ATOM 3380 C CA . ARG B 1 79 ? -8.656 39.5 4.961 1 94.06 79 ARG B CA 1
ATOM 3381 C C . ARG B 1 79 ? -8.773 37.969 5.023 1 94.06 79 ARG B C 1
ATOM 3383 O O . ARG B 1 79 ? -7.773 37.281 4.879 1 94.06 79 ARG B O 1
ATOM 3390 N N . ARG B 1 80 ? -9.938 37.562 5.16 1 94.81 80 ARG B N 1
ATOM 3391 C CA . ARG B 1 80 ? -10.164 36.125 5.285 1 94.81 80 ARG B CA 1
ATOM 3392 C C . ARG B 1 80 ? -9.656 35.375 4.059 1 94.81 80 ARG B C 1
ATOM 3394 O O . ARG B 1 80 ? -9.102 34.281 4.176 1 94.81 80 ARG B O 1
ATOM 3401 N N . ASP B 1 81 ? -9.812 35.906 2.855 1 94.06 81 ASP B N 1
ATOM 3402 C CA . ASP B 1 81 ? -9.492 35.219 1.616 1 94.06 81 ASP B CA 1
ATOM 3403 C C . ASP B 1 81 ? -7.996 35.312 1.309 1 94.06 81 ASP B C 1
ATOM 3405 O O . ASP B 1 81 ? -7.52 34.688 0.355 1 94.06 81 ASP B O 1
ATOM 3409 N N . GLN B 1 82 ? -7.293 36 2.137 1 95 82 GLN B N 1
ATOM 3410 C CA . GLN B 1 82 ? -5.844 36.031 1.974 1 95 82 GLN B CA 1
ATOM 3411 C C . GLN B 1 82 ? -5.191 34.781 2.57 1 95 82 GLN B C 1
ATOM 3413 O O . GLN B 1 82 ? -4.074 34.438 2.195 1 95 82 GLN B O 1
ATOM 3418 N N . LEU B 1 83 ? -5.875 34.125 3.477 1 97 83 LEU B N 1
ATOM 3419 C CA . LEU B 1 83 ? -5.348 32.938 4.168 1 97 83 LEU B CA 1
ATOM 3420 C C . LEU B 1 83 ? -5.984 31.672 3.637 1 97 83 LEU B C 1
ATOM 3422 O O . LEU B 1 83 ? -7.184 31.641 3.348 1 97 83 LEU B O 1
ATOM 3426 N N . VAL B 1 84 ? -5.145 30.719 3.428 1 98.69 84 VAL B N 1
ATOM 3427 C CA . VAL B 1 84 ? -5.641 29.359 3.221 1 98.69 84 VAL B CA 1
ATOM 3428 C C . VAL B 1 84 ? -5.875 28.688 4.57 1 98.69 84 VAL B C 1
ATOM 3430 O O . VAL B 1 84 ? -4.922 28.375 5.293 1 98.69 84 VAL B O 1
ATOM 3433 N N . LEU B 1 85 ? -7.121 28.516 4.906 1 98.69 85 LEU B N 1
ATOM 3434 C CA . LEU B 1 85 ? -7.496 27.875 6.164 1 98.69 85 LEU B CA 1
ATOM 3435 C C . LEU B 1 85 ? -7.887 26.422 5.945 1 98.69 85 LEU B C 1
ATOM 3437 O O . LEU B 1 85 ? -8.781 26.125 5.145 1 98.69 85 LEU B O 1
ATOM 3441 N N . SER B 1 86 ? -7.16 25.531 6.629 1 98.56 86 SER B N 1
ATOM 3442 C CA . SER B 1 86 ? -7.273 24.078 6.473 1 98.56 86 SER B CA 1
ATOM 3443 C C . SER B 1 86 ? -7.691 23.422 7.781 1 98.56 86 SER B C 1
ATOM 3445 O O . SER B 1 86 ? -7.113 23.688 8.836 1 98.56 86 SER B O 1
ATOM 3447 N N . THR B 1 87 ? -8.75 22.625 7.754 1 98.88 87 THR B N 1
ATOM 3448 C CA . THR B 1 87 ? -9.156 21.844 8.922 1 98.88 87 THR B CA 1
ATOM 3449 C C . THR B 1 87 ? -9.578 20.438 8.508 1 98.88 87 THR B C 1
ATOM 3451 O O . THR B 1 87 ? -9.469 20.062 7.336 1 98.88 87 THR B O 1
ATOM 3454 N N . LYS B 1 88 ? -9.898 19.562 9.508 1 98.81 88 LYS B N 1
ATOM 3455 C CA . LYS B 1 88 ? -10.125 18.141 9.242 1 98.81 88 LYS B CA 1
ATOM 3456 C C . LYS B 1 88 ? -11.336 17.625 10.008 1 98.81 88 LYS B C 1
ATOM 3458 O O . LYS B 1 88 ? -11.68 18.156 11.07 1 98.81 88 LYS B O 1
ATOM 3463 N N . PHE B 1 89 ? -11.852 16.641 9.414 1 98.62 89 PHE B N 1
ATOM 3464 C CA . PHE B 1 89 ? -12.906 15.914 10.102 1 98.62 89 PHE B CA 1
ATOM 3465 C C . PHE B 1 89 ? -12.5 14.461 10.32 1 98.62 89 PHE B C 1
ATOM 3467 O O . PHE B 1 89 ? -11.453 14.016 9.836 1 98.62 89 PHE B O 1
ATOM 3474 N N . PHE B 1 90 ? -13.344 13.641 11.047 1 98.44 90 PHE B N 1
ATOM 3475 C CA . PHE B 1 90 ? -13.219 12.219 11.328 1 98.44 90 PHE B CA 1
ATOM 3476 C C . PHE B 1 90 ? -13.328 11.945 12.82 1 98.44 90 PHE B C 1
ATOM 3478 O O . PHE B 1 90 ? -14.023 11.023 13.242 1 98.44 90 PHE B O 1
ATOM 3485 N N . CYS B 1 91 ? -12.539 12.766 13.633 1 98.19 91 CYS B N 1
ATOM 3486 C CA . CYS B 1 91 ? -12.453 12.5 15.07 1 98.19 91 CYS B CA 1
ATOM 3487 C C . CYS B 1 91 ? -13.758 12.875 15.766 1 98.19 91 CYS B C 1
ATOM 3489 O O . CYS B 1 91 ? -14.312 13.945 15.523 1 98.19 91 CYS B O 1
ATOM 3491 N N . ASN B 1 92 ? -14.156 11.992 16.641 1 97.12 92 ASN B N 1
ATOM 3492 C CA . ASN B 1 92 ? -15.422 12.102 17.344 1 97.12 92 ASN B CA 1
ATOM 3493 C C . ASN B 1 92 ? -15.273 12.922 18.625 1 97.12 92 ASN B C 1
ATOM 3495 O O . ASN B 1 92 ? -14.695 12.453 19.609 1 97.12 92 ASN B O 1
ATOM 3499 N N . LEU B 1 93 ? -15.852 14.094 18.656 1 97.25 93 LEU B N 1
ATOM 3500 C CA . LEU B 1 93 ? -15.734 14.969 19.812 1 97.25 93 LEU B CA 1
ATOM 3501 C C . LEU B 1 93 ? -16.875 14.727 20.797 1 97.25 93 LEU B C 1
ATOM 3503 O O . LEU B 1 93 ? -16.969 15.406 21.812 1 97.25 93 LEU B O 1
ATOM 3507 N N . TYR B 1 94 ? -17.766 13.812 20.484 1 95.56 94 TYR B N 1
ATOM 3508 C CA . TYR B 1 94 ? -18.906 13.453 21.328 1 95.56 94 TYR B CA 1
ATOM 3509 C C . TYR B 1 94 ? -18.859 11.977 21.688 1 95.56 94 TYR B C 1
ATOM 3511 O O . TYR B 1 94 ? -19.641 11.18 21.156 1 95.56 94 TYR B O 1
ATOM 3519 N N . PRO B 1 95 ? -18.094 11.664 22.703 1 92.88 95 PRO B N 1
ATOM 3520 C CA . PRO B 1 95 ? -17.906 10.258 23.078 1 92.88 95 PRO B CA 1
ATOM 3521 C C . PRO B 1 95 ? -19.219 9.523 23.281 1 92.88 95 PRO B C 1
ATOM 3523 O O . PRO B 1 95 ? -20.141 10.07 23.906 1 92.88 95 PRO B O 1
ATOM 3526 N N . GLY B 1 96 ? -19.266 8.328 22.734 1 91.31 96 GLY B N 1
ATOM 3527 C CA . GLY B 1 96 ? -20.453 7.492 22.891 1 91.31 96 GLY B CA 1
ATOM 3528 C C . GLY B 1 96 ? -21.453 7.664 21.766 1 91.31 96 GLY B C 1
ATOM 3529 O O . GLY B 1 96 ? -22.312 6.809 21.562 1 91.31 96 GLY B O 1
ATOM 3530 N N . ASP B 1 97 ? -21.406 8.773 21.062 1 94.81 97 ASP B N 1
ATOM 3531 C CA . ASP B 1 97 ? -22.281 8.992 19.922 1 94.81 97 ASP B CA 1
ATOM 3532 C C . ASP B 1 97 ? -21.703 8.383 18.656 1 94.81 97 ASP B C 1
ATOM 3534 O O . ASP B 1 97 ? -20.75 8.906 18.094 1 94.81 97 ASP B O 1
ATOM 3538 N N . PRO B 1 98 ? -22.234 7.316 18.156 1 94.81 98 PRO B N 1
ATOM 3539 C CA . PRO B 1 98 ? -21.625 6.598 17.031 1 94.81 98 PRO B CA 1
ATOM 3540 C C . PRO B 1 98 ? -21.688 7.387 15.719 1 94.81 98 PRO B C 1
ATOM 3542 O O . PRO B 1 98 ? -21.016 7.016 14.742 1 94.81 98 PRO B O 1
ATOM 3545 N N . ASN B 1 99 ? -22.453 8.492 15.742 1 96.69 99 ASN B N 1
ATOM 3546 C CA . ASN B 1 99 ? -22.625 9.234 14.5 1 96.69 99 ASN B CA 1
ATOM 3547 C C . ASN B 1 99 ? -21.875 10.562 14.523 1 96.69 99 ASN B C 1
ATOM 3549 O O . ASN B 1 99 ? -22.016 11.383 13.609 1 96.69 99 ASN B O 1
ATOM 3553 N N . ALA B 1 100 ? -21.062 10.812 15.508 1 96.62 100 ALA B N 1
ATOM 3554 C CA . ALA B 1 100 ? -20.422 12.125 15.664 1 96.62 100 ALA B CA 1
ATOM 3555 C C . ALA B 1 100 ? -19.016 12.117 15.102 1 96.62 100 ALA B C 1
ATOM 3557 O O . ALA B 1 100 ? -18.344 13.156 15.07 1 96.62 100 ALA B O 1
ATOM 3558 N N . GLY B 1 101 ? -18.562 10.922 14.688 1 97.25 101 GLY B N 1
ATOM 3559 C CA . GLY B 1 101 ? -17.25 10.781 14.07 1 97.25 101 GLY B CA 1
ATOM 3560 C C . GLY B 1 101 ? -17.281 9.961 12.797 1 97.25 101 GLY B C 1
ATOM 3561 O O . GLY B 1 101 ? -18.344 9.531 12.352 1 97.25 101 GLY B O 1
ATOM 3562 N N . GLY B 1 102 ? -16.156 9.836 12.211 1 97.62 102 GLY B N 1
ATOM 3563 C CA . GLY B 1 102 ? -16.047 9.078 10.977 1 97.62 102 GLY B CA 1
ATOM 3564 C C . GLY B 1 102 ? -16.281 9.914 9.734 1 97.62 102 GLY B C 1
ATOM 3565 O O . GLY B 1 102 ? -16.062 11.125 9.742 1 97.62 102 GLY B O 1
ATOM 3566 N N . SER B 1 103 ? -16.609 9.211 8.664 1 98.5 103 SER B N 1
ATOM 3567 C CA . SER B 1 103 ? -16.641 9.883 7.367 1 98.5 103 SER B CA 1
ATOM 3568 C C . SER B 1 103 ? -18 9.711 6.695 1 98.5 103 SER B C 1
ATOM 3570 O O . SER B 1 103 ? -18.109 9.75 5.469 1 98.5 103 SER B O 1
ATOM 3572 N N . SER B 1 104 ? -19.047 9.43 7.52 1 98.31 104 SER B N 1
ATOM 3573 C CA . SER B 1 104 ? -20.406 9.422 6.984 1 98.31 104 SER B CA 1
ATOM 3574 C C . SER B 1 104 ? -20.859 10.828 6.617 1 98.31 104 SER B C 1
ATOM 3576 O O . SER B 1 104 ? -20.359 11.812 7.156 1 98.31 104 SER B O 1
ATOM 3578 N N . ARG B 1 105 ? -21.812 10.891 5.758 1 98.62 105 ARG B N 1
ATOM 3579 C CA . ARG B 1 105 ? -22.391 12.172 5.359 1 98.62 105 ARG B CA 1
ATOM 3580 C C . ARG B 1 105 ? -22.844 12.969 6.574 1 98.62 105 ARG B C 1
ATOM 3582 O O . ARG B 1 105 ? -22.562 14.164 6.684 1 98.62 105 ARG B O 1
ATOM 3589 N N . LYS B 1 106 ? -23.484 12.297 7.48 1 98.44 106 LYS B N 1
ATOM 3590 C CA . LYS B 1 106 ? -23.984 12.938 8.695 1 98.44 106 LYS B CA 1
ATOM 3591 C C . LYS B 1 106 ? -22.844 13.531 9.516 1 98.44 106 LYS B C 1
ATOM 3593 O O . LYS B 1 106 ? -22.891 14.695 9.914 1 98.44 106 LYS B O 1
ATOM 3598 N N . ALA B 1 107 ? -21.828 12.781 9.742 1 98.38 107 ALA B N 1
ATOM 3599 C CA . ALA B 1 107 ? -20.703 13.211 10.555 1 98.38 107 ALA B CA 1
ATOM 3600 C C . ALA B 1 107 ? -19.922 14.336 9.867 1 98.38 107 ALA B C 1
ATOM 3602 O O . ALA B 1 107 ? -19.516 15.305 10.508 1 98.38 107 ALA B O 1
ATOM 3603 N N . ILE B 1 108 ? -19.719 14.211 8.562 1 98.81 108 ILE B N 1
ATOM 3604 C CA . ILE B 1 108 ? -18.953 15.188 7.793 1 98.81 108 ILE B CA 1
ATOM 3605 C C . ILE B 1 108 ? -19.609 16.562 7.898 1 98.81 108 ILE B C 1
ATOM 3607 O O . ILE B 1 108 ? -18.938 17.547 8.203 1 98.81 108 ILE B O 1
ATOM 3611 N N . ILE B 1 109 ? -20.906 16.625 7.691 1 98.56 109 ILE B N 1
ATOM 3612 C CA . ILE B 1 109 ? -21.641 17.891 7.645 1 98.56 109 ILE B CA 1
ATOM 3613 C C . ILE B 1 109 ? -21.688 18.516 9.039 1 98.56 109 ILE B C 1
ATOM 3615 O O . ILE B 1 109 ? -21.391 19.703 9.203 1 98.56 109 ILE B O 1
ATOM 3619 N N . SER B 1 110 ? -21.969 17.703 10.039 1 98.31 110 SER B N 1
ATOM 3620 C CA . SER B 1 110 ? -22.031 18.219 11.406 1 98.31 110 SER B CA 1
ATOM 3621 C C . SER B 1 110 ? -20.656 18.703 11.867 1 98.31 110 SER B C 1
ATOM 3623 O O . SER B 1 110 ? -20.547 19.75 12.523 1 98.31 110 SER B O 1
ATOM 3625 N N . SER B 1 111 ? -19.609 17.969 11.555 1 98.62 111 SER B N 1
ATOM 3626 C CA . SER B 1 111 ? -18.25 18.359 11.914 1 98.62 111 SER B CA 1
ATOM 3627 C C . SER B 1 111 ? -17.875 19.688 11.273 1 98.62 111 SER B C 1
ATOM 3629 O O . SER B 1 111 ? -17.297 20.562 11.93 1 98.62 111 SER B O 1
ATOM 3631 N N . LEU B 1 112 ? -18.25 19.875 10.008 1 98.88 112 LEU B N 1
ATOM 3632 C CA . LEU B 1 112 ? -17.922 21.125 9.32 1 98.88 112 LEU B CA 1
ATOM 3633 C C . LEU B 1 112 ? -18.641 22.297 9.969 1 98.88 112 LEU B C 1
ATOM 3635 O O . LEU B 1 112 ? -18.031 23.344 10.203 1 98.88 112 LEU B O 1
ATOM 3639 N N . GLU B 1 113 ? -19.938 22.125 10.234 1 98.56 113 GLU B N 1
ATOM 3640 C CA . GLU B 1 113 ? -20.703 23.203 10.859 1 98.56 113 GLU B CA 1
ATOM 3641 C C . GLU B 1 113 ? -20.078 23.625 12.188 1 98.56 113 GLU B C 1
ATOM 3643 O O . GLU B 1 113 ? -19.953 24.828 12.469 1 98.56 113 GLU B O 1
ATOM 3648 N N . ASN B 1 114 ? -19.656 22.688 12.953 1 98.56 114 ASN B N 1
ATOM 3649 C CA . ASN B 1 114 ? -19 22.969 14.227 1 98.56 114 ASN B CA 1
ATOM 3650 C C . ASN B 1 114 ? -17.656 23.672 14.016 1 98.56 114 ASN B C 1
ATOM 3652 O O . ASN B 1 114 ? -17.312 24.594 14.742 1 98.56 114 ASN B O 1
ATOM 3656 N N . SER B 1 115 ? -16.875 23.172 13.039 1 98.88 115 SER B N 1
ATOM 3657 C CA . SER B 1 115 ? -15.586 23.781 12.734 1 98.88 115 SER B CA 1
ATOM 3658 C C . SER B 1 115 ? -15.75 25.234 12.289 1 98.88 115 SER B C 1
ATOM 3660 O O . SER B 1 115 ? -15 26.109 12.727 1 98.88 115 SER B O 1
ATOM 3662 N N . LEU B 1 116 ? -16.75 25.484 11.391 1 98.81 116 LEU B N 1
ATOM 3663 C CA . LEU B 1 116 ? -17 26.828 10.914 1 98.81 116 LEU B CA 1
ATOM 3664 C C . LEU B 1 116 ? -17.375 27.75 12.07 1 98.81 116 LEU B C 1
ATOM 3666 O O . LEU B 1 116 ? -16.969 28.922 12.109 1 98.81 116 LEU B O 1
ATOM 3670 N N . ARG B 1 117 ? -18.172 27.25 12.969 1 98.56 117 ARG B N 1
ATOM 3671 C CA . ARG B 1 117 ? -18.531 28.016 14.156 1 98.56 117 ARG B CA 1
ATOM 3672 C C . ARG B 1 117 ? -17.312 28.375 14.977 1 98.56 117 ARG B C 1
ATOM 3674 O O . ARG B 1 117 ? -17.125 29.531 15.352 1 98.56 117 ARG B O 1
ATOM 3681 N N . ARG B 1 118 ? -16.453 27.422 15.273 1 98.56 118 ARG B N 1
ATOM 3682 C CA . ARG B 1 118 ? -15.25 27.656 16.078 1 98.56 118 ARG B CA 1
ATOM 3683 C C . ARG B 1 118 ? -14.289 28.594 15.367 1 98.56 118 ARG B C 1
ATOM 3685 O O . ARG B 1 118 ? -13.695 29.484 15.992 1 98.56 118 ARG B O 1
ATOM 3692 N N . LEU B 1 119 ? -14.156 28.406 14.055 1 98.69 119 LEU B N 1
ATOM 3693 C CA . LEU B 1 119 ? -13.219 29.188 13.242 1 98.69 119 LEU B CA 1
ATOM 3694 C C . LEU B 1 119 ? -13.781 30.562 12.945 1 98.69 119 LEU B C 1
ATOM 3696 O O . LEU B 1 119 ? -13.047 31.453 12.492 1 98.69 119 LEU B O 1
ATOM 3700 N N . GLN B 1 120 ? -15.078 30.766 13.211 1 98.19 120 GLN B N 1
ATOM 3701 C CA . GLN B 1 120 ? -15.758 32.062 13.016 1 98.19 120 GLN B CA 1
ATOM 3702 C C . GLN B 1 120 ? -15.625 32.531 11.57 1 98.19 120 GLN B C 1
ATOM 3704 O O . GLN B 1 120 ? -15.258 33.688 11.32 1 98.19 120 GLN B O 1
ATOM 3709 N N . THR B 1 121 ? -15.938 31.672 10.609 1 98.06 121 THR B N 1
ATOM 3710 C CA . THR B 1 121 ? -15.922 31.938 9.18 1 98.06 121 THR B CA 1
ATOM 3711 C C . THR B 1 121 ? -16.984 31.109 8.461 1 98.06 121 THR B C 1
ATOM 3713 O O . THR B 1 121 ? -17.547 30.172 9.039 1 98.06 121 THR B O 1
ATOM 3716 N N . ASP B 1 122 ? -17.344 31.453 7.215 1 97.69 122 ASP B N 1
ATOM 3717 C CA . ASP B 1 122 ? -18.438 30.812 6.508 1 97.69 122 ASP B CA 1
ATOM 3718 C C . ASP B 1 122 ? -17.938 29.688 5.594 1 97.69 122 ASP B C 1
ATOM 3720 O O . ASP B 1 122 ? -18.734 28.922 5.051 1 97.69 122 ASP B O 1
ATOM 3724 N N . TYR B 1 123 ? -16.594 29.641 5.418 1 98.56 123 TYR B N 1
ATOM 3725 C CA . TYR B 1 123 ? -16.031 28.594 4.582 1 98.56 123 TYR B CA 1
ATOM 3726 C C . TYR B 1 123 ? -14.617 28.25 5.035 1 98.56 123 TYR B C 1
ATOM 3728 O O . TYR B 1 123 ? -13.992 29 5.785 1 98.56 123 TYR B O 1
ATOM 3736 N N . VAL B 1 124 ? -14.172 27.078 4.641 1 98.81 124 VAL B N 1
ATOM 3737 C CA . VAL B 1 124 ? -12.758 26.734 4.746 1 98.81 124 VAL B CA 1
ATOM 3738 C C . VAL B 1 124 ? -12.188 26.469 3.357 1 98.81 124 VAL B C 1
ATOM 3740 O O . VAL B 1 124 ? -12.922 26.141 2.426 1 98.81 124 VAL B O 1
ATOM 3743 N N . ASP B 1 125 ? -10.875 26.656 3.23 1 98.88 125 ASP B N 1
ATOM 3744 C CA . ASP B 1 125 ? -10.219 26.5 1.937 1 98.88 125 ASP B CA 1
ATOM 3745 C C . ASP B 1 125 ? -9.938 25.031 1.651 1 98.88 125 ASP B C 1
ATOM 3747 O O . ASP B 1 125 ? -10.086 24.562 0.518 1 98.88 125 ASP B O 1
ATOM 3751 N N . VAL B 1 126 ? -9.477 24.312 2.645 1 98.94 126 VAL B N 1
ATOM 3752 C CA . VAL B 1 126 ? -9.203 22.891 2.467 1 98.94 126 VAL B CA 1
ATOM 3753 C C . VAL B 1 126 ? -9.844 22.094 3.604 1 98.94 126 VAL B C 1
ATOM 3755 O O . VAL B 1 126 ? -9.633 22.391 4.777 1 98.94 126 VAL B O 1
ATOM 3758 N N . TYR B 1 127 ? -10.672 21.156 3.27 1 98.94 127 TYR B N 1
ATOM 3759 C CA . TYR B 1 127 ? -11.328 20.266 4.227 1 98.94 127 TYR B CA 1
ATOM 3760 C C . TYR B 1 127 ? -10.852 18.828 4.062 1 98.94 127 TYR B C 1
ATOM 3762 O O . TYR B 1 127 ? -11.031 18.234 3.002 1 98.94 127 TYR B O 1
ATOM 3770 N N . TRP B 1 128 ? -10.227 18.297 5.141 1 98.94 128 TRP B N 1
ATOM 3771 C CA . TRP B 1 128 ? -9.5 17.047 5.055 1 98.94 128 TRP B CA 1
ATOM 3772 C C . TRP B 1 128 ? -10.305 15.906 5.68 1 98.94 128 TRP B C 1
ATOM 3774 O O . TRP B 1 128 ? -10.844 16.047 6.781 1 98.94 128 TRP B O 1
ATOM 3784 N N . MET B 1 129 ? -10.391 14.758 4.984 1 98.88 129 MET B N 1
ATOM 3785 C CA . MET B 1 129 ? -10.648 13.516 5.703 1 98.88 129 MET B CA 1
ATOM 3786 C C . MET B 1 129 ? -9.43 13.094 6.52 1 98.88 129 MET B C 1
ATOM 3788 O O . MET B 1 129 ? -8.391 12.742 5.953 1 98.88 129 MET B O 1
ATOM 3792 N N . HIS B 1 130 ? -9.547 13.125 7.812 1 98.81 130 HIS B N 1
ATOM 3793 C CA . HIS B 1 130 ? -8.414 12.961 8.711 1 98.81 130 HIS B CA 1
ATOM 3794 C C . HIS B 1 130 ? -7.887 11.531 8.695 1 98.81 130 HIS B C 1
ATOM 3796 O O . HIS B 1 130 ? -6.684 11.305 8.836 1 98.81 130 HIS B O 1
ATOM 3802 N N . ALA B 1 131 ? -8.781 10.562 8.523 1 98.5 131 ALA B N 1
ATOM 3803 C CA . ALA B 1 131 ? -8.398 9.148 8.477 1 98.5 131 ALA B CA 1
ATOM 3804 C C . ALA B 1 131 ? -9.453 8.32 7.754 1 98.5 131 ALA B C 1
ATOM 3806 O O . ALA B 1 131 ? -10.594 8.773 7.57 1 98.5 131 ALA B O 1
ATOM 3807 N N . PHE B 1 132 ? -9.039 7.129 7.434 1 97.75 132 PHE B N 1
ATOM 3808 C CA . PHE B 1 132 ? -9.906 6.195 6.719 1 97.75 132 PHE B CA 1
ATOM 3809 C C . PHE B 1 132 ? -10.961 5.613 7.652 1 97.75 132 PHE B C 1
ATOM 3811 O O . PHE B 1 132 ? -10.648 5.227 8.781 1 97.75 132 PHE B O 1
ATOM 3818 N N . ASP B 1 133 ? -12.203 5.66 7.238 1 96.38 133 ASP B N 1
ATOM 3819 C CA . ASP B 1 133 ? -13.336 5.027 7.91 1 96.38 133 ASP B CA 1
ATOM 3820 C C . ASP B 1 133 ? -13.797 3.781 7.156 1 96.38 133 ASP B C 1
ATOM 3822 O O . ASP B 1 133 ? -14.508 3.885 6.156 1 96.38 133 ASP B O 1
ATOM 3826 N N . PRO B 1 134 ? -13.477 2.578 7.652 1 94 134 PRO B N 1
ATOM 3827 C CA . PRO B 1 134 ? -13.797 1.363 6.898 1 94 134 PRO B CA 1
ATOM 3828 C C . PRO B 1 134 ? -15.297 1.062 6.883 1 94 134 PRO B C 1
ATOM 3830 O O . PRO B 1 134 ? -15.742 0.193 6.133 1 94 134 PRO B O 1
ATOM 3833 N N . PHE B 1 135 ? -16.047 1.801 7.656 1 94.81 135 PHE B N 1
ATOM 3834 C CA . PHE B 1 135 ? -17.469 1.468 7.797 1 94.81 135 PHE B CA 1
ATOM 3835 C C . PHE B 1 135 ? -18.328 2.387 6.938 1 94.81 135 PHE B C 1
ATOM 3837 O O . PHE B 1 135 ? -19.547 2.254 6.914 1 94.81 135 PHE B O 1
ATOM 3844 N N . THR B 1 136 ? -17.781 3.316 6.281 1 97.56 136 THR B N 1
ATOM 3845 C CA . THR B 1 136 ? -18.516 4.215 5.395 1 97.56 136 THR B CA 1
ATOM 3846 C C . THR B 1 136 ? -18.094 3.996 3.943 1 97.56 136 THR B C 1
ATOM 3848 O O . THR B 1 136 ? -16.922 4.105 3.605 1 97.56 136 THR B O 1
ATOM 3851 N N . PRO B 1 137 ? -19.094 3.65 3.098 1 97.81 137 PRO B N 1
ATOM 3852 C CA . PRO B 1 137 ? -18.719 3.562 1.683 1 97.81 137 PRO B CA 1
ATOM 3853 C C . PRO B 1 137 ? -18.031 4.824 1.174 1 97.81 137 PRO B C 1
ATOM 3855 O O . PRO B 1 137 ? -18.469 5.938 1.467 1 97.81 137 PRO B O 1
ATOM 3858 N N . ILE B 1 138 ? -16.969 4.648 0.388 1 98.38 138 ILE B N 1
ATOM 3859 C CA . ILE B 1 138 ? -16.156 5.785 -0.045 1 98.38 138 ILE B CA 1
ATOM 3860 C C . ILE B 1 138 ? -16.984 6.68 -0.964 1 98.38 138 ILE B C 1
ATOM 3862 O O . ILE B 1 138 ? -16.812 7.902 -0.978 1 98.38 138 ILE B O 1
ATOM 3866 N N . GLU B 1 139 ? -17.969 6.141 -1.662 1 98.19 139 GLU B N 1
ATOM 3867 C CA . GLU B 1 139 ? -18.875 6.914 -2.516 1 98.19 139 GLU B CA 1
ATOM 3868 C C . GLU B 1 139 ? -19.688 7.918 -1.698 1 98.19 139 GLU B C 1
ATOM 3870 O O . GLU B 1 139 ? -19.906 9.047 -2.141 1 98.19 139 GLU B O 1
ATOM 3875 N N . GLU B 1 140 ? -20.109 7.469 -0.521 1 98.69 140 GLU B N 1
ATOM 3876 C CA . GLU B 1 140 ? -20.844 8.359 0.368 1 98.69 140 GLU B CA 1
ATOM 3877 C C . GLU B 1 140 ? -19.969 9.531 0.823 1 98.69 140 GLU B C 1
ATOM 3879 O O . GLU B 1 140 ? -20.406 10.688 0.779 1 98.69 140 GLU B O 1
ATOM 3884 N N . THR B 1 141 ? -18.766 9.234 1.201 1 98.81 141 THR B N 1
ATOM 3885 C CA . THR B 1 141 ? -17.828 10.25 1.668 1 98.81 141 THR B CA 1
ATOM 3886 C C . THR B 1 141 ? -17.531 11.258 0.563 1 98.81 141 THR B C 1
ATOM 3888 O O . THR B 1 141 ? -17.656 12.469 0.77 1 98.81 141 THR B O 1
ATOM 3891 N N . MET B 1 142 ? -17.25 10.75 -0.623 1 98.88 142 MET B N 1
ATOM 3892 C CA . MET B 1 142 ? -16.859 11.617 -1.732 1 98.88 142 MET B CA 1
ATOM 3893 C C . MET B 1 142 ? -18.047 12.461 -2.201 1 98.88 142 MET B C 1
ATOM 3895 O O . MET B 1 142 ? -17.875 13.633 -2.543 1 98.88 142 MET B O 1
ATOM 3899 N N . SER B 1 143 ? -19.219 11.852 -2.199 1 98.75 143 SER B N 1
ATOM 3900 C CA . SER B 1 143 ? -20.422 12.586 -2.59 1 98.75 143 SER B CA 1
ATOM 3901 C C . SER B 1 143 ? -20.719 13.727 -1.616 1 98.75 143 SER B C 1
ATOM 3903 O O . SER B 1 143 ? -21.031 14.844 -2.033 1 98.75 143 SER B O 1
ATOM 3905 N N . ALA B 1 144 ? -20.562 13.461 -0.344 1 98.81 144 ALA B N 1
ATOM 3906 C CA . ALA B 1 144 ? -20.781 14.477 0.677 1 98.81 144 ALA B CA 1
ATOM 3907 C C . ALA B 1 144 ? -19.781 15.625 0.531 1 98.81 144 ALA B C 1
ATOM 3909 O O . ALA B 1 144 ? -20.172 16.797 0.597 1 98.81 144 ALA B O 1
ATOM 3910 N N . LEU B 1 145 ? -18.578 15.312 0.315 1 98.94 145 LEU B N 1
ATOM 3911 C CA . LEU B 1 145 ? -17.531 16.312 0.17 1 98.94 145 LEU B CA 1
ATOM 3912 C C . LEU B 1 145 ? -17.75 17.156 -1.086 1 98.94 145 LEU B C 1
ATOM 3914 O O . LEU B 1 145 ? -17.562 18.375 -1.065 1 98.94 145 LEU B O 1
ATOM 3918 N N . HIS B 1 146 ? -18.156 16.484 -2.156 1 98.81 146 HIS B N 1
ATOM 3919 C CA . HIS B 1 146 ? -18.469 17.203 -3.389 1 98.81 146 HIS B CA 1
ATOM 3920 C C . HIS B 1 146 ? -19.594 18.203 -3.166 1 98.81 146 HIS B C 1
ATOM 3922 O O . HIS B 1 146 ? -19.516 19.344 -3.641 1 98.81 146 HIS B O 1
ATOM 3928 N N . ASP B 1 147 ? -20.609 17.766 -2.48 1 98.75 147 ASP B N 1
ATOM 3929 C CA . ASP B 1 147 ? -21.75 18.656 -2.203 1 98.75 147 ASP B CA 1
ATOM 3930 C C . ASP B 1 147 ? -21.312 19.859 -1.378 1 98.75 147 ASP B C 1
ATOM 3932 O O . ASP B 1 147 ? -21.844 20.969 -1.562 1 98.75 147 ASP B O 1
ATOM 3936 N N . LEU B 1 148 ? -20.375 19.656 -0.465 1 98.88 148 LEU B N 1
ATOM 3937 C CA . LEU B 1 148 ? -19.891 20.766 0.349 1 98.88 148 LEU B CA 1
ATOM 3938 C C . LEU B 1 148 ? -19.125 21.781 -0.505 1 98.88 148 LEU B C 1
ATOM 3940 O O . LEU B 1 148 ? -19.172 22.984 -0.246 1 98.88 148 LEU B O 1
ATOM 3944 N N . ILE B 1 149 ? -18.375 21.312 -1.506 1 98.75 149 ILE B N 1
ATOM 3945 C CA . ILE B 1 149 ? -17.688 22.203 -2.436 1 98.75 149 ILE B CA 1
ATOM 3946 C C . ILE B 1 149 ? -18.719 22.984 -3.246 1 98.75 149 ILE B C 1
ATOM 3948 O O . ILE B 1 149 ? -18.625 24.219 -3.365 1 98.75 149 ILE B O 1
ATOM 3952 N N . THR B 1 150 ? -19.766 22.328 -3.717 1 98.38 150 THR B N 1
ATOM 3953 C CA . THR B 1 150 ? -20.781 22.953 -4.566 1 98.38 150 THR B CA 1
ATOM 3954 C C . THR B 1 150 ? -21.594 23.969 -3.777 1 98.38 150 THR B C 1
ATOM 3956 O O . THR B 1 150 ? -22.031 24.984 -4.324 1 98.38 150 THR B O 1
ATOM 3959 N N . SER B 1 151 ? -21.719 23.719 -2.498 1 98.19 151 SER B N 1
ATOM 3960 C CA . SER B 1 151 ? -22.484 24.625 -1.65 1 98.19 151 SER B CA 1
ATOM 3961 C C . SER B 1 151 ? -21.672 25.875 -1.319 1 98.19 151 SER B C 1
ATOM 3963 O O . SER B 1 151 ? -22.219 26.875 -0.832 1 98.19 151 SER B O 1
ATOM 3965 N N . GLY B 1 152 ? -20.312 25.812 -1.498 1 98.25 152 GLY B N 1
ATOM 3966 C CA . GLY B 1 152 ? -19.469 26.969 -1.27 1 98.25 152 GLY B CA 1
ATOM 3967 C C . GLY B 1 152 ? -18.859 27 0.12 1 98.25 152 GLY B C 1
ATOM 3968 O O . GLY B 1 152 ? -18.047 27.859 0.431 1 98.25 152 GLY B O 1
ATOM 3969 N N . LYS B 1 153 ? -19.141 26.016 0.975 1 98.69 153 LYS B N 1
ATOM 3970 C CA . LYS B 1 153 ? -18.625 25.984 2.342 1 98.69 153 LYS B CA 1
ATOM 3971 C C . LYS B 1 153 ? -17.188 25.484 2.377 1 98.69 153 LYS B C 1
ATOM 3973 O O . LYS B 1 153 ? -16.469 25.688 3.365 1 98.69 153 LYS B O 1
ATOM 3978 N N . VAL B 1 154 ? -16.812 24.781 1.35 1 98.88 154 VAL B N 1
ATOM 3979 C CA . VAL B 1 154 ? -15.461 24.25 1.188 1 98.88 154 VAL B CA 1
ATOM 3980 C C . VAL B 1 154 ? -14.93 24.578 -0.205 1 98.88 154 VAL B C 1
ATOM 3982 O O . VAL B 1 154 ? -15.664 24.484 -1.191 1 98.88 154 VAL B O 1
ATOM 3985 N N . ARG B 1 155 ? -13.68 24.984 -0.323 1 98.81 155 ARG B N 1
ATOM 3986 C CA . ARG B 1 155 ? -13.117 25.297 -1.636 1 98.81 155 ARG B CA 1
ATOM 3987 C C . ARG B 1 155 ? -12.445 24.078 -2.248 1 98.81 155 ARG B C 1
ATOM 3989 O O . ARG B 1 155 ? -12.641 23.781 -3.43 1 98.81 155 ARG B O 1
ATOM 3996 N N . TYR B 1 156 ? -11.641 23.344 -1.455 1 98.81 156 TYR B N 1
ATOM 3997 C CA . TYR B 1 156 ? -10.922 22.156 -1.874 1 98.81 156 TYR B CA 1
ATOM 3998 C C . TYR B 1 156 ? -11.055 21.047 -0.834 1 98.81 156 TYR B C 1
ATOM 4000 O O . TYR B 1 156 ? -11.266 21.312 0.35 1 98.81 156 TYR B O 1
ATOM 4008 N N . ILE B 1 157 ? -10.977 19.812 -1.258 1 98.94 157 ILE B N 1
ATOM 4009 C CA . ILE B 1 157 ? -10.969 18.656 -0.352 1 98.94 157 ILE B CA 1
ATOM 4010 C C . ILE B 1 157 ? -9.641 17.922 -0.464 1 98.94 157 ILE B C 1
ATOM 4012 O O . ILE B 1 157 ? -8.969 18 -1.493 1 98.94 157 ILE B O 1
ATOM 4016 N N . ALA B 1 158 ? -9.227 17.234 0.579 1 98.94 158 ALA B N 1
ATOM 4017 C CA . ALA B 1 158 ? -7.965 16.5 0.656 1 98.94 158 ALA B CA 1
ATOM 4018 C C . ALA B 1 158 ? -8.078 15.328 1.616 1 98.94 158 ALA B C 1
ATOM 4020 O O . ALA B 1 158 ? -9.125 15.117 2.238 1 98.94 158 ALA B O 1
ATOM 4021 N N . VAL B 1 159 ? -7.07 14.469 1.681 1 98.94 159 VAL B N 1
ATOM 4022 C CA . VAL B 1 159 ? -7.18 13.203 2.402 1 98.94 159 VAL B CA 1
ATOM 4023 C C . VAL B 1 159 ? -5.895 12.945 3.186 1 98.94 159 VAL B C 1
ATOM 4025 O O . VAL B 1 159 ? -4.809 13.344 2.76 1 98.94 159 VAL B O 1
ATOM 4028 N N . SER B 1 160 ? -6.062 12.406 4.402 1 98.69 160 SER B N 1
ATOM 4029 C CA . SER B 1 160 ? -4.949 12.023 5.266 1 98.69 160 SER B CA 1
ATOM 4030 C C . SER B 1 160 ? -5.086 10.578 5.742 1 98.69 160 SER B C 1
ATOM 4032 O O . SER B 1 160 ? -6.191 10.031 5.77 1 98.69 160 SER B O 1
ATOM 4034 N N . ASP B 1 161 ? -4.027 9.906 6.047 1 98.06 161 ASP B N 1
ATOM 4035 C CA . ASP B 1 161 ? -3.971 8.648 6.777 1 98.06 161 ASP B CA 1
ATOM 4036 C C . ASP B 1 161 ? -4.973 7.641 6.215 1 98.06 161 ASP B C 1
ATOM 4038 O O . ASP B 1 161 ? -5.828 7.133 6.941 1 98.06 161 ASP B O 1
ATOM 4042 N N . THR B 1 162 ? -4.883 7.324 4.945 1 98.75 162 THR B N 1
ATOM 4043 C CA . THR B 1 162 ? -5.742 6.422 4.188 1 98.75 162 THR B CA 1
ATOM 4044 C C . THR B 1 162 ? -4.91 5.504 3.291 1 98.75 162 THR B C 1
ATOM 4046 O O . THR B 1 162 ? -3.939 5.945 2.676 1 98.75 162 THR B O 1
ATOM 4049 N N . PRO B 1 163 ? -5.27 4.188 3.264 1 98.62 163 PRO B N 1
ATOM 4050 C CA . PRO B 1 163 ? -4.531 3.305 2.355 1 98.62 163 PRO B CA 1
ATOM 4051 C C . PRO B 1 163 ? -4.504 3.824 0.919 1 98.62 163 PRO B C 1
ATOM 4053 O O . PRO B 1 163 ? -5.5 4.375 0.44 1 98.62 163 PRO B O 1
ATOM 4056 N N . ALA B 1 164 ? -3.373 3.592 0.218 1 98.75 164 ALA B N 1
ATOM 4057 C CA . ALA B 1 164 ? -3.162 4.133 -1.122 1 98.75 164 ALA B CA 1
ATOM 4058 C C . ALA B 1 164 ? -4.238 3.641 -2.086 1 98.75 164 ALA B C 1
ATOM 4060 O O . ALA B 1 164 ? -4.738 4.41 -2.912 1 98.75 164 ALA B O 1
ATOM 4061 N N . TRP B 1 165 ? -4.641 2.361 -1.981 1 98.75 165 TRP B N 1
ATOM 4062 C CA . TRP B 1 165 ? -5.609 1.792 -2.912 1 98.75 165 TRP B CA 1
ATOM 4063 C C . TRP B 1 165 ? -6.973 2.447 -2.744 1 98.75 165 TRP B C 1
ATOM 4065 O O . TRP B 1 165 ? -7.711 2.615 -3.719 1 98.75 165 TRP B O 1
ATOM 4075 N N . LYS B 1 166 ? -7.336 2.846 -1.538 1 98.81 166 LYS B N 1
ATOM 4076 C CA . LYS B 1 166 ? -8.625 3.486 -1.309 1 98.81 166 LYS B CA 1
ATOM 4077 C C . LYS B 1 166 ? -8.625 4.922 -1.827 1 98.81 166 LYS B C 1
ATOM 4079 O O . LYS B 1 166 ? -9.641 5.402 -2.336 1 98.81 166 LYS B O 1
ATOM 4084 N N . ILE B 1 167 ? -7.5 5.598 -1.704 1 98.88 167 ILE B N 1
ATOM 4085 C CA . ILE B 1 167 ? -7.379 6.938 -2.268 1 98.88 167 ILE B CA 1
ATOM 4086 C C . ILE B 1 167 ? -7.492 6.871 -3.789 1 98.88 167 ILE B C 1
ATOM 4088 O O . ILE B 1 167 ? -8.203 7.676 -4.398 1 98.88 167 ILE B O 1
ATOM 4092 N N . ALA B 1 168 ? -6.797 5.891 -4.391 1 98.81 168 ALA B N 1
ATOM 4093 C CA . ALA B 1 168 ? -6.902 5.707 -5.836 1 98.81 168 ALA B CA 1
ATOM 4094 C C . ALA B 1 168 ? -8.352 5.469 -6.254 1 98.81 168 ALA B C 1
ATOM 4096 O O . ALA B 1 168 ? -8.828 6.055 -7.227 1 98.81 168 ALA B O 1
ATOM 4097 N N . GLN B 1 169 ? -9.031 4.605 -5.512 1 98.44 169 GLN B N 1
ATOM 4098 C CA . GLN B 1 169 ? -10.445 4.363 -5.758 1 98.44 169 GLN B CA 1
ATOM 4099 C C . GLN B 1 169 ? -11.25 5.66 -5.703 1 98.44 169 GLN B C 1
ATOM 4101 O O . GLN B 1 169 ? -12.07 5.926 -6.578 1 98.44 169 GLN B O 1
ATOM 4106 N N . SER B 1 170 ? -10.992 6.492 -4.68 1 98.69 170 SER B N 1
ATOM 4107 C CA . SER B 1 170 ? -11.703 7.75 -4.488 1 98.69 170 SER B CA 1
ATOM 4108 C C . SER B 1 170 ? -11.484 8.695 -5.668 1 98.69 170 SER B C 1
ATOM 4110 O O . SER B 1 170 ? -12.438 9.289 -6.176 1 98.69 170 SER B O 1
ATOM 4112 N N . GLN B 1 171 ? -10.227 8.805 -6.113 1 98.62 171 GLN B N 1
ATOM 4113 C CA . GLN B 1 171 ? -9.875 9.703 -7.211 1 98.62 171 GLN B CA 1
ATOM 4114 C C . GLN B 1 171 ? -10.57 9.289 -8.508 1 98.62 171 GLN B C 1
ATOM 4116 O O . GLN B 1 171 ? -11.102 10.133 -9.227 1 98.62 171 GLN B O 1
ATOM 4121 N N . LEU B 1 172 ? -10.602 8.008 -8.773 1 98.44 172 LEU B N 1
ATOM 4122 C CA . LEU B 1 172 ? -11.188 7.527 -10.023 1 98.44 172 LEU B CA 1
ATOM 4123 C C . LEU B 1 172 ? -12.703 7.668 -10 1 98.44 172 LEU B C 1
ATOM 4125 O O . LEU B 1 172 ? -13.312 8.07 -10.992 1 98.44 172 LEU B O 1
ATOM 4129 N N . ILE B 1 173 ? -13.352 7.367 -8.859 1 98.38 173 ILE B N 1
ATOM 4130 C CA . ILE B 1 173 ? -14.797 7.559 -8.727 1 98.38 173 ILE B CA 1
ATOM 4131 C C . ILE B 1 173 ? -15.148 9.016 -8.984 1 98.38 173 ILE B C 1
ATOM 4133 O O . ILE B 1 173 ? -16.062 9.312 -9.766 1 98.38 173 ILE B O 1
ATOM 4137 N N . ALA B 1 174 ? -14.398 9.906 -8.32 1 98.44 174 ALA B N 1
ATOM 4138 C CA . ALA B 1 174 ? -14.664 11.336 -8.477 1 98.44 174 ALA B CA 1
ATOM 4139 C C . ALA B 1 174 ? -14.516 11.758 -9.938 1 98.44 174 ALA B C 1
ATOM 4141 O O . ALA B 1 174 ? -15.398 12.438 -10.484 1 98.44 174 ALA B O 1
ATOM 4142 N N . ASN B 1 175 ? -13.453 11.328 -10.617 1 97.44 175 ASN B N 1
ATOM 4143 C CA . ASN B 1 175 ? -13.172 11.711 -12 1 97.44 175 ASN B CA 1
ATOM 4144 C C . ASN B 1 175 ? -14.25 11.203 -12.953 1 97.44 175 ASN B C 1
ATOM 4146 O O . ASN B 1 175 ? -14.758 11.961 -13.781 1 97.44 175 ASN B O 1
ATOM 4150 N N . PHE B 1 176 ? -14.656 9.977 -12.812 1 97.88 176 PHE B N 1
ATOM 4151 C CA . PHE B 1 176 ? -15.602 9.375 -13.75 1 97.88 176 PHE B CA 1
ATOM 4152 C C . PHE B 1 176 ? -17.016 9.883 -13.508 1 97.88 176 PHE B C 1
ATOM 4154 O O . PHE B 1 176 ? -17.828 9.938 -14.43 1 97.88 176 PHE B O 1
ATOM 4161 N N . ARG B 1 177 ? -17.281 10.383 -12.289 1 97.94 177 ARG B N 1
ATOM 4162 C CA . ARG B 1 177 ? -18.625 10.867 -11.961 1 97.94 177 ARG B CA 1
ATOM 4163 C C . ARG B 1 177 ? -18.719 12.375 -12.109 1 97.94 177 ARG B C 1
ATOM 4165 O O . ARG B 1 177 ? -19.781 12.961 -11.93 1 97.94 177 ARG B O 1
ATOM 4172 N N . GLY B 1 178 ? -17.594 12.977 -12.375 1 97.94 178 GLY B N 1
ATOM 4173 C CA . GLY B 1 178 ? -17.547 14.43 -12.469 1 97.94 178 GLY B CA 1
ATOM 4174 C C . GLY B 1 178 ? -17.625 15.117 -11.117 1 97.94 178 GLY B C 1
ATOM 4175 O O . GLY B 1 178 ? -18.188 16.203 -11 1 97.94 178 GLY B O 1
ATOM 4176 N N . TRP B 1 179 ? -17.219 14.43 -10.008 1 98.44 179 TRP B N 1
ATOM 4177 C CA . TRP B 1 179 ? -17.156 15.008 -8.664 1 98.44 179 TRP B CA 1
ATOM 4178 C C . TRP B 1 179 ? -15.797 15.648 -8.414 1 98.44 179 TRP B C 1
ATOM 4180 O O . TRP B 1 179 ? -14.852 15.438 -9.18 1 98.44 179 TRP B O 1
ATOM 4190 N N . SER B 1 180 ? -15.734 16.5 -7.41 1 98.25 180 SER B N 1
ATOM 4191 C CA . SER B 1 180 ? -14.453 17.031 -6.965 1 98.25 180 SER B CA 1
ATOM 4192 C C . SER B 1 180 ? -13.562 15.938 -6.379 1 98.25 180 SER B C 1
ATOM 4194 O O . SER B 1 180 ? -14.047 15.062 -5.66 1 98.25 180 SER B O 1
ATOM 4196 N N . ALA B 1 181 ? -12.258 15.945 -6.758 1 98.31 181 ALA B N 1
ATOM 4197 C CA . ALA B 1 181 ? -11.289 14.977 -6.258 1 98.31 181 ALA B CA 1
ATOM 4198 C C . ALA B 1 181 ? -10.383 15.594 -5.203 1 98.31 181 ALA B C 1
ATOM 4200 O O . ALA B 1 181 ? -10.336 16.812 -5.062 1 98.31 181 ALA B O 1
ATOM 4201 N N . PHE B 1 182 ? -9.727 14.75 -4.418 1 98.88 182 PHE B N 1
ATOM 4202 C CA . PHE B 1 182 ? -8.773 15.242 -3.43 1 98.88 182 PHE B CA 1
ATOM 4203 C C . PHE B 1 182 ? -7.637 15.992 -4.105 1 98.88 182 PHE B C 1
ATOM 4205 O O . PHE B 1 182 ? -7.055 15.508 -5.078 1 98.88 182 PHE B O 1
ATOM 4212 N N . ALA B 1 183 ? -7.242 17.141 -3.525 1 98.69 183 ALA B N 1
ATOM 4213 C CA . ALA B 1 183 ? -6.152 17.938 -4.062 1 98.69 183 ALA B CA 1
ATOM 4214 C C . ALA B 1 183 ? -4.836 17.641 -3.35 1 98.69 183 ALA B C 1
ATOM 4216 O O . ALA B 1 183 ? -3.756 17.875 -3.898 1 98.69 183 ALA B O 1
ATOM 4217 N N . GLY B 1 184 ? -4.949 17.141 -2.131 1 98.81 184 GLY B N 1
ATOM 4218 C CA . GLY B 1 184 ? -3.752 16.969 -1.326 1 98.81 184 GLY B CA 1
ATOM 4219 C C . GLY B 1 184 ? -3.762 15.688 -0.516 1 98.81 184 GLY B C 1
ATOM 4220 O O . GLY B 1 184 ? -4.812 15.078 -0.326 1 98.81 184 GLY B O 1
ATOM 4221 N N . LEU B 1 185 ? -2.574 15.273 -0.074 1 98.94 185 LEU B N 1
ATOM 4222 C CA . LEU B 1 185 ? -2.33 14.102 0.756 1 98.94 185 LEU B CA 1
ATOM 4223 C C . LEU B 1 185 ? -1.438 14.453 1.943 1 98.94 185 LEU B C 1
ATOM 4225 O O . LEU B 1 185 ? -0.292 14.867 1.762 1 98.94 185 LEU B O 1
ATOM 4229 N N . GLN B 1 186 ? -1.984 14.344 3.16 1 98.94 186 GLN B N 1
ATOM 4230 C CA . GLN B 1 186 ? -1.188 14.5 4.371 1 98.94 186 GLN B CA 1
ATOM 4231 C C . GLN B 1 186 ? -0.751 13.141 4.918 1 98.94 186 GLN B C 1
ATOM 4233 O O . GLN B 1 186 ? -1.586 12.266 5.16 1 98.94 186 GLN B O 1
ATOM 4238 N N . ILE B 1 187 ? 0.546 12.953 5.086 1 98.62 187 ILE B N 1
ATOM 4239 C CA . ILE B 1 187 ? 1.098 11.688 5.559 1 98.62 187 ILE B CA 1
ATOM 4240 C C . ILE B 1 187 ? 2.232 11.961 6.547 1 98.62 187 ILE B C 1
ATOM 4242 O O . ILE B 1 187 ? 2.871 13.016 6.492 1 98.62 187 ILE B O 1
ATOM 4246 N N . GLU B 1 188 ? 2.418 11 7.488 1 98.44 188 GLU B N 1
ATOM 4247 C CA . GLU B 1 188 ? 3.65 11.078 8.266 1 98.44 188 GLU B CA 1
ATOM 4248 C C . GLU B 1 188 ? 4.875 10.82 7.391 1 98.44 188 GLU B C 1
ATOM 4250 O O . GLU B 1 188 ? 4.922 9.836 6.66 1 98.44 188 GLU B O 1
ATOM 4255 N N . TYR B 1 189 ? 5.832 11.68 7.359 1 98.62 189 TYR B N 1
ATOM 4256 C CA . TYR B 1 189 ? 7.02 11.523 6.523 1 98.62 189 TYR B CA 1
ATOM 4257 C C . TYR B 1 189 ? 8.211 12.25 7.129 1 98.62 189 TYR B C 1
ATOM 4259 O O . TYR B 1 189 ? 8.141 13.453 7.406 1 98.62 189 TYR B O 1
ATOM 4267 N N . SER B 1 190 ? 9.203 11.555 7.445 1 98.62 190 SER B N 1
ATOM 4268 C CA . SER B 1 190 ? 10.461 12.023 8.016 1 98.62 190 SER B CA 1
ATOM 4269 C C . SER B 1 190 ? 11.594 11.047 7.723 1 98.62 190 SER B C 1
ATOM 4271 O O . SER B 1 190 ? 11.367 9.969 7.168 1 98.62 190 SER B O 1
ATOM 4273 N N . LEU B 1 191 ? 12.805 11.484 8.109 1 98.75 191 LEU B N 1
ATOM 4274 C CA . LEU B 1 191 ? 13.961 10.602 7.965 1 98.75 191 LEU B CA 1
ATOM 4275 C C . LEU B 1 191 ? 13.758 9.312 8.758 1 98.75 191 LEU B C 1
ATOM 4277 O O . LEU B 1 191 ? 14.375 8.289 8.461 1 98.75 191 LEU B O 1
ATOM 4281 N N . LEU B 1 192 ? 12.82 9.344 9.719 1 98.12 192 LEU B N 1
ATOM 4282 C CA . LEU B 1 192 ? 12.617 8.172 10.562 1 98.12 192 LEU B CA 1
ATOM 4283 C C . LEU B 1 192 ? 11.312 7.473 10.211 1 98.12 192 LEU B C 1
ATOM 4285 O O . LEU B 1 192 ? 10.945 6.473 10.844 1 98.12 192 LEU B O 1
ATOM 4289 N N . GLU B 1 193 ? 10.555 7.961 9.281 1 98.19 193 GLU B N 1
ATOM 4290 C CA . GLU B 1 193 ? 9.344 7.348 8.742 1 98.19 193 GLU B CA 1
ATOM 4291 C C . GLU B 1 193 ? 9.25 7.547 7.234 1 98.19 193 GLU B C 1
ATOM 4293 O O . GLU B 1 193 ? 8.75 8.57 6.77 1 98.19 193 GLU B O 1
ATOM 4298 N N . ARG B 1 194 ? 9.688 6.559 6.461 1 98.25 194 ARG B N 1
ATOM 4299 C CA . ARG B 1 194 ? 9.789 6.691 5.012 1 98.25 194 ARG B CA 1
ATOM 4300 C C . ARG B 1 194 ? 9.039 5.57 4.301 1 98.25 194 ARG B C 1
ATOM 4302 O O . ARG B 1 194 ? 9.125 5.434 3.08 1 98.25 194 ARG B O 1
ATOM 4309 N N . THR B 1 195 ? 8.227 4.766 5.086 1 98.19 195 THR B N 1
ATOM 4310 C CA . THR B 1 195 ? 7.543 3.623 4.492 1 98.19 195 THR B CA 1
ATOM 4311 C C . THR B 1 195 ? 6.508 4.086 3.469 1 98.19 195 THR B C 1
ATOM 4313 O O . THR B 1 195 ? 6.129 3.324 2.574 1 98.19 195 THR B O 1
ATOM 4316 N N . VAL B 1 196 ? 6.098 5.34 3.52 1 98.38 196 VAL B N 1
ATOM 4317 C CA . VAL B 1 196 ? 5.113 5.891 2.6 1 98.38 196 VAL B CA 1
ATOM 4318 C C . VAL B 1 196 ? 5.707 5.98 1.195 1 98.38 196 VAL B C 1
ATOM 4320 O O . VAL B 1 196 ? 4.98 6.176 0.218 1 98.38 196 VAL B O 1
ATOM 4323 N N . GLU B 1 197 ? 7 5.855 1.04 1 98.12 197 GLU B N 1
ATOM 4324 C CA . GLU B 1 197 ? 7.656 5.859 -0.263 1 98.12 197 GLU B CA 1
ATOM 4325 C C . GLU B 1 197 ? 7.281 4.625 -1.078 1 98.12 197 GLU B C 1
ATOM 4327 O O . GLU B 1 197 ? 7.496 4.586 -2.291 1 98.12 197 GLU B O 1
ATOM 4332 N N . GLY B 1 198 ? 6.668 3.635 -0.434 1 97.19 198 GLY B N 1
ATOM 4333 C CA . GLY B 1 198 ? 6.289 2.404 -1.111 1 97.19 198 GLY B CA 1
ATOM 4334 C C . GLY B 1 198 ? 5.027 2.547 -1.942 1 97.19 198 GLY B C 1
ATOM 4335 O O . GLY B 1 198 ? 5.027 2.236 -3.135 1 97.19 198 GLY B O 1
ATOM 4336 N N . GLU B 1 199 ? 3.945 3.033 -1.324 1 97.81 199 GLU B N 1
ATOM 4337 C CA . GLU B 1 199 ? 2.643 3.057 -1.981 1 97.81 199 GLU B CA 1
ATOM 4338 C C . GLU B 1 199 ? 2.105 4.48 -2.092 1 97.81 199 GLU B C 1
ATOM 4340 O O . GLU B 1 199 ? 1.723 4.922 -3.178 1 97.81 199 GLU B O 1
ATOM 4345 N N . LEU B 1 200 ? 2.189 5.27 -1.046 1 98.69 200 LEU B N 1
ATOM 4346 C CA . LEU B 1 200 ? 1.435 6.516 -0.949 1 98.69 200 LEU B CA 1
ATOM 4347 C C . LEU B 1 200 ? 2.07 7.602 -1.807 1 98.69 200 LEU B C 1
ATOM 4349 O O . LEU B 1 200 ? 1.373 8.312 -2.535 1 98.69 200 LEU B O 1
ATOM 4353 N N . ILE B 1 201 ? 3.383 7.746 -1.781 1 98.56 201 ILE B N 1
ATOM 4354 C CA . ILE B 1 201 ? 4.043 8.82 -2.512 1 98.56 201 ILE B CA 1
ATOM 4355 C C . ILE B 1 201 ? 3.953 8.562 -4.012 1 98.56 201 ILE B C 1
ATOM 4357 O O . ILE B 1 201 ? 3.543 9.438 -4.777 1 98.56 201 ILE B O 1
ATOM 4361 N N . PRO B 1 202 ? 4.277 7.262 -4.48 1 97.94 202 PRO B N 1
ATOM 4362 C CA . PRO B 1 202 ? 4.105 7.027 -5.914 1 97.94 202 PRO B CA 1
ATOM 4363 C C . PRO B 1 202 ? 2.664 7.211 -6.379 1 97.94 202 PRO B C 1
ATOM 4365 O O . PRO B 1 202 ? 2.422 7.75 -7.461 1 97.94 202 PRO B O 1
ATOM 4368 N N . MET B 1 203 ? 1.709 6.797 -5.598 1 98.5 203 MET B N 1
ATOM 4369 C CA . MET B 1 203 ? 0.296 6.992 -5.906 1 98.5 203 MET B CA 1
ATOM 4370 C C . MET B 1 203 ? -0.032 8.477 -6.043 1 98.5 203 MET B C 1
ATOM 4372 O O . MET B 1 203 ? -0.673 8.891 -7.008 1 98.5 203 MET B O 1
ATOM 4376 N N . ALA B 1 204 ? 0.423 9.289 -5.078 1 98.75 204 ALA B N 1
ATOM 4377 C CA . ALA B 1 204 ? 0.14 10.719 -5.074 1 98.75 204 ALA B CA 1
ATOM 4378 C C . ALA B 1 204 ? 0.712 11.391 -6.316 1 98.75 204 ALA B C 1
ATOM 4380 O O . ALA B 1 204 ? 0.05 12.227 -6.938 1 98.75 204 ALA B O 1
ATOM 4381 N N . GLN B 1 205 ? 1.905 11.023 -6.664 1 97.75 205 GLN B N 1
ATOM 4382 C CA . GLN B 1 205 ? 2.549 11.594 -7.844 1 97.75 205 GLN B CA 1
ATOM 4383 C C . GLN B 1 205 ? 1.803 11.211 -9.117 1 97.75 205 GLN B C 1
ATOM 4385 O O . GLN B 1 205 ? 1.586 12.055 -9.992 1 97.75 205 GLN B O 1
ATOM 4390 N N . ASP B 1 206 ? 1.396 9.984 -9.203 1 97.5 206 ASP B N 1
ATOM 4391 C CA . ASP B 1 206 ? 0.7 9.492 -10.383 1 97.5 206 ASP B CA 1
ATOM 4392 C C . ASP B 1 206 ? -0.668 10.156 -10.531 1 97.5 206 ASP B C 1
ATOM 4394 O O . ASP B 1 206 ? -1.081 10.492 -11.641 1 97.5 206 ASP B O 1
ATOM 4398 N N . LEU B 1 207 ? -1.35 10.352 -9.398 1 97.81 207 LEU B N 1
ATOM 4399 C CA . LEU B 1 207 ? -2.736 10.805 -9.438 1 97.81 207 LEU B CA 1
ATOM 4400 C C . LEU B 1 207 ? -2.82 12.32 -9.258 1 97.81 207 LEU B C 1
ATOM 4402 O O . LEU B 1 207 ? -3.908 12.898 -9.32 1 97.81 207 LEU B O 1
ATOM 4406 N N . GLY B 1 208 ? -1.698 12.961 -9.023 1 97.5 208 GLY B N 1
ATOM 4407 C CA . GLY B 1 208 ? -1.631 14.414 -9.031 1 97.5 208 GLY B CA 1
ATOM 4408 C C . GLY B 1 208 ? -2.014 15.039 -7.707 1 97.5 208 GLY B C 1
ATOM 4409 O O . GLY B 1 208 ? -2.602 16.125 -7.672 1 97.5 208 GLY B O 1
ATOM 4410 N N . LEU B 1 209 ? -1.823 14.367 -6.594 1 98.75 209 LEU B N 1
ATOM 4411 C CA . LEU B 1 209 ? -2.064 14.938 -5.27 1 98.75 209 LEU B CA 1
ATOM 4412 C C . LEU B 1 209 ? -0.824 15.656 -4.754 1 98.75 209 LEU B C 1
ATOM 4414 O O . LEU B 1 209 ? 0.296 15.164 -4.918 1 98.75 209 LEU B O 1
ATOM 4418 N N . GLY B 1 210 ? -0.969 16.859 -4.18 1 98.75 210 GLY B N 1
ATOM 4419 C CA . GLY B 1 210 ? 0.129 17.484 -3.463 1 98.75 210 GLY B CA 1
ATOM 4420 C C . GLY B 1 210 ? 0.415 16.844 -2.121 1 98.75 210 GLY B C 1
ATOM 4421 O O . GLY B 1 210 ? -0.508 16.547 -1.357 1 98.75 210 GLY B O 1
ATOM 4422 N N . ILE B 1 211 ? 1.631 16.578 -1.831 1 98.88 211 ILE B N 1
ATOM 4423 C CA . ILE B 1 211 ? 2 15.883 -0.602 1 98.88 211 ILE B CA 1
ATOM 4424 C C . ILE B 1 211 ? 2.354 16.906 0.479 1 98.88 211 ILE B C 1
ATOM 4426 O O . ILE B 1 211 ? 3.141 17.828 0.242 1 98.88 211 ILE B O 1
ATOM 4430 N N . MET B 1 212 ? 1.766 16.75 1.647 1 98.94 212 MET B N 1
ATOM 4431 C CA . MET B 1 212 ? 2.002 17.594 2.809 1 98.94 212 MET B CA 1
ATOM 4432 C C . MET B 1 212 ? 2.387 16.766 4.027 1 98.94 212 MET B C 1
ATOM 4434 O O . MET B 1 212 ? 1.518 16.312 4.781 1 98.94 212 MET B O 1
ATOM 4438 N N . PRO B 1 213 ? 3.674 16.594 4.277 1 98.88 213 PRO B N 1
ATOM 4439 C CA . PRO B 1 213 ? 4.141 15.75 5.383 1 98.88 213 PRO B CA 1
ATOM 4440 C C . PRO B 1 213 ? 3.828 16.344 6.754 1 98.88 213 PRO B C 1
ATOM 4442 O O . PRO B 1 213 ? 3.99 17.547 6.957 1 98.88 213 PRO B O 1
ATOM 4445 N N . TRP B 1 214 ? 3.34 15.508 7.656 1 98.44 214 TRP B N 1
ATOM 4446 C CA . TRP B 1 214 ? 3.273 15.875 9.07 1 98.44 214 TRP B CA 1
ATOM 4447 C C . TRP B 1 214 ? 4.277 15.07 9.891 1 98.44 214 TRP B C 1
ATOM 4449 O O . TRP B 1 214 ? 4.773 14.039 9.438 1 98.44 214 TRP B O 1
ATOM 4459 N N . SER B 1 215 ? 4.691 15.625 11.039 1 97.75 215 SER B N 1
ATOM 4460 C CA . SER B 1 215 ? 5.695 15.07 11.938 1 97.75 215 SER B CA 1
ATOM 4461 C C . SER B 1 215 ? 7.035 14.891 11.234 1 97.75 215 SER B C 1
ATOM 4463 O O . SER B 1 215 ? 7.641 13.82 11.312 1 97.75 215 SER B O 1
ATOM 4465 N N . PRO B 1 216 ? 7.465 15.938 10.586 1 98.31 216 PRO B N 1
ATOM 4466 C CA . PRO B 1 216 ? 8.719 15.828 9.836 1 98.31 216 PRO B CA 1
ATOM 4467 C C . PRO B 1 216 ? 9.938 15.68 10.742 1 98.31 216 PRO B C 1
ATOM 4469 O O . PRO B 1 216 ? 11.016 15.297 10.273 1 98.31 216 PRO B O 1
ATOM 4472 N N . LEU B 1 217 ? 9.805 15.984 12.016 1 97.06 217 LEU B N 1
ATOM 4473 C CA . LEU B 1 217 ? 10.906 15.844 12.969 1 97.06 217 LEU B CA 1
ATOM 4474 C C . LEU B 1 217 ? 10.688 14.633 13.867 1 97.06 217 LEU B C 1
ATOM 4476 O O . LEU B 1 217 ? 11.43 14.43 14.836 1 97.06 217 LEU B O 1
ATOM 4480 N N . LYS B 1 218 ? 9.75 13.852 13.625 1 96.31 218 LYS B N 1
ATOM 4481 C CA . LYS B 1 218 ? 9.406 12.641 14.367 1 96.31 218 LYS B CA 1
ATOM 4482 C C . LYS B 1 218 ? 9.281 12.922 15.859 1 96.31 218 LYS B C 1
ATOM 4484 O O . LYS B 1 218 ? 9.969 12.305 16.672 1 96.31 218 LYS B O 1
ATOM 4489 N N . GLY B 1 219 ? 8.344 13.891 16.156 1 90.31 219 GLY B N 1
ATOM 4490 C CA . GLY B 1 219 ? 8.078 14.219 17.547 1 90.31 219 GLY B CA 1
ATOM 4491 C C . GLY B 1 219 ? 9.266 14.844 18.25 1 90.31 219 GLY B C 1
ATOM 4492 O O . GLY B 1 219 ? 9.43 14.695 19.469 1 90.31 219 GLY B O 1
ATOM 4493 N N . GLY B 1 220 ? 10.188 15.305 17.547 1 91.69 220 GLY B N 1
ATOM 4494 C CA . GLY B 1 220 ? 11.32 16 18.125 1 91.69 220 GLY B CA 1
ATOM 4495 C C . GLY B 1 220 ? 12.586 15.156 18.156 1 91.69 220 GLY B C 1
ATOM 4496 O O . GLY B 1 220 ? 13.672 15.664 18.453 1 91.69 220 GLY B O 1
ATOM 4497 N N . ILE B 1 221 ? 12.516 13.891 17.766 1 93.38 221 ILE B N 1
ATOM 4498 C CA . ILE B 1 221 ? 13.664 12.992 17.797 1 93.38 221 ILE B CA 1
ATOM 4499 C C . ILE B 1 221 ? 14.773 13.531 16.891 1 93.38 221 ILE B C 1
ATOM 4501 O O . ILE B 1 221 ? 15.953 13.406 17.203 1 93.38 221 ILE B O 1
ATOM 4505 N N . LEU B 1 222 ? 14.398 14.266 15.805 1 96 222 LEU B N 1
ATOM 4506 C CA . LEU B 1 222 ? 15.352 14.734 14.797 1 96 222 LEU B CA 1
ATOM 4507 C C . LEU B 1 222 ? 15.688 16.203 15.008 1 96 222 LEU B C 1
ATOM 4509 O O . LEU B 1 222 ? 16.281 16.844 14.133 1 96 222 LEU B O 1
ATOM 4513 N N . SER B 1 223 ? 15.352 16.75 16.188 1 93.19 223 SER B N 1
ATOM 4514 C CA . SER B 1 223 ? 15.453 18.172 16.438 1 93.19 223 SER B CA 1
ATOM 4515 C C . SER B 1 223 ? 16.875 18.562 16.859 1 93.19 223 SER B C 1
ATOM 4517 O O . SER B 1 223 ? 17.219 19.734 16.859 1 93.19 223 SER B O 1
ATOM 4519 N N . GLY B 1 224 ? 17.672 17.562 17.297 1 92.44 224 GLY B N 1
ATOM 4520 C CA . GLY B 1 224 ? 18.984 17.828 17.875 1 92.44 224 GLY B CA 1
ATOM 4521 C C . GLY B 1 224 ? 19 17.703 19.391 1 92.44 224 GLY B C 1
ATOM 4522 O O . GLY B 1 224 ? 20.062 17.703 20 1 92.44 224 GLY B O 1
ATOM 4523 N N . LYS B 1 225 ? 17.812 17.5 19.906 1 88.56 225 LYS B N 1
ATOM 4524 C CA . LYS B 1 225 ? 17.703 17.406 21.359 1 88.56 225 LYS B CA 1
ATOM 4525 C C . LYS B 1 225 ? 18.188 16.047 21.875 1 88.56 225 LYS B C 1
ATOM 4527 O O . LYS B 1 225 ? 18.625 15.93 23.016 1 88.56 225 LYS B O 1
ATOM 4532 N N . TYR B 1 226 ? 18.109 15.039 21.094 1 88.56 226 TYR B N 1
ATOM 4533 C CA . TYR B 1 226 ? 18.516 13.688 21.469 1 88.56 226 TYR B CA 1
ATOM 4534 C C . TYR B 1 226 ? 19.844 13.32 20.812 1 88.56 226 TYR B C 1
ATOM 4536 O O . TYR B 1 226 ? 20 13.438 19.594 1 88.56 226 TYR B O 1
ATOM 4544 N N . THR B 1 227 ? 20.781 13 21.656 1 90.44 227 THR B N 1
ATOM 4545 C CA . THR B 1 227 ? 22.094 12.602 21.203 1 90.44 227 THR B CA 1
ATOM 4546 C C . THR B 1 227 ? 22.578 11.352 21.938 1 90.44 227 THR B C 1
ATOM 4548 O O . THR B 1 227 ? 21.953 10.93 22.906 1 90.44 227 THR B O 1
ATOM 4551 N N . ARG B 1 228 ? 23.734 10.797 21.406 1 88.31 228 ARG B N 1
ATOM 4552 C CA . ARG B 1 228 ? 24.359 9.672 22.109 1 88.31 228 ARG B CA 1
ATOM 4553 C C . ARG B 1 228 ? 24.766 10.07 23.531 1 88.31 228 ARG B C 1
ATOM 4555 O O . ARG B 1 228 ? 24.688 9.258 24.453 1 88.31 228 ARG B O 1
ATOM 4562 N N . ALA B 1 229 ? 25.078 11.266 23.641 1 88.19 229 ALA B N 1
ATOM 4563 C CA . ALA B 1 229 ? 25.609 11.758 24.906 1 88.19 229 ALA B CA 1
ATOM 4564 C C . ALA B 1 229 ? 24.516 11.828 25.969 1 88.19 229 ALA B C 1
ATOM 4566 O O . ALA B 1 229 ? 24.797 11.68 27.172 1 88.19 229 ALA B O 1
ATOM 4567 N N . ASN B 1 230 ? 23.328 12.023 25.641 1 84.12 230 ASN B N 1
ATOM 4568 C CA . ASN B 1 230 ? 22.266 12.148 26.625 1 84.12 230 ASN B CA 1
ATOM 4569 C C . ASN B 1 230 ? 21.25 11.008 26.531 1 84.12 230 ASN B C 1
ATOM 4571 O O . ASN B 1 230 ? 20.078 11.18 26.859 1 84.12 230 ASN B O 1
ATOM 4575 N N . LYS B 1 231 ? 21.828 9.938 26.125 1 79.75 231 LYS B N 1
ATOM 4576 C CA . LYS B 1 231 ? 21.016 8.734 25.984 1 79.75 231 LYS B CA 1
ATOM 4577 C C . LYS B 1 231 ? 20.281 8.414 27.281 1 79.75 231 LYS B C 1
ATOM 4579 O O . LYS B 1 231 ? 20.875 8.43 28.359 1 79.75 231 LYS B O 1
ATOM 4584 N N . GLY B 1 232 ? 18.969 8.273 27.141 1 74.44 232 GLY B N 1
ATOM 4585 C CA . GLY B 1 232 ? 18.188 7.824 28.281 1 74.44 232 GLY B CA 1
ATOM 4586 C C . GLY B 1 232 ? 17.672 8.969 29.141 1 74.44 232 GLY B C 1
ATOM 4587 O O . GLY B 1 232 ? 16.844 8.766 30.031 1 74.44 232 GLY B O 1
ATOM 4588 N N . GLU B 1 233 ? 18.156 10.141 28.906 1 73.19 233 GLU B N 1
ATOM 4589 C CA . GLU B 1 233 ? 17.703 11.289 29.672 1 73.19 233 GLU B CA 1
ATOM 4590 C C . GLU B 1 233 ? 16.328 11.766 29.203 1 73.19 233 GLU B C 1
ATOM 4592 O O . GLU B 1 233 ? 15.984 11.648 28.031 1 73.19 233 GLU B O 1
ATOM 4597 N N . ILE B 1 234 ? 15.469 12.047 30.141 1 66.5 234 ILE B N 1
ATOM 4598 C CA . ILE B 1 234 ? 14.125 12.555 29.859 1 66.5 234 ILE B CA 1
ATOM 4599 C C . ILE B 1 234 ? 14.219 13.969 29.297 1 66.5 234 ILE B C 1
ATOM 4601 O O . ILE B 1 234 ? 14.883 14.836 29.859 1 66.5 234 ILE B O 1
ATOM 4605 N N . GLN B 1 235 ? 13.867 14.055 28.156 1 63.03 235 GLN B N 1
ATOM 4606 C CA . GLN B 1 235 ? 13.828 15.383 27.547 1 63.03 235 GLN B CA 1
ATOM 4607 C C . GLN B 1 235 ? 12.406 15.938 27.531 1 63.03 235 GLN B C 1
ATOM 4609 O O . GLN B 1 235 ? 11.445 15.18 27.641 1 63.03 235 GLN B O 1
ATOM 4614 N N . SER B 1 236 ? 12.125 17.203 27.609 1 57.06 236 SER B N 1
ATOM 4615 C CA . SER B 1 236 ? 10.828 17.875 27.641 1 57.06 236 SER B CA 1
ATOM 4616 C C . SER B 1 236 ? 10.102 17.75 26.312 1 57.06 236 SER B C 1
ATOM 4618 O O . SER B 1 236 ? 10.719 17.438 25.297 1 57.06 236 SER B O 1
ATOM 4620 N N . GLY B 1 237 ? 8.625 17.641 26.266 1 56.22 237 GLY B N 1
ATOM 4621 C CA . GLY B 1 237 ? 7.816 17.688 25.062 1 56.22 237 GLY B CA 1
ATOM 4622 C C . GLY B 1 237 ? 6.977 16.438 24.844 1 56.22 237 GLY B C 1
ATOM 4623 O O . GLY B 1 237 ? 6.723 15.695 25.797 1 56.22 237 GLY B O 1
ATOM 4624 N N . ARG B 1 238 ? 6.488 16.281 23.719 1 54.31 238 ARG B N 1
ATOM 4625 C CA . ARG B 1 238 ? 5.523 15.25 23.359 1 54.31 238 ARG B CA 1
ATOM 4626 C C . ARG B 1 238 ? 6.047 13.867 23.719 1 54.31 238 ARG B C 1
ATOM 4628 O O . ARG B 1 238 ? 5.27 12.977 24.078 1 54.31 238 ARG B O 1
ATOM 4635 N N . ASN B 1 239 ? 7.355 13.688 23.578 1 53.41 239 ASN B N 1
ATOM 4636 C CA . ASN B 1 239 ? 7.953 12.375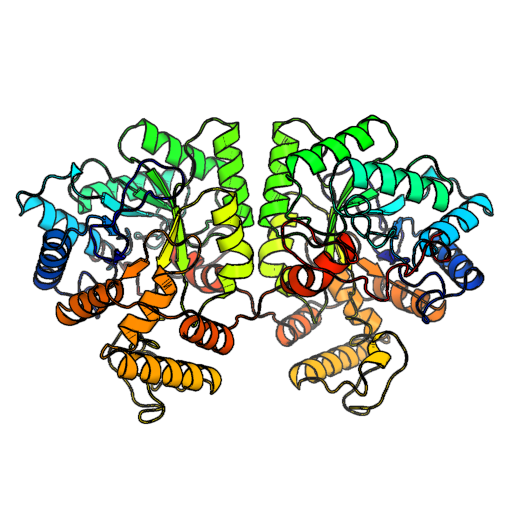 23.797 1 53.41 239 ASN B CA 1
ATOM 4637 C C . ASN B 1 239 ? 8.32 12.164 25.266 1 53.41 239 ASN B C 1
ATOM 4639 O O . ASN B 1 239 ? 8.797 11.086 25.641 1 53.41 239 ASN B O 1
ATOM 4643 N N . SER B 1 240 ? 8.281 13.172 26.016 1 52.78 240 SER B N 1
ATOM 4644 C CA . SER B 1 240 ? 8.625 13.109 27.438 1 52.78 240 SER B CA 1
ATOM 4645 C C . SER B 1 240 ? 7.742 12.109 28.172 1 52.78 240 SER B C 1
ATOM 4647 O O . SER B 1 240 ? 8.086 11.656 29.266 1 52.78 240 SER B O 1
ATOM 4649 N N . LEU B 1 241 ? 6.652 11.961 27.578 1 47.03 241 LEU B N 1
ATOM 4650 C CA . LEU B 1 241 ? 5.723 11.117 28.328 1 47.03 241 LEU B CA 1
ATOM 4651 C C . LEU B 1 241 ? 6.18 9.656 28.312 1 47.03 241 LEU B C 1
ATOM 4653 O O . LEU B 1 241 ? 5.715 8.852 29.109 1 47.03 241 LEU B O 1
ATOM 4657 N N . GLU B 1 242 ? 7.027 9.25 27.297 1 47.69 242 GLU B N 1
ATOM 4658 C CA . GLU B 1 242 ? 7.32 7.82 27.25 1 47.69 242 GLU B CA 1
ATOM 4659 C C . GLU B 1 242 ? 8.648 7.508 27.938 1 47.69 242 GLU B C 1
ATOM 4661 O O . GLU B 1 242 ? 9.109 6.367 27.906 1 47.69 242 GLU B O 1
ATOM 4666 N N . GLY B 1 243 ? 9.078 8.258 28.953 1 50.16 243 GLY B N 1
ATOM 4667 C CA . GLY B 1 243 ? 10.312 7.957 29.672 1 50.16 243 GLY B CA 1
ATOM 4668 C C . GLY B 1 243 ? 11.555 8.164 28.828 1 50.16 243 GLY B C 1
ATOM 4669 O O . GLY B 1 243 ? 11.469 8.625 27.688 1 50.16 243 GLY B O 1
ATOM 4670 N N . GLY B 1 244 ? 12.758 7.973 29.422 1 57.28 244 GLY B N 1
ATOM 4671 C CA . GLY B 1 244 ? 14.039 8.023 28.734 1 57.28 244 GLY B CA 1
ATOM 4672 C C . GLY B 1 244 ? 14.062 7.184 27.469 1 57.28 244 GLY B C 1
ATOM 4673 O O . GLY B 1 244 ? 13.664 6.016 27.484 1 57.28 244 GLY B O 1
ATOM 4674 N N . THR B 1 245 ? 14.125 7.93 26.344 1 67.62 245 THR B N 1
ATOM 4675 C CA . THR B 1 245 ? 13.984 7.191 25.094 1 67.62 245 THR B CA 1
ATOM 4676 C C . THR B 1 245 ? 15.336 6.695 24.594 1 67.62 245 THR B C 1
ATOM 4678 O O . THR B 1 245 ? 16.297 7.473 24.5 1 67.62 245 THR B O 1
ATOM 4681 N N . GLU B 1 246 ? 15.656 5.453 24.734 1 82.81 246 GLU B N 1
ATOM 4682 C CA . GLU B 1 246 ? 16.797 4.844 24.062 1 82.81 246 GLU B CA 1
ATOM 4683 C C . GLU B 1 246 ? 16.406 4.336 22.672 1 82.81 246 GLU B C 1
ATOM 4685 O O . GLU B 1 246 ? 15.352 3.705 22.516 1 82.81 246 GLU B O 1
ATOM 4690 N N . PHE B 1 247 ? 17.344 4.914 21.797 1 91.31 247 PHE B N 1
ATOM 4691 C CA . PHE B 1 247 ? 17.047 4.586 20.406 1 91.31 247 PHE B CA 1
ATOM 4692 C C . PHE B 1 247 ? 17.953 3.463 19.906 1 91.31 247 PHE B C 1
ATOM 4694 O O . PHE B 1 247 ? 18.953 3.145 20.547 1 91.31 247 PHE B O 1
ATOM 4701 N N . ALA B 1 248 ? 17.578 2.791 18.844 1 91 248 ALA B N 1
ATOM 4702 C CA . ALA B 1 248 ? 18.438 1.838 18.156 1 91 248 ALA B CA 1
ATOM 4703 C C . ALA B 1 248 ? 19.688 2.525 17.609 1 91 248 ALA B C 1
ATOM 4705 O O . ALA B 1 248 ? 19.703 3.742 17.406 1 91 248 ALA B O 1
ATOM 4706 N N . GLU B 1 249 ? 20.719 1.736 17.406 1 94.62 249 GLU B N 1
ATOM 4707 C CA . GLU B 1 249 ? 22 2.246 16.922 1 94.62 249 GLU B CA 1
ATOM 4708 C C . GLU B 1 249 ? 21.828 2.979 15.594 1 94.62 249 GLU B C 1
ATOM 4710 O O . GLU B 1 249 ? 22.453 4.02 15.367 1 94.62 249 GLU B O 1
ATOM 4715 N N . ALA B 1 250 ? 21.031 2.529 14.742 1 94.94 250 ALA B N 1
ATOM 4716 C CA . ALA B 1 250 ? 20.812 3.152 13.438 1 94.94 250 ALA B CA 1
ATOM 4717 C C . ALA B 1 250 ? 20.266 4.57 13.594 1 94.94 250 ALA B C 1
ATOM 4719 O O . ALA B 1 250 ? 20.625 5.465 12.828 1 94.94 250 ALA B O 1
ATOM 4720 N N . THR B 1 251 ? 19.375 4.824 14.57 1 96.38 251 THR B N 1
ATOM 4721 C CA . THR B 1 251 ? 18.812 6.145 14.836 1 96.38 251 THR B CA 1
ATOM 4722 C C . THR B 1 251 ? 19.906 7.105 15.32 1 96.38 251 THR B C 1
ATOM 4724 O O . THR B 1 251 ? 19.953 8.258 14.883 1 96.38 251 THR B O 1
ATOM 4727 N N . TYR B 1 252 ? 20.797 6.582 16.125 1 95.88 252 TYR B N 1
ATOM 4728 C CA . TYR B 1 252 ? 21.875 7.426 16.609 1 95.88 252 TYR B CA 1
ATOM 4729 C C . TYR B 1 252 ? 22.828 7.789 15.477 1 95.88 252 TYR B C 1
ATOM 4731 O O . TYR B 1 252 ? 23.344 8.906 15.43 1 95.88 252 TYR B O 1
ATOM 4739 N N . GLN B 1 253 ? 23.062 6.816 14.586 1 97.62 253 GLN B N 1
ATOM 4740 C CA . GLN B 1 253 ? 23.906 7.117 13.43 1 97.62 253 GLN B CA 1
ATOM 4741 C C . GLN B 1 253 ? 23.297 8.242 12.594 1 97.62 253 GLN B C 1
ATOM 4743 O O . GLN B 1 253 ? 24.016 9.117 12.109 1 97.62 253 GLN B O 1
ATOM 4748 N N . LEU B 1 254 ? 22.016 8.242 12.445 1 98.19 254 LEU B N 1
ATOM 4749 C CA . LEU B 1 254 ? 21.312 9.281 11.703 1 98.19 254 LEU B CA 1
ATOM 4750 C C . LEU B 1 254 ? 21.406 10.625 12.414 1 98.19 254 LEU B C 1
ATOM 4752 O O . LEU B 1 254 ? 21.688 11.648 11.789 1 98.19 254 LEU B O 1
ATOM 4756 N N . ILE B 1 255 ? 21.203 10.586 13.695 1 97.12 255 ILE B N 1
ATOM 4757 C CA . ILE B 1 255 ? 21.281 11.789 14.516 1 97.12 255 ILE B CA 1
ATOM 4758 C C . ILE B 1 255 ? 22.688 12.391 14.414 1 97.12 255 ILE B C 1
ATOM 4760 O O . ILE B 1 255 ? 22.844 13.602 14.25 1 97.12 255 ILE B O 1
ATOM 4764 N N . ASP B 1 256 ? 23.719 11.516 14.43 1 97.69 256 ASP B N 1
ATOM 4765 C CA . ASP B 1 256 ? 25.094 11.969 14.289 1 97.69 256 ASP B CA 1
ATOM 4766 C C . ASP B 1 256 ? 25.312 12.625 12.93 1 97.69 256 ASP B C 1
ATOM 4768 O O . ASP B 1 256 ? 25.984 13.664 12.844 1 97.69 256 ASP B O 1
ATOM 4772 N N . CYS B 1 257 ? 24.781 12.023 11.953 1 98.44 257 CYS B N 1
ATOM 4773 C CA . CYS B 1 257 ? 24.922 12.562 10.609 1 98.44 257 CYS B CA 1
ATOM 4774 C C . CYS B 1 257 ? 24.25 13.922 10.5 1 98.44 257 CYS B C 1
ATOM 4776 O O . CYS B 1 257 ? 24.828 14.867 9.953 1 98.44 257 CYS B O 1
ATOM 4778 N N . LEU B 1 258 ? 23.078 14.07 11.031 1 98.5 258 LEU B N 1
ATOM 4779 C CA . LEU B 1 258 ? 22.359 15.336 11.039 1 98.5 258 LEU B CA 1
ATOM 4780 C C . LEU B 1 258 ? 23.156 16.422 11.75 1 98.5 258 LEU B C 1
ATOM 4782 O O . LEU B 1 258 ? 23.281 17.547 11.258 1 98.5 258 LEU B O 1
ATOM 4786 N N . ALA B 1 259 ? 23.734 16.062 12.883 1 97.88 259 ALA B N 1
ATOM 4787 C CA . ALA B 1 259 ? 24.516 17.016 13.664 1 97.88 259 ALA B CA 1
ATOM 4788 C C . ALA B 1 259 ? 25.75 17.484 12.891 1 97.88 259 ALA B C 1
ATOM 4790 O O . ALA B 1 259 ? 26.078 18.672 12.914 1 97.88 259 ALA B O 1
ATOM 4791 N N . ARG B 1 260 ? 26.359 16.547 12.258 1 98.19 260 ARG B N 1
ATOM 4792 C CA . ARG B 1 260 ? 27.547 16.875 11.469 1 98.19 260 ARG B CA 1
ATOM 4793 C C . ARG B 1 260 ? 27.188 17.844 10.352 1 98.19 260 ARG B C 1
ATOM 4795 O O . ARG B 1 260 ? 27.859 18.875 10.18 1 98.19 260 ARG B O 1
ATOM 4802 N N . ILE B 1 261 ? 26.156 17.562 9.562 1 98.5 261 ILE B N 1
ATOM 4803 C CA . ILE B 1 261 ? 25.734 18.422 8.461 1 98.5 261 ILE B CA 1
ATOM 4804 C C . ILE B 1 261 ? 25.328 19.797 9 1 98.5 261 ILE B C 1
ATOM 4806 O O . ILE B 1 261 ? 25.688 20.828 8.422 1 98.5 261 ILE B O 1
ATOM 4810 N N . ALA B 1 262 ? 24.594 19.812 10.117 1 98.06 262 ALA B N 1
ATOM 4811 C CA . ALA B 1 262 ? 24.156 21.047 10.742 1 98.06 262 ALA B CA 1
ATOM 4812 C C . ALA B 1 262 ? 25.344 21.938 11.102 1 98.06 262 ALA B C 1
ATOM 4814 O O . ALA B 1 262 ? 25.328 23.141 10.844 1 98.06 262 ALA B O 1
ATOM 4815 N N . LYS B 1 263 ? 26.344 21.328 11.664 1 97.75 263 LYS B N 1
ATOM 4816 C CA . LYS B 1 263 ? 27.547 22.062 12.039 1 97.75 263 LYS B CA 1
ATOM 4817 C C . LYS B 1 263 ? 28.234 22.656 10.805 1 97.75 263 LYS B C 1
ATOM 4819 O O . LYS B 1 263 ? 28.609 23.828 10.805 1 97.75 263 LYS B O 1
ATOM 4824 N N . GLU B 1 264 ? 28.344 21.891 9.844 1 97.69 264 GLU B N 1
ATOM 4825 C CA . GLU B 1 264 ? 29 22.328 8.609 1 97.69 264 GLU B CA 1
ATOM 4826 C C . GLU B 1 264 ? 28.266 23.484 7.957 1 97.69 264 GLU B C 1
ATOM 4828 O O . GLU B 1 264 ? 28.875 24.375 7.367 1 97.69 264 GLU B O 1
ATOM 4833 N N . LYS B 1 265 ? 27.016 23.516 8.141 1 96.94 265 LYS B N 1
ATOM 4834 C CA . LYS B 1 265 ? 26.188 24.516 7.473 1 96.94 265 LYS B CA 1
ATOM 4835 C C . LYS B 1 265 ? 25.812 25.641 8.438 1 96.94 265 LYS B C 1
ATOM 4837 O O . LYS B 1 265 ? 25.047 26.547 8.07 1 96.94 265 LYS B O 1
ATOM 4842 N N . GLU B 1 266 ? 26.25 25.547 9.648 1 96.38 266 GLU B N 1
ATOM 4843 C CA . GLU B 1 266 ? 25.984 26.531 10.68 1 96.38 266 GLU B CA 1
ATOM 4844 C C . GLU B 1 266 ? 24.484 26.719 10.891 1 96.38 266 GLU B C 1
ATOM 4846 O O . GLU B 1 266 ? 23.984 27.844 10.883 1 96.38 266 GLU B O 1
ATOM 4851 N N . THR B 1 267 ? 23.812 25.641 11.039 1 96.81 267 THR B N 1
ATOM 4852 C CA . THR B 1 267 ? 22.375 25.609 11.281 1 96.81 267 THR B CA 1
ATOM 4853 C C . THR B 1 267 ? 22.047 24.531 12.32 1 96.81 267 THR B C 1
ATOM 4855 O O . THR B 1 267 ? 22.891 24.156 13.133 1 96.81 267 THR B O 1
ATOM 4858 N N . THR B 1 268 ? 20.828 24.125 12.422 1 96.44 268 THR B N 1
ATOM 4859 C CA . THR B 1 268 ? 20.406 23.156 13.43 1 96.44 268 THR B CA 1
ATOM 4860 C C . THR B 1 268 ? 20.047 21.812 12.781 1 96.44 268 THR B C 1
ATOM 4862 O O . THR B 1 268 ? 19.703 21.766 11.602 1 96.44 268 THR B O 1
ATOM 4865 N N . PRO B 1 269 ? 20.172 20.719 13.562 1 97.12 269 PRO B N 1
ATOM 4866 C CA . PRO B 1 269 ? 19.734 19.438 13.031 1 97.12 269 PRO B CA 1
ATOM 4867 C C . PRO B 1 269 ? 18.281 19.453 12.562 1 97.12 269 PRO B C 1
ATOM 4869 O O . PRO B 1 269 ? 17.953 18.859 11.531 1 97.12 269 PRO B O 1
ATOM 4872 N N . ALA B 1 270 ? 17.469 20.156 13.273 1 97.06 270 ALA B N 1
ATOM 4873 C CA . ALA B 1 270 ? 16.062 20.281 12.891 1 97.06 270 ALA B CA 1
ATOM 4874 C C . ALA B 1 270 ? 15.922 20.891 11.5 1 97.06 270 ALA B C 1
ATOM 4876 O O . ALA B 1 270 ? 15.164 20.391 10.664 1 97.06 270 ALA B O 1
ATOM 4877 N N . SER B 1 271 ? 16.656 21.969 11.289 1 97.75 271 SER B N 1
ATOM 4878 C CA . SER B 1 271 ? 16.609 22.641 10 1 97.75 271 SER B CA 1
ATOM 4879 C C . SER B 1 271 ? 17.078 21.734 8.867 1 97.75 271 SER B C 1
ATOM 4881 O O . SER B 1 271 ? 16.516 21.734 7.777 1 97.75 271 SER B O 1
ATOM 4883 N N . VAL B 1 272 ? 18.094 20.906 9.133 1 98.38 272 VAL B N 1
ATOM 4884 C CA . VAL B 1 272 ? 18.609 19.984 8.141 1 98.38 272 VAL B CA 1
ATOM 4885 C C . VAL B 1 272 ? 17.562 18.906 7.832 1 98.38 272 VAL B C 1
ATOM 4887 O O . VAL B 1 272 ? 17.297 18.609 6.668 1 98.38 272 VAL B O 1
ATOM 4890 N N . ALA B 1 273 ? 16.969 18.344 8.875 1 98.62 273 ALA B N 1
ATOM 4891 C CA . ALA B 1 273 ? 15.938 17.328 8.695 1 98.62 273 ALA B CA 1
ATOM 4892 C C . ALA B 1 273 ? 14.758 17.875 7.898 1 98.62 273 ALA B C 1
ATOM 4894 O O . ALA B 1 273 ? 14.258 17.203 6.992 1 98.62 273 ALA B O 1
ATOM 4895 N N . LEU B 1 274 ? 14.359 19.047 8.203 1 98.62 274 LEU B N 1
ATOM 4896 C CA . LEU B 1 274 ? 13.242 19.672 7.508 1 98.62 274 LEU B CA 1
ATOM 4897 C C . LEU B 1 274 ? 13.602 19.953 6.051 1 98.62 274 LEU B C 1
ATOM 4899 O O . LEU B 1 274 ? 12.781 19.734 5.156 1 98.62 274 LEU B O 1
ATOM 4903 N N . ALA B 1 275 ? 14.781 20.469 5.82 1 98.56 275 ALA B N 1
ATOM 4904 C CA . ALA B 1 275 ? 15.219 20.734 4.453 1 98.56 275 ALA B CA 1
ATOM 4905 C C . ALA B 1 275 ? 15.172 19.484 3.594 1 98.56 275 ALA B C 1
ATOM 4907 O O . ALA B 1 275 ? 14.805 19.531 2.418 1 98.56 275 ALA B O 1
ATOM 4908 N N . TRP B 1 276 ? 15.578 18.375 4.211 1 98.75 276 TRP B N 1
ATOM 4909 C CA . TRP B 1 276 ? 15.508 17.109 3.5 1 98.75 276 TRP B CA 1
ATOM 4910 C C . TRP B 1 276 ? 14.07 16.797 3.098 1 98.75 276 TRP B C 1
ATOM 4912 O O . TRP B 1 276 ? 13.797 16.484 1.933 1 98.75 276 TRP B O 1
ATOM 4922 N N . VAL B 1 277 ? 13.133 16.922 4 1 98.75 277 VAL B N 1
ATOM 4923 C CA . VAL B 1 277 ? 11.734 16.609 3.742 1 98.75 277 VAL B CA 1
ATOM 4924 C C . VAL B 1 277 ? 11.188 17.531 2.66 1 98.75 277 VAL B C 1
ATOM 4926 O O . VAL B 1 277 ? 10.523 17.094 1.725 1 98.75 277 VAL B O 1
ATOM 4929 N N . ILE B 1 278 ? 11.508 18.828 2.742 1 98.19 278 ILE B N 1
ATOM 4930 C CA . ILE B 1 278 ? 11.031 19.859 1.823 1 98.19 278 ILE B CA 1
ATOM 4931 C C . ILE B 1 278 ? 11.484 19.531 0.402 1 98.19 278 ILE B C 1
ATOM 4933 O O . ILE B 1 278 ? 10.758 19.797 -0.562 1 98.19 278 ILE B O 1
ATOM 4937 N N . SER B 1 279 ? 12.586 18.859 0.298 1 96.88 279 SER B N 1
ATOM 4938 C CA . SER B 1 279 ? 13.203 18.656 -1.006 1 96.88 279 SER B CA 1
ATOM 4939 C C . SER B 1 279 ? 12.695 17.391 -1.666 1 96.88 279 SER B C 1
ATOM 4941 O O . SER B 1 279 ? 13 17.109 -2.83 1 96.88 279 SER B O 1
ATOM 4943 N N . ARG B 1 280 ? 11.953 16.609 -0.961 1 97.12 280 ARG B N 1
ATOM 4944 C CA . ARG B 1 280 ? 11.562 15.305 -1.486 1 97.12 280 ARG B CA 1
ATOM 4945 C C . ARG B 1 280 ? 10.586 15.453 -2.646 1 97.12 280 ARG B C 1
ATOM 4947 O O . ARG B 1 280 ? 9.742 16.359 -2.646 1 97.12 280 ARG B O 1
ATOM 4954 N N . PRO B 1 281 ? 10.633 14.461 -3.555 1 93.44 281 PRO B N 1
ATOM 4955 C CA . PRO B 1 281 ? 9.727 14.539 -4.707 1 93.44 281 PRO B CA 1
ATOM 4956 C C . PRO B 1 281 ? 8.258 14.5 -4.305 1 93.44 281 PRO B C 1
ATOM 4958 O O . PRO B 1 281 ? 7.863 13.688 -3.465 1 93.44 281 PRO B O 1
ATOM 4961 N N . GLY B 1 282 ? 7.516 15.438 -4.922 1 95.69 282 GLY B N 1
ATOM 4962 C CA . GLY B 1 282 ? 6.074 15.438 -4.723 1 95.69 282 GLY B CA 1
ATOM 4963 C C . GLY B 1 282 ? 5.641 16.266 -3.529 1 95.69 282 GLY B C 1
ATOM 4964 O O . GLY B 1 282 ? 4.461 16.609 -3.398 1 95.69 282 GLY B O 1
ATOM 4965 N N . VAL B 1 283 ? 6.594 16.656 -2.65 1 98.44 283 VAL B N 1
ATOM 4966 C CA . VAL B 1 283 ? 6.246 17.438 -1.463 1 98.44 283 VAL B CA 1
ATOM 4967 C C . VAL B 1 283 ? 5.941 18.875 -1.858 1 98.44 283 VAL B C 1
ATOM 4969 O O . VAL B 1 283 ? 6.773 19.547 -2.467 1 98.44 283 VAL B O 1
ATOM 4972 N N . THR B 1 284 ? 4.719 19.281 -1.553 1 98.62 284 THR B N 1
ATOM 4973 C CA . THR B 1 284 ? 4.281 20.641 -1.851 1 98.62 284 THR B CA 1
ATOM 4974 C C . THR B 1 284 ? 4.535 21.562 -0.665 1 98.62 284 THR B C 1
ATOM 4976 O O . THR B 1 284 ? 5.059 22.672 -0.833 1 98.62 284 THR B O 1
ATOM 4979 N N . SER B 1 285 ? 4.18 21.125 0.478 1 98.88 285 SER B N 1
ATOM 4980 C CA . SER B 1 285 ? 4.258 21.938 1.686 1 98.88 285 SER B CA 1
ATOM 4981 C C . SER B 1 285 ? 4.422 21.062 2.93 1 98.88 285 SER B C 1
ATOM 4983 O O . SER B 1 285 ? 3.623 20.156 3.166 1 98.88 285 SER B O 1
ATOM 4985 N N . THR B 1 286 ? 5.414 21.328 3.729 1 98.88 286 THR B N 1
ATOM 4986 C CA . THR B 1 286 ? 5.688 20.547 4.93 1 98.88 286 THR B CA 1
ATOM 4987 C C . THR B 1 286 ? 5.035 21.188 6.152 1 98.88 286 THR B C 1
ATOM 4989 O O . THR B 1 286 ? 5.172 22.406 6.371 1 98.88 286 THR B O 1
ATOM 4992 N N . LEU B 1 287 ? 4.285 20.391 6.945 1 98.75 287 LEU B N 1
ATOM 4993 C CA . LEU B 1 287 ? 3.666 20.906 8.164 1 98.75 287 LEU B CA 1
ATOM 4994 C C . LEU B 1 287 ? 4.707 21.078 9.266 1 98.75 287 LEU B C 1
ATOM 4996 O O . LEU B 1 287 ? 5.457 20.141 9.57 1 98.75 287 LEU B O 1
ATOM 5000 N N . ILE B 1 288 ? 4.727 22.25 9.766 1 98.06 288 ILE B N 1
ATOM 5001 C CA . ILE B 1 288 ? 5.605 22.516 10.898 1 98.06 288 ILE B CA 1
ATOM 5002 C C . ILE B 1 288 ? 4.773 22.938 12.102 1 98.06 288 ILE B C 1
ATOM 5004 O O . ILE B 1 288 ? 3.807 23.703 11.969 1 98.06 288 ILE B O 1
ATOM 5008 N N . GLY B 1 289 ? 5.055 22.344 13.234 1 95.44 289 GLY B N 1
ATOM 5009 C CA . GLY B 1 289 ? 4.473 22.766 14.5 1 95.44 289 GLY B CA 1
ATOM 5010 C C . GLY B 1 289 ? 5.414 23.609 15.344 1 95.44 289 GLY B C 1
ATOM 5011 O O . GLY B 1 289 ? 6.633 23.422 15.281 1 95.44 289 GLY B O 1
ATOM 5012 N N . ALA B 1 290 ? 4.879 24.547 16.094 1 94.94 290 ALA B N 1
ATOM 5013 C CA . ALA B 1 290 ? 5.672 25.391 16.984 1 94.94 290 ALA B CA 1
ATOM 5014 C C . ALA B 1 290 ? 4.883 25.734 18.25 1 94.94 290 ALA B C 1
ATOM 5016 O O . ALA B 1 290 ? 3.742 26.203 18.156 1 94.94 290 ALA B O 1
ATOM 5017 N N . ARG B 1 291 ? 5.52 25.5 19.328 1 93.94 291 ARG B N 1
ATOM 5018 C CA . ARG B 1 291 ? 4.922 25.922 20.594 1 93.94 291 ARG B CA 1
ATOM 5019 C C . ARG B 1 291 ? 5.441 27.281 21.031 1 93.94 291 ARG B C 1
ATOM 5021 O O . ARG B 1 291 ? 4.824 27.953 21.859 1 93.94 291 ARG B O 1
ATOM 5028 N N . THR B 1 292 ? 6.605 27.578 20.516 1 95 292 THR B N 1
ATOM 5029 C CA . THR B 1 292 ? 7.258 28.828 20.859 1 95 292 THR B CA 1
ATOM 5030 C C . THR B 1 292 ? 7.727 29.562 19.609 1 95 292 THR B C 1
ATOM 5032 O O . THR B 1 292 ? 7.859 28.969 18.547 1 95 292 THR B O 1
ATOM 5035 N N . MET B 1 293 ? 7.957 30.906 19.859 1 96.88 293 MET B N 1
ATOM 5036 C CA . MET B 1 293 ? 8.469 31.719 18.766 1 96.88 293 MET B CA 1
ATOM 5037 C C . MET B 1 293 ? 9.82 31.203 18.281 1 96.88 293 MET B C 1
ATOM 5039 O O . MET B 1 293 ? 10.094 31.203 17.078 1 96.88 293 MET B O 1
ATOM 5043 N N . ASP B 1 294 ? 10.609 30.734 19.188 1 94.69 294 ASP B N 1
ATOM 5044 C CA . ASP B 1 294 ? 11.93 30.203 18.859 1 94.69 294 ASP B CA 1
ATOM 5045 C C . ASP B 1 294 ? 11.812 28.984 17.938 1 94.69 294 ASP B C 1
ATOM 5047 O O . ASP B 1 294 ? 12.539 28.875 16.953 1 94.69 294 ASP B O 1
ATOM 5051 N N . GLN B 1 295 ? 10.93 28.109 18.266 1 94.06 295 GLN B N 1
ATOM 5052 C CA . GLN B 1 295 ? 10.703 26.938 17.438 1 94.06 295 GLN B CA 1
ATOM 5053 C C . GLN B 1 295 ? 10.234 27.328 16.031 1 94.06 295 GLN B C 1
ATOM 5055 O O . GLN B 1 295 ? 10.68 26.75 15.039 1 94.06 295 GLN B O 1
ATOM 5060 N N . LEU B 1 296 ? 9.289 28.312 15.969 1 97.25 296 LEU B N 1
ATOM 5061 C CA . LEU B 1 296 ? 8.836 28.781 14.664 1 97.25 296 LEU B CA 1
ATOM 5062 C C . LEU B 1 296 ? 10.016 29.266 13.828 1 97.25 296 LEU B C 1
ATOM 5064 O O . LEU B 1 296 ? 10.172 28.859 12.672 1 97.25 296 LEU B O 1
ATOM 5068 N N . ASN B 1 297 ? 10.805 30.094 14.469 1 95.31 297 ASN B N 1
ATOM 5069 C CA . ASN B 1 297 ? 11.938 30.672 13.75 1 95.31 297 ASN B CA 1
ATOM 5070 C C . ASN B 1 297 ? 12.914 29.609 13.281 1 95.31 297 ASN B C 1
ATOM 5072 O O . ASN B 1 297 ? 13.414 29.672 12.156 1 95.31 297 ASN B O 1
ATOM 5076 N N . GLN B 1 298 ? 13.141 28.703 14.086 1 92.31 298 GLN B N 1
ATOM 5077 C CA . GLN B 1 298 ? 14.023 27.594 13.727 1 92.31 298 GLN B CA 1
ATOM 5078 C C . GLN B 1 298 ? 13.469 26.812 12.547 1 92.31 298 GLN B C 1
ATOM 5080 O O . GLN B 1 298 ? 14.203 26.453 11.625 1 92.31 298 GLN B O 1
ATOM 5085 N N . ASN B 1 299 ? 12.219 26.484 12.633 1 96.25 299 ASN B N 1
ATOM 5086 C CA . ASN B 1 299 ? 11.57 25.766 11.547 1 96.25 299 ASN B CA 1
ATOM 5087 C C . ASN B 1 299 ? 11.664 26.531 10.227 1 96.25 299 ASN B C 1
ATOM 5089 O O . ASN B 1 299 ? 11.984 25.953 9.188 1 96.25 299 ASN B O 1
ATOM 5093 N N . LEU B 1 300 ? 11.438 27.828 10.289 1 97.56 300 LEU B N 1
ATOM 5094 C CA . LEU B 1 300 ? 11.43 28.641 9.078 1 97.56 300 LEU B CA 1
ATOM 5095 C C . LEU B 1 300 ? 12.82 28.734 8.469 1 97.56 300 LEU B C 1
ATOM 5097 O O . LEU B 1 300 ? 12.969 28.844 7.25 1 97.56 300 LEU B O 1
ATOM 5101 N N . ASN B 1 301 ? 13.844 28.625 9.32 1 95.56 301 ASN B N 1
ATOM 5102 C CA . ASN B 1 301 ? 15.227 28.672 8.867 1 95.56 301 ASN B CA 1
ATOM 5103 C C . ASN B 1 301 ? 15.547 27.516 7.93 1 95.56 301 ASN B C 1
ATOM 5105 O O . ASN B 1 301 ? 16.484 27.578 7.141 1 95.56 301 ASN B O 1
ATOM 5109 N N . ALA B 1 302 ? 14.805 26.484 8.008 1 97.56 302 ALA B N 1
ATOM 5110 C CA . ALA B 1 302 ? 15.008 25.312 7.16 1 97.56 302 ALA B CA 1
ATOM 5111 C C . ALA B 1 302 ? 14.922 25.688 5.68 1 97.56 302 ALA B C 1
ATOM 5113 O O . ALA B 1 302 ? 15.562 25.047 4.84 1 97.56 302 ALA B O 1
ATOM 5114 N N . LEU B 1 303 ? 14.141 26.672 5.301 1 97.75 303 LEU B N 1
ATOM 5115 C CA . LEU B 1 303 ? 13.922 27.078 3.914 1 97.75 303 LEU B CA 1
ATOM 5116 C C . LEU B 1 303 ? 15.203 27.594 3.285 1 97.75 303 LEU B C 1
ATOM 5118 O O . LEU B 1 303 ? 15.375 27.531 2.066 1 97.75 303 LEU B O 1
ATOM 5122 N N . ALA B 1 304 ? 16.109 28.016 4.137 1 96.62 304 ALA B N 1
ATOM 5123 C CA . ALA B 1 304 ? 17.359 28.609 3.639 1 96.62 304 ALA B CA 1
ATOM 5124 C C . ALA B 1 304 ? 18.438 27.547 3.506 1 96.62 304 ALA B C 1
ATOM 5126 O O . ALA B 1 304 ? 19.5 27.797 2.916 1 96.62 304 ALA B O 1
ATOM 5127 N N . VAL B 1 305 ? 18.203 26.391 4.039 1 97.62 305 VAL B N 1
ATOM 5128 C CA . VAL B 1 305 ? 19.203 25.328 4.043 1 97.62 305 VAL B CA 1
ATOM 5129 C C . VAL B 1 305 ? 19.234 24.656 2.672 1 97.62 305 VAL B C 1
ATOM 5131 O O . VAL B 1 305 ? 18.203 24.219 2.158 1 97.62 305 VAL B O 1
ATOM 5134 N N . GLN B 1 306 ? 20.391 24.547 2.102 1 96.56 306 GLN B N 1
ATOM 5135 C CA . GLN B 1 306 ? 20.609 23.844 0.848 1 96.56 306 GLN B CA 1
ATOM 5136 C C . GLN B 1 306 ? 21.469 22.594 1.067 1 96.56 306 GLN B C 1
ATOM 5138 O O . GLN B 1 306 ? 22.625 22.703 1.439 1 96.56 306 GLN B O 1
ATOM 5143 N N . LEU B 1 307 ? 20.875 21.5 0.826 1 98 307 LEU B N 1
ATOM 5144 C CA . LEU B 1 307 ? 21.609 20.25 0.967 1 98 307 LEU B CA 1
ATOM 5145 C C . LEU B 1 307 ? 22.234 19.844 -0.357 1 98 307 LEU B C 1
ATOM 5147 O O . LEU B 1 307 ? 21.625 19.984 -1.417 1 98 307 LEU B O 1
ATOM 5151 N N . THR B 1 308 ? 23.469 19.359 -0.3 1 98.12 308 THR B N 1
ATOM 5152 C CA . THR B 1 308 ? 24.141 18.844 -1.485 1 98.12 308 THR B CA 1
ATOM 5153 C C . THR B 1 308 ? 23.625 17.438 -1.822 1 98.12 308 THR B C 1
ATOM 5155 O O . THR B 1 308 ? 23 16.781 -0.987 1 98.12 308 THR B O 1
ATOM 5158 N N . ALA B 1 309 ? 23.938 17.047 -3.027 1 97.81 309 ALA B N 1
ATOM 5159 C CA . ALA B 1 309 ? 23.547 15.695 -3.453 1 97.81 309 ALA B CA 1
ATOM 5160 C C . ALA B 1 309 ? 24.172 14.633 -2.555 1 97.81 309 ALA B C 1
ATOM 5162 O O . ALA B 1 309 ? 23.547 13.633 -2.23 1 97.81 309 ALA B O 1
ATOM 5163 N N . ASP B 1 310 ? 25.375 14.875 -2.111 1 98.19 310 ASP B N 1
ATOM 5164 C CA . ASP B 1 310 ? 26.094 13.93 -1.262 1 98.19 310 ASP B CA 1
ATOM 5165 C C . ASP B 1 310 ? 25.453 13.844 0.123 1 98.19 310 ASP B C 1
ATOM 5167 O O . ASP B 1 310 ? 25.359 12.766 0.704 1 98.19 310 ASP B O 1
ATOM 5171 N N . GLU B 1 311 ? 25.094 15.016 0.634 1 98.44 311 GLU B N 1
ATOM 5172 C CA . GLU B 1 311 ? 24.422 15.047 1.936 1 98.44 311 GLU B CA 1
ATOM 5173 C C . GLU B 1 311 ? 23.094 14.312 1.893 1 98.44 311 GLU B C 1
ATOM 5175 O O . GLU B 1 311 ? 22.797 13.508 2.775 1 98.44 311 GLU B O 1
ATOM 5180 N N . ILE B 1 312 ? 22.359 14.547 0.857 1 98.5 312 ILE B N 1
ATOM 5181 C CA . ILE B 1 312 ? 21.078 13.875 0.675 1 98.5 312 ILE B CA 1
ATOM 5182 C C . ILE B 1 312 ? 21.297 12.367 0.566 1 98.5 312 ILE B C 1
ATOM 5184 O O . ILE B 1 312 ? 20.594 11.578 1.206 1 98.5 312 ILE B O 1
ATOM 5188 N N . ALA B 1 313 ? 22.297 11.984 -0.171 1 98.19 313 ALA B N 1
ATOM 5189 C CA . ALA B 1 313 ? 22.594 10.562 -0.357 1 98.19 313 ALA B CA 1
ATOM 5190 C C . ALA B 1 313 ? 22.953 9.898 0.969 1 98.19 313 ALA B C 1
ATOM 5192 O O . ALA B 1 313 ? 22.547 8.773 1.238 1 98.19 313 ALA B O 1
ATOM 5193 N N . SER B 1 314 ? 23.719 10.586 1.776 1 98.25 314 SER B N 1
ATOM 5194 C CA . SER B 1 314 ? 24.109 10.062 3.08 1 98.25 314 SER B CA 1
ATOM 5195 C C . SER B 1 314 ? 22.891 9.875 3.99 1 98.25 314 SER B C 1
ATOM 5197 O O . SER B 1 314 ? 22.75 8.836 4.637 1 98.25 314 SER B O 1
ATOM 5199 N N . LEU B 1 315 ? 22.031 10.891 4.004 1 98.75 315 LEU B N 1
ATOM 5200 C CA . LEU B 1 315 ? 20.812 10.82 4.812 1 98.75 315 LEU B CA 1
ATOM 5201 C C . LEU B 1 315 ? 19.891 9.719 4.301 1 98.75 315 LEU B C 1
ATOM 5203 O O . LEU B 1 315 ? 19.312 8.969 5.094 1 98.75 315 LEU B O 1
ATOM 5207 N N . ASP B 1 316 ? 19.844 9.609 2.979 1 98.38 316 ASP B N 1
ATOM 5208 C CA . ASP B 1 316 ? 19.016 8.57 2.369 1 98.38 316 ASP B CA 1
ATOM 5209 C C . ASP B 1 316 ? 19.5 7.18 2.76 1 98.38 316 ASP B C 1
ATOM 5211 O O . ASP B 1 316 ? 18.703 6.309 3.107 1 98.38 316 ASP B O 1
ATOM 5215 N N . LYS B 1 317 ? 20.75 6.957 2.721 1 98.31 317 LYS B N 1
ATOM 5216 C CA . LYS B 1 317 ? 21.328 5.652 3.016 1 98.31 317 LYS B CA 1
ATOM 5217 C C . LYS B 1 317 ? 21.109 5.266 4.473 1 98.31 317 LYS B C 1
ATOM 5219 O O . LYS B 1 317 ? 20.703 4.141 4.766 1 98.31 317 LYS B O 1
ATOM 5224 N N . LEU B 1 318 ? 21.25 6.195 5.383 1 98.31 318 LEU B N 1
ATOM 5225 C CA . LEU B 1 318 ? 21.172 5.938 6.812 1 98.31 318 LEU B CA 1
ATOM 5226 C C . LEU B 1 318 ? 19.719 5.723 7.242 1 98.31 318 LEU B C 1
ATOM 5228 O O . LEU B 1 318 ? 19.453 5.191 8.32 1 98.31 318 LEU B O 1
ATOM 5232 N N . SER B 1 319 ? 18.766 6.188 6.406 1 98.38 319 SER B N 1
ATOM 5233 C CA . SER B 1 319 ? 17.359 6.145 6.789 1 98.38 319 SER B CA 1
ATOM 5234 C C . SER B 1 319 ? 16.547 5.277 5.828 1 98.38 319 SER B C 1
ATOM 5236 O O . SER B 1 319 ? 15.32 5.383 5.77 1 98.38 319 SER B O 1
ATOM 5238 N N . GLU B 1 320 ? 17.203 4.449 5.039 1 97.38 320 GLU B N 1
ATOM 5239 C CA . GLU B 1 320 ? 16.516 3.637 4.043 1 97.38 320 GLU B CA 1
ATOM 5240 C C . GLU B 1 320 ? 15.414 2.791 4.688 1 97.38 320 GLU B C 1
ATOM 5242 O O . GLU B 1 320 ? 15.68 2.037 5.625 1 97.38 320 GLU B O 1
ATOM 5247 N N . PRO B 1 321 ? 14.172 2.928 4.223 1 96.56 321 PRO B N 1
ATOM 5248 C CA . PRO B 1 321 ? 13.078 2.172 4.836 1 96.56 321 PRO B CA 1
ATOM 5249 C C . PRO B 1 321 ? 13.031 0.719 4.371 1 96.56 321 PRO B C 1
ATOM 5251 O O . PRO B 1 321 ? 13.508 0.4 3.281 1 96.56 321 PRO B O 1
ATOM 5254 N N . VAL B 1 322 ? 12.508 -0.13 5.199 1 95 322 VAL B N 1
ATOM 5255 C CA . VAL B 1 322 ? 12.117 -1.47 4.77 1 95 322 VAL B CA 1
ATOM 5256 C C . VAL B 1 322 ? 10.695 -1.441 4.211 1 95 322 VAL B C 1
ATOM 5258 O O . VAL B 1 322 ? 9.742 -1.19 4.945 1 95 322 VAL B O 1
ATOM 5261 N N . LEU B 1 323 ? 10.609 -1.691 2.91 1 96.94 323 LEU B N 1
ATOM 5262 C CA . LEU B 1 323 ? 9.32 -1.628 2.234 1 96.94 323 LEU B CA 1
ATOM 5263 C C . LEU B 1 323 ? 8.727 -3.021 2.068 1 96.94 323 LEU B C 1
ATOM 5265 O O . LEU B 1 323 ? 9.461 -4.012 2.01 1 96.94 323 LEU B O 1
ATOM 5269 N N . GLY B 1 324 ? 7.418 -3.109 2.025 1 96 324 GLY B N 1
ATOM 5270 C CA . GLY B 1 324 ? 6.734 -4.387 1.882 1 96 324 GLY B CA 1
ATOM 5271 C C . GLY B 1 324 ? 6.598 -4.832 0.438 1 96 324 GLY B C 1
ATOM 5272 O O . GLY B 1 324 ? 6.844 -4.051 -0.484 1 96 324 GLY B O 1
ATOM 5273 N N . PHE B 1 325 ? 6.148 -6.094 0.31 1 97.06 325 PHE B N 1
ATOM 5274 C CA . PHE B 1 325 ? 5.805 -6.609 -1.01 1 97.06 325 PHE B CA 1
ATOM 5275 C C . PHE B 1 325 ? 4.656 -5.816 -1.621 1 97.06 325 PHE B C 1
ATOM 5277 O O . PHE B 1 325 ? 3.717 -5.434 -0.921 1 97.06 325 PHE B O 1
ATOM 5284 N N . PRO B 1 326 ? 4.82 -5.543 -2.98 1 97.62 326 PRO B N 1
ATOM 5285 C CA . PRO B 1 326 ? 5.77 -6.066 -3.963 1 97.62 326 PRO B CA 1
ATOM 5286 C C . PRO B 1 326 ? 6.91 -5.094 -4.262 1 97.62 326 PRO B C 1
ATOM 5288 O O . PRO B 1 326 ? 7.664 -5.293 -5.215 1 97.62 326 PRO B O 1
ATOM 5291 N N . ILE B 1 327 ? 7.133 -4.074 -3.455 1 97.06 327 ILE B N 1
ATOM 5292 C CA . ILE B 1 327 ? 7.969 -2.941 -3.838 1 97.06 327 ILE B CA 1
ATOM 5293 C C . ILE B 1 327 ? 9.422 -3.395 -3.984 1 97.06 327 ILE B C 1
ATOM 5295 O O . ILE B 1 327 ? 10.055 -3.146 -5.012 1 97.06 327 ILE B O 1
ATOM 5299 N N . PRO B 1 328 ? 9.992 -4.121 -2.998 1 94.69 328 PRO B N 1
ATOM 5300 C CA . PRO B 1 328 ? 11.367 -4.578 -3.186 1 94.69 328 PRO B CA 1
ATOM 5301 C C . PRO B 1 328 ? 11.539 -5.461 -4.418 1 94.69 328 PRO B C 1
ATOM 5303 O O . PRO B 1 328 ? 12.555 -5.383 -5.109 1 94.69 328 PRO B O 1
ATOM 5306 N N . PHE B 1 329 ? 10.516 -6.301 -4.703 1 94.44 329 PHE B N 1
ATOM 5307 C CA . PHE B 1 329 ? 10.523 -7.18 -5.867 1 94.44 329 PHE B CA 1
ATOM 5308 C C . PHE B 1 329 ? 10.562 -6.367 -7.156 1 94.44 329 PHE B C 1
ATOM 5310 O O . PHE B 1 329 ? 11.344 -6.676 -8.062 1 94.44 329 PHE B O 1
ATOM 5317 N N . LEU B 1 330 ? 9.805 -5.332 -7.238 1 94.94 330 LEU B N 1
ATOM 5318 C CA . LEU B 1 330 ? 9.711 -4.488 -8.43 1 94.94 330 LEU B CA 1
ATOM 5319 C C . LEU B 1 330 ? 11.016 -3.734 -8.664 1 94.94 330 LEU B C 1
ATOM 5321 O O . LEU B 1 330 ? 11.469 -3.607 -9.805 1 94.94 330 LEU B O 1
ATOM 5325 N N . ARG B 1 331 ? 11.617 -3.264 -7.617 1 88.12 331 ARG B N 1
ATOM 5326 C CA . ARG B 1 331 ? 12.82 -2.438 -7.711 1 88.12 331 ARG B CA 1
ATOM 5327 C C . ARG B 1 331 ? 14.047 -3.285 -8.047 1 88.12 331 ARG B C 1
ATOM 5329 O O . ARG B 1 331 ? 14.93 -2.846 -8.781 1 88.12 331 ARG B O 1
ATOM 5336 N N . ASN B 1 332 ? 14.07 -4.516 -7.625 1 86.19 332 ASN B N 1
ATOM 5337 C CA . ASN B 1 332 ? 15.289 -5.316 -7.703 1 86.19 332 ASN B CA 1
ATOM 5338 C C . ASN B 1 332 ? 15.219 -6.332 -8.844 1 86.19 332 ASN B C 1
ATOM 5340 O O . ASN B 1 332 ? 16.25 -6.73 -9.383 1 86.19 332 ASN B O 1
ATOM 5344 N N . ARG B 1 333 ? 13.992 -6.707 -9.234 1 86.88 333 ARG B N 1
ATOM 5345 C CA . ARG B 1 333 ? 13.922 -7.875 -10.102 1 86.88 333 ARG B CA 1
ATOM 5346 C C . ARG B 1 333 ? 13.07 -7.594 -11.336 1 86.88 333 ARG B C 1
ATOM 5348 O O . ARG B 1 333 ? 13.539 -7.742 -12.469 1 86.88 333 ARG B O 1
ATOM 5355 N N . ALA B 1 334 ? 11.977 -7.102 -11.141 1 92.38 334 ALA B N 1
ATOM 5356 C CA . ALA B 1 334 ? 10.984 -7.047 -12.211 1 92.38 334 ALA B CA 1
ATOM 5357 C C . ALA B 1 334 ? 11.484 -6.199 -13.383 1 92.38 334 ALA B C 1
ATOM 5359 O O . ALA B 1 334 ? 11.289 -6.562 -14.547 1 92.38 334 ALA B O 1
ATOM 5360 N N . ALA B 1 335 ? 12.164 -5.145 -13.133 1 90.5 335 ALA B N 1
ATOM 5361 C CA . ALA B 1 335 ? 12.641 -4.262 -14.195 1 90.5 335 ALA B CA 1
ATOM 5362 C C . ALA B 1 335 ? 13.617 -4.984 -15.109 1 90.5 335 ALA B C 1
ATOM 5364 O O . ALA B 1 335 ? 13.539 -4.859 -16.328 1 90.5 335 ALA B O 1
ATOM 5365 N N . HIS B 1 336 ? 14.5 -5.762 -14.523 1 95.31 336 HIS B N 1
ATOM 5366 C CA . HIS B 1 336 ? 15.469 -6.516 -15.312 1 95.31 336 HIS B CA 1
ATOM 5367 C C . HIS B 1 336 ? 14.789 -7.613 -16.125 1 95.31 336 HIS B C 1
ATOM 5369 O O . HIS B 1 336 ? 15.188 -7.883 -17.266 1 95.31 336 HIS B O 1
ATOM 5375 N N . MET B 1 337 ? 13.758 -8.203 -15.539 1 96.06 337 MET B N 1
ATOM 5376 C CA . MET B 1 337 ? 13.039 -9.289 -16.203 1 96.06 337 MET B CA 1
ATOM 5377 C C . MET B 1 337 ? 12.242 -8.766 -17.391 1 96.06 337 MET B C 1
ATOM 5379 O O . MET B 1 337 ? 12.133 -9.438 -18.422 1 96.06 337 MET B O 1
ATOM 5383 N N . GLY B 1 338 ? 11.68 -7.547 -17.281 1 96.5 338 GLY B N 1
ATOM 5384 C CA . GLY B 1 338 ? 10.859 -6.957 -18.328 1 96.5 338 GLY B CA 1
ATOM 5385 C C . GLY B 1 338 ? 11.68 -6.309 -19.422 1 96.5 338 GLY B C 1
ATOM 5386 O O . GLY B 1 338 ? 11.281 -6.332 -20.594 1 96.5 338 GLY B O 1
ATOM 5387 N N . GLN B 1 339 ? 12.883 -5.781 -19.094 1 94.94 339 GLN B N 1
ATOM 5388 C CA . GLN B 1 339 ? 13.68 -5.023 -20.062 1 94.94 339 GLN B CA 1
ATOM 5389 C C . GLN B 1 339 ? 14.805 -5.883 -20.641 1 94.94 339 GLN B C 1
ATOM 5391 O O . GLN B 1 339 ? 15.258 -5.645 -21.766 1 94.94 339 GLN B O 1
ATOM 5396 N N . ALA B 1 340 ? 15.266 -6.797 -19.859 1 95.56 340 ALA B N 1
ATOM 5397 C CA . ALA B 1 340 ? 16.203 -7.832 -20.281 1 95.56 340 ALA B CA 1
ATOM 5398 C C . ALA B 1 340 ? 17.406 -7.219 -21 1 95.56 340 ALA B C 1
ATOM 5400 O O . ALA B 1 340 ? 17.75 -7.629 -22.109 1 95.56 340 ALA B O 1
ATOM 5401 N N . GLY B 1 341 ? 18.031 -6.227 -20.422 1 93.88 341 GLY B N 1
ATOM 5402 C CA . GLY B 1 341 ? 19.266 -5.676 -20.953 1 93.88 341 GLY B CA 1
ATOM 5403 C C . GLY B 1 341 ? 19.062 -4.414 -21.766 1 93.88 341 GLY B C 1
ATOM 5404 O O . GLY B 1 341 ? 20.016 -3.715 -22.094 1 93.88 341 GLY B O 1
ATOM 5405 N N . ALA B 1 342 ? 17.859 -4.074 -22.078 1 94.12 342 ALA B N 1
ATOM 5406 C CA . ALA B 1 342 ? 17.578 -2.844 -22.812 1 94.12 342 ALA B CA 1
ATOM 5407 C C . ALA B 1 342 ? 17.594 -1.633 -21.891 1 94.12 342 ALA B C 1
ATOM 5409 O O . ALA B 1 342 ? 17.344 -1.756 -20.688 1 94.12 342 ALA B O 1
ATOM 5410 N N . ASN B 1 343 ? 18.062 -0.528 -22.391 1 93.62 343 ASN B N 1
ATOM 5411 C CA . ASN B 1 343 ? 17.922 0.761 -21.734 1 93.62 343 ASN B CA 1
ATOM 5412 C C . ASN B 1 343 ? 16.641 1.472 -22.141 1 93.62 343 ASN B C 1
ATOM 5414 O O . ASN B 1 343 ? 16.484 1.869 -23.297 1 93.62 343 ASN B O 1
ATOM 5418 N N . VAL B 1 344 ? 15.719 1.547 -21.25 1 92.75 344 VAL B N 1
ATOM 5419 C CA . VAL B 1 344 ? 14.414 2.135 -21.547 1 92.75 344 VAL B CA 1
ATOM 5420 C C . VAL B 1 344 ? 14.195 3.371 -20.672 1 92.75 344 VAL B C 1
ATOM 5422 O O . VAL B 1 344 ? 14.227 3.287 -19.438 1 92.75 344 VAL B O 1
ATOM 5425 N N . ASN B 1 345 ? 13.984 4.52 -21.266 1 93.69 345 ASN B N 1
ATOM 5426 C CA . ASN B 1 345 ? 13.734 5.785 -20.578 1 93.69 345 ASN B CA 1
ATOM 5427 C C . ASN B 1 345 ? 14.836 6.098 -19.562 1 93.69 345 ASN B C 1
ATOM 5429 O O . ASN B 1 345 ? 14.555 6.562 -18.469 1 93.69 345 ASN B O 1
ATOM 5433 N N . GLY B 1 346 ? 16 5.742 -19.875 1 91.94 346 GLY B N 1
ATOM 5434 C CA . GLY B 1 346 ? 17.156 6.059 -19.047 1 91.94 346 GLY B CA 1
ATOM 5435 C C . GLY B 1 346 ? 17.406 5.039 -17.953 1 91.94 346 GLY B C 1
ATOM 5436 O O . GLY B 1 346 ? 18.297 5.211 -17.125 1 91.94 346 GLY B O 1
ATOM 5437 N N . ILE B 1 347 ? 16.672 4.012 -17.969 1 91.69 347 ILE B N 1
ATOM 5438 C CA . ILE B 1 347 ? 16.859 2.965 -16.969 1 91.69 347 ILE B CA 1
ATOM 5439 C C . ILE B 1 347 ? 17.547 1.761 -17.609 1 91.69 347 ILE B C 1
ATOM 5441 O O . ILE B 1 347 ? 16.969 1.094 -18.469 1 91.69 347 ILE B O 1
ATOM 5445 N N . THR B 1 348 ? 18.719 1.53 -17.094 1 93.69 348 THR B N 1
ATOM 5446 C CA . THR B 1 348 ? 19.516 0.419 -17.609 1 93.69 348 THR B CA 1
ATOM 5447 C C . THR B 1 348 ? 19.125 -0.888 -16.938 1 93.69 348 THR B C 1
ATOM 5449 O O . THR B 1 348 ? 18.719 -0.89 -15.766 1 93.69 348 THR B O 1
ATOM 5452 N N . SER B 1 349 ? 19.188 -1.941 -17.703 1 94.88 349 SER B N 1
ATOM 5453 C CA . SER B 1 349 ? 18.891 -3.271 -17.172 1 94.88 349 SER B CA 1
ATOM 5454 C C . SER B 1 349 ? 19.875 -4.309 -17.719 1 94.88 349 SER B C 1
ATOM 5456 O O . SER B 1 349 ? 20.688 -4.004 -18.594 1 94.88 349 SER B O 1
ATOM 5458 N N . PHE B 1 350 ? 19.875 -5.426 -17.141 1 94.62 350 PHE B N 1
ATOM 5459 C CA . PHE B 1 350 ? 20.609 -6.586 -17.625 1 94.62 350 PHE B CA 1
ATOM 5460 C C . PHE B 1 350 ? 19.672 -7.781 -17.797 1 94.62 350 PHE B C 1
ATOM 5462 O O . PHE B 1 350 ? 18.531 -7.75 -17.359 1 94.62 350 PHE B O 1
ATOM 5469 N N . ALA B 1 351 ? 20.141 -8.773 -18.516 1 94.69 351 ALA B N 1
ATOM 5470 C CA . ALA B 1 351 ? 19.391 -10.016 -18.656 1 94.69 351 ALA B CA 1
ATOM 5471 C C . ALA B 1 351 ? 19.766 -11.016 -17.578 1 94.69 351 ALA B C 1
ATOM 5473 O O . ALA B 1 351 ? 20.828 -11.648 -17.641 1 94.69 351 ALA B O 1
ATOM 5474 N N . PRO B 1 352 ? 18.891 -11.195 -16.609 1 94.69 352 PRO B N 1
ATOM 5475 C CA . PRO B 1 352 ? 19.219 -12.18 -15.586 1 94.69 352 PRO B CA 1
ATOM 5476 C C . PRO B 1 352 ? 19.328 -13.594 -16.141 1 94.69 352 PRO B C 1
ATOM 5478 O O . PRO B 1 352 ? 18.766 -13.898 -17.188 1 94.69 352 PRO B O 1
ATOM 5481 N N . PRO B 1 353 ? 19.984 -14.453 -15.359 1 91.5 353 PRO B N 1
ATOM 5482 C CA . PRO B 1 353 ? 20.219 -15.82 -15.828 1 91.5 353 PRO B CA 1
ATOM 5483 C C . PRO B 1 353 ? 18.906 -16.578 -16.047 1 91.5 353 PRO B C 1
ATOM 5485 O O . PRO B 1 353 ? 18.891 -17.562 -16.797 1 91.5 353 PRO B O 1
ATOM 5488 N N . LEU B 1 354 ? 17.859 -16.203 -15.477 1 92.88 354 LEU B N 1
ATOM 5489 C CA . LEU B 1 354 ? 16.562 -16.859 -15.617 1 92.88 354 LEU B CA 1
ATOM 5490 C C . LEU B 1 354 ? 15.977 -16.625 -17 1 92.88 354 LEU B C 1
ATOM 5492 O O . LEU B 1 354 ? 15.062 -17.344 -17.422 1 92.88 354 LEU B O 1
ATOM 5496 N N . LEU B 1 355 ? 16.484 -15.617 -17.703 1 95.75 355 LEU B N 1
ATOM 5497 C CA . LEU B 1 355 ? 16.031 -15.312 -19.062 1 95.75 355 LEU B CA 1
ATOM 5498 C C . LEU B 1 355 ? 16.938 -15.984 -20.078 1 95.75 355 LEU B C 1
ATOM 5500 O O . LEU B 1 355 ? 18.062 -16.391 -19.766 1 95.75 355 LEU B O 1
ATOM 5504 N N . PRO B 1 356 ? 16.359 -16.141 -21.344 1 95.38 356 PRO B N 1
ATOM 5505 C CA . PRO B 1 356 ? 17.266 -16.562 -22.406 1 95.38 356 PRO B CA 1
ATOM 5506 C C . PRO B 1 356 ? 18.438 -15.609 -22.609 1 95.38 356 PRO B C 1
ATOM 5508 O O . PRO B 1 356 ? 18.266 -14.391 -22.516 1 95.38 356 PRO B O 1
ATOM 5511 N N . GLN B 1 357 ? 19.578 -16.281 -22.828 1 91.62 357 GLN B N 1
ATOM 5512 C CA . GLN B 1 357 ? 20.766 -15.461 -23.047 1 91.62 357 GLN B CA 1
ATOM 5513 C C . GLN B 1 357 ? 21.031 -15.25 -24.531 1 91.62 357 GLN B C 1
ATOM 5515 O O . GLN B 1 357 ? 21.797 -14.367 -24.906 1 91.62 357 GLN B O 1
ATOM 5520 N N . ASN B 1 358 ? 20.5 -16.125 -25.312 1 87.06 358 ASN B N 1
ATOM 5521 C CA . ASN B 1 358 ? 20.562 -16.031 -26.781 1 87.06 358 ASN B CA 1
ATOM 5522 C C . ASN B 1 358 ? 19.359 -16.703 -27.422 1 87.06 358 ASN B C 1
ATOM 5524 O O . ASN B 1 358 ? 18.531 -17.312 -26.734 1 87.06 358 ASN B O 1
ATOM 5528 N N . ILE B 1 359 ? 19.25 -16.609 -28.75 1 88.56 359 ILE B N 1
ATOM 5529 C CA . ILE B 1 359 ? 18.062 -17 -29.5 1 88.56 359 ILE B CA 1
ATOM 5530 C C . ILE B 1 359 ? 17.906 -18.531 -29.438 1 88.56 359 ILE B C 1
ATOM 5532 O O . ILE B 1 359 ? 16.797 -19.047 -29.531 1 88.56 359 ILE B O 1
ATOM 5536 N N . SER B 1 360 ? 18.938 -19.25 -29.234 1 90.31 360 SER B N 1
ATOM 5537 C CA . SER B 1 360 ? 18.891 -20.719 -29.234 1 90.31 360 SER B CA 1
ATOM 5538 C C . SER B 1 360 ? 18.25 -21.25 -27.953 1 90.31 360 SER B C 1
ATOM 5540 O O . SER B 1 360 ? 17.875 -22.422 -27.875 1 90.31 360 SER B O 1
ATOM 5542 N N . GLU B 1 361 ? 18.078 -20.359 -26.984 1 91.88 361 GLU B N 1
ATOM 5543 C CA . GLU B 1 361 ? 17.5 -20.75 -25.703 1 91.88 361 GLU B CA 1
ATOM 5544 C C . GLU B 1 361 ? 16 -20.469 -25.672 1 91.88 361 GLU B C 1
ATOM 5546 O O . GLU B 1 361 ? 15.336 -20.766 -24.672 1 91.88 361 GLU B O 1
ATOM 5551 N N . ILE B 1 362 ? 15.586 -19.938 -26.734 1 88.75 362 ILE B N 1
ATOM 5552 C CA . ILE B 1 362 ? 14.18 -19.547 -26.75 1 88.75 362 ILE B CA 1
ATOM 5553 C C . ILE B 1 362 ? 13.328 -20.703 -27.266 1 88.75 362 ILE B C 1
ATOM 5555 O O . ILE B 1 362 ? 13.641 -21.312 -28.297 1 88.75 362 ILE B O 1
ATOM 5559 N N . TYR B 1 363 ? 12.352 -21.016 -26.531 1 88.31 363 TYR B N 1
ATOM 5560 C CA . TYR B 1 363 ? 11.43 -22.078 -26.922 1 88.31 363 TYR B CA 1
ATOM 5561 C C . TYR B 1 363 ? 10.344 -21.547 -27.844 1 88.31 363 TYR B C 1
ATOM 5563 O O . TYR B 1 363 ? 9.852 -20.438 -27.641 1 88.31 363 TYR B O 1
#

Secondary structure (DSSP, 8-state):
--TT--EE-TTSS-EE-SEEEE-TTBSSTTSSSB-HHHHHHHHHHHHHTT--EEE--TTGGGGHHHHHHHHHHHHS---GGGSEEEEEE---SSTT-TTSSSSSHHHHHHHHHHHHHHHTSS-EEEEEE-S--TTS-HHHHHHHHHHHHHHTSEEEEEEES--HHHHHHHHHHHHHHTPPPP-EEEEE-BTTB-GGGTTHHHHHHHHTPEEEEE-TTTTTTTTT---GGGTT---SSGGGGG-S-PPPHHHHHHHHHHHHHHHHTTS-HHHHHHHHHHHSTTB--EEEE-SSHHHHHHHHHGGG----HHHHHHHHHHT---PPTTHHHIIIIIHHHHHTT--BTTB-----TTS-SSGGG--/--TT--EE-TTSS-EE-SEEEE-TTBSSTTSSSB-HHHHHHHHHHHHHTT--EEE--TTGGGGHHHHHHHHHHHHS---GGGSEEEEEE---SSTT-TTSSSSSHHHHHHHHHHHHHHHTSS-EEEEEE-S--TTS-HHHHHHHHHHHHHHTSEEEEEEES--HHHHHHHHHHHHHHTPPPP-EEEEE-BTTB-GGGTTHHHHHHHHTPEEEEE-TTTTTTTTT---GGGTT---SSGGGGG-S-PPPHHHHHHHHHHHHHHHHTTS-HHHHHHHHHHHSTTB--EEEE-SSHHHHHHHHHGGG----HHHHHHHHHHT---PPTTHHHIIIIIHHHHHTT--BTTB-----TTS-SSGGG--

Foldseek 3Di:
DAQQPWDFFFPDPDTFGQAEAEQLQEDCLVVGHADLVQVLVLVVVCVVRPGAEYAEECPRSLNVSLLSQLVSVVVDPDDPVSHQYHYEFADASPPPPPQCGHQALSNQVVSLVSSCVSNVHQAHAEYEHAEHDPVDDLVRNQVSVQVCCVVVRYVAYAYEHYDLVVLVVNLVVCVVVVGGHHRAYEYADFLQDPQCVQRPQVSCVVSGGAYEHDCHCVQVLQFLPDAPVCQQPQDDGPCSVVGRDHDDPLSRVLSVLLCVVCVVQVATSLLVRLLLVSPDPRHRHYYDYDRHPVSSVNNSCSVVDDDDPVSSVVSCVSSPDDYDPPRVVVVPPVVQCVQQQDQDPNDGHHHDPVDDPDPVPPD/DAQQPWDFFFPDPDTFGQAEAEQLQEDCLVVGHADLVQVLVLVVVCVVRPGAEYAEECPRSLNVSLLSQLVSVVVDPDDPVSHQYHYEFADASDPPDPQCGHQALSNQVVSLVSSCVSNVHQAHAEYEHAEHDPVDDLVRNQVSVQVCCVVVRYVAYAYEHYFLVVLVVNLVVCVVVVGGHHRAYEYADFLQDPQCVQRPQVSCVVSGGAYEHDCHCVQVLQFLPDAPVCQQPQDDGPCNVVGRDHDDPLSRVLSVLLCVVCVVQVATSLLVRLLLVSPDPRHRHYYDYDRHPVSSVNNSCSVVDDDDPVSSVVSCVSSPDDYDPPRVVVVPPVVQCVQQQDQDPNDGHHHDPVDDPDPVPDD

Sequence (726 aa):
MDLTNYRTLGRSGLKISPLTLGAMTFGEDWGWGSTPAEAEAIMSAYIEQGGNIIDTANVYTKGHSEKIIGDYLTKTDLRRDQLVLSTKFFCNLYPGDPNAGGSSRKAIISSLENSLRRLQTDYVDVYWMHAFDPFTPIEETMSALHDLITSGKVRYIAVSDTPAWKIAQSQLIANFRGWSAFAGLQIEYSLLERTVEGELIPMAQDLGLGIMPWSPLKGGILSGKYTRANKGEIQSGRNSLEGGTEFAEATYQLIDCLARIAKEKETTPASVALAWVISRPGVTSTLIGARTMDQLNQNLNALAVQLTADEIASLDKLSEPVLGFPIPFLRNRAAHMGQAGANVNGITSFAPPLLPQNISEIYMDLTNYRTLGRSGLKISPLTLGAMTFGEDWGWGSTPAEAEAIMSAYIEQGGNIIDTANVYTKGHSEKIIGDYLTKTDLRRDQLVLSTKFFCNLYPGDPNAGGSSRKAIISSLENSLRRLQTDYVDVYWMHAFDPFTPIEETMSALHDLITSGKVRYIAVSDTPAWKIAQSQLIANFRGWSAFAGLQIEYSLLERTVEGELIPMAQDLGLGIMPWSPLKGGILSGKYTRANKGEIQSGRNSLEGGTEFAEATYQLIDCLARIAKEKETTPASVALAWVISRPGVTSTLIGARTMDQLNQNLNALAVQLTADEIASLDKLSEPVLGFPIPFLRNRAAHMGQAGANVNGITSFAPPLLPQNISEIY

pLDDT: mean 95.21, std 8.08, range [46.66, 98.94]

Solvent-accessible surface area (backbone atoms only — not comparable to full-atom values): 36564 Å² total; per-residue (Å²): 99,57,38,68,57,54,34,54,37,30,80,43,89,52,69,32,18,40,50,28,44,33,33,67,28,24,27,52,76,75,77,54,49,9,49,62,69,51,38,48,51,44,52,50,54,43,43,75,60,45,34,33,34,42,37,46,32,50,48,26,39,28,24,41,22,36,32,48,53,14,52,48,52,71,72,42,90,65,58,71,85,69,46,40,42,31,37,31,39,23,56,18,62,44,56,56,40,70,61,46,13,29,48,38,50,68,14,45,54,54,46,47,55,52,44,31,58,37,34,65,46,82,55,38,42,33,44,26,41,49,46,68,43,94,86,39,62,64,66,49,35,47,51,43,52,29,51,36,36,74,70,56,41,24,70,40,39,25,42,21,51,51,59,41,30,58,52,34,40,48,41,50,53,16,60,78,68,72,44,65,50,58,28,33,36,40,40,73,35,26,72,89,39,47,35,33,64,62,50,44,49,58,47,26,58,75,72,35,28,13,27,29,29,33,53,37,39,59,73,46,60,45,45,61,79,56,46,83,87,51,59,45,51,72,50,90,61,88,55,36,77,71,46,45,61,73,74,58,71,59,56,49,53,42,46,50,49,37,45,51,54,12,59,78,68,73,57,45,19,34,22,50,45,41,28,52,55,56,65,38,88,61,44,40,26,36,39,42,70,46,60,43,65,66,47,42,53,46,58,59,50,11,44,66,52,79,78,49,74,65,55,50,48,52,53,47,64,60,36,62,59,84,59,47,67,45,48,57,51,47,75,73,41,47,55,26,41,23,26,10,39,18,70,55,96,85,42,77,37,45,59,51,85,71,36,30,88,52,77,88,52,49,105,98,57,38,67,58,55,33,52,35,30,81,43,90,52,70,32,16,40,49,27,43,32,31,68,28,24,28,51,75,75,79,53,49,8,50,62,70,52,38,46,52,44,52,49,54,44,41,75,58,46,34,32,34,42,38,46,32,51,49,24,41,28,24,39,21,36,30,48,53,14,52,46,52,70,73,43,90,65,58,72,88,69,46,41,40,30,37,31,41,23,58,19,63,44,56,55,39,70,62,47,14,28,47,38,52,68,13,46,52,53,46,48,55,52,45,30,59,38,33,65,46,84,55,38,41,32,44,25,42,48,47,68,42,94,86,38,61,66,67,51,33,47,51,42,53,30,50,36,37,75,70,57,42,24,71,41,39,26,41,21,51,50,60,42,31,58,51,33,40,49,42,50,53,17,60,77,69,72,44,66,50,59,28,31,35,39,39,73,36,26,73,88,37,46,36,33,65,62,50,44,49,56,46,28,57,73,73,35,27,12,26,28,30,34,53,38,38,60,72,46,59,45,44,61,80,55,45,83,86,52,59,44,51,71,51,88,63,84,54,36,76,73,46,45,60,71,74,58,70,60,55,49,53,41,46,50,50,37,46,52,53,12,58,76,66,73,58,43,20,34,21,50,45,42,30,53,54,56,66,37,89,59,44,40,26,35,38,42,69,46,60,43,67,65,47,43,52,46,57,60,51,11,44,65,52,80,78,50,74,66,54,50,50,52,53,46,64,60,37,63,58,82,61,49,67,45,48,58,52,47,76,72,42,47,54,26,41,22,27,10,40,19,71,57,96,84,42,77,36,46,58,52,84,73,37,30,88,51,78,88,52,51,104

Radius of gyration: 27.91 Å; Cα contacts (8 Å, |Δi|>4): 1555; chains: 2; bounding box: 53×81×60 Å